Protein AF-A0A419J4J3-F1 (afdb_monomer_lite)

Secondary structure (DSSP, 8-state):
---STTTTTTTHHHHHHHHTT-SEEEEE---STTTTTS-TTPEEEEE---TTT--TT-EEEEEETTEEEEEEEEEEEEETTEEEEEEE-TT-SSPPPPEEGGGEEEEEEEEE-SS-EEETTSHHHHHHHHHHHHHHHHHHHHHHHHHHHHHHHHHTS-HHHHHHHHHSSSS--HHHHHHHHHHHTS---HHHHHHHHHHHT-HHHHHHHHTTSTTHHHHS-HHHHHHHHHHHHHHHHHHHHHHHHHHHHHHHHHHTT--EEEESHHHHIIIII--TTSS--SSEEEEE-GGGHHHHHHHHHHTTEEESS--S-HHHHHH-TT--EEEEEE-SSSPPEEEEESSS--STTS-HHHHTTS-HHHHHHTPEEEEETTEEEEE--HHHHHHHHHHHHHHTTT-STHHHHHHHHHHHHHGGG--HHHHHHHHHHTT-HHHHHHHHHHHHHHH-----HHHHHHH--S---HHHHHHHHHHHTT---TTTHHHHHHTT--SHHHHHHHHHHHHS--HHHHHHHTT-TTSPPPHHHHHHHHHHHHHHHHHHHHHHHHHHHTT-

Structure (mmCIF, N/CA/C/O backbone):
data_AF-A0A419J4J3-F1
#
_entry.id   AF-A0A419J4J3-F1
#
loop_
_atom_site.group_PDB
_atom_site.id
_atom_site.type_symbol
_atom_site.label_atom_id
_atom_site.label_alt_id
_atom_site.label_comp_id
_atom_site.label_asym_id
_atom_site.label_entity_id
_atom_site.label_seq_id
_atom_site.pdbx_PDB_ins_code
_atom_site.Cartn_x
_atom_site.Cartn_y
_atom_site.Cartn_z
_atom_site.occupancy
_atom_site.B_iso_or_equiv
_atom_site.auth_seq_id
_atom_site.auth_comp_id
_atom_site.auth_asym_id
_atom_site.auth_atom_id
_atom_site.pdbx_PDB_model_num
ATOM 1 N N . MET A 1 1 ? -30.186 -7.720 -24.706 1.00 32.09 1 MET A N 1
ATOM 2 C CA . MET A 1 1 ? -30.379 -8.980 -23.953 1.00 32.09 1 MET A CA 1
ATOM 3 C C . MET A 1 1 ? -29.507 -8.887 -22.702 1.00 32.09 1 MET A C 1
ATOM 5 O O . MET A 1 1 ? -28.378 -9.330 -22.754 1.00 32.09 1 MET A O 1
ATOM 9 N N . ASP A 1 2 ? -29.816 -8.197 -21.608 1.00 34.00 2 ASP A N 1
ATOM 10 C CA . ASP A 1 2 ? -31.051 -7.685 -20.991 1.00 34.00 2 ASP A CA 1
ATOM 11 C C . ASP A 1 2 ? -31.987 -8.719 -20.334 1.00 34.00 2 ASP A C 1
ATOM 13 O O . ASP A 1 2 ? -33.206 -8.561 -20.344 1.00 34.00 2 ASP A O 1
ATOM 17 N N . ILE A 1 3 ? -31.411 -9.792 -19.765 1.00 24.47 3 ILE A N 1
ATOM 18 C CA . ILE A 1 3 ? -32.153 -10.781 -18.952 1.00 24.47 3 ILE A CA 1
ATOM 19 C C . ILE A 1 3 ? -31.469 -11.114 -17.605 1.00 24.47 3 ILE A C 1
ATOM 21 O O . ILE A 1 3 ? -32.173 -11.441 -16.655 1.00 24.47 3 ILE A O 1
ATOM 25 N N . GLU A 1 4 ? -30.152 -10.951 -17.435 1.00 28.17 4 GLU A N 1
ATOM 26 C CA . GLU A 1 4 ? -29.492 -11.351 -16.171 1.00 28.17 4 GLU A CA 1
ATOM 27 C C . GLU A 1 4 ? -29.556 -10.293 -15.054 1.00 28.17 4 GLU A C 1
ATOM 29 O O . GLU A 1 4 ? -29.640 -10.648 -13.881 1.00 28.17 4 GLU A O 1
ATOM 34 N N . GLU A 1 5 ? -29.656 -9.003 -15.385 1.00 28.91 5 GLU A N 1
ATOM 35 C CA . GLU A 1 5 ? -29.737 -7.923 -14.382 1.00 28.91 5 GLU A CA 1
ATOM 36 C C . GLU A 1 5 ? -31.157 -7.714 -13.815 1.00 28.91 5 GLU A C 1
ATOM 38 O O . GLU A 1 5 ? -31.352 -7.024 -12.816 1.00 28.91 5 GLU A O 1
ATOM 43 N N . LYS A 1 6 ? -32.168 -8.376 -14.395 1.00 26.83 6 LYS A N 1
ATOM 44 C CA . LYS A 1 6 ? -33.544 -8.371 -13.872 1.00 26.83 6 LYS A CA 1
ATOM 45 C C . LYS A 1 6 ? -33.822 -9.496 -12.873 1.00 26.83 6 LYS A C 1
ATOM 47 O O . LYS A 1 6 ? -34.789 -9.393 -12.124 1.00 26.83 6 LYS A O 1
ATOM 52 N N . ALA A 1 7 ? -32.978 -10.525 -12.778 1.00 27.66 7 ALA A N 1
ATOM 53 C CA . ALA A 1 7 ? -33.232 -11.673 -11.901 1.00 27.66 7 ALA A CA 1
ATOM 54 C C . ALA A 1 7 ? -33.100 -11.362 -10.392 1.00 27.66 7 ALA A C 1
ATOM 56 O O . ALA A 1 7 ? -33.660 -12.090 -9.578 1.00 27.66 7 ALA A O 1
ATOM 57 N N . GLY A 1 8 ? -32.423 -10.270 -10.009 1.00 28.88 8 GLY A N 1
ATOM 58 C CA . GLY A 1 8 ? -32.312 -9.825 -8.609 1.00 28.88 8 GLY A CA 1
ATOM 59 C C . GLY A 1 8 ? -33.475 -8.956 -8.111 1.00 28.88 8 GLY A C 1
ATOM 60 O O . GLY A 1 8 ? -33.637 -8.793 -6.904 1.00 28.88 8 GLY A O 1
ATOM 61 N N . LEU A 1 9 ? -34.294 -8.419 -9.025 1.00 31.36 9 LEU A N 1
ATOM 62 C CA . LEU A 1 9 ? -35.480 -7.607 -8.712 1.00 31.36 9 LEU A CA 1
ATOM 63 C C . LEU A 1 9 ? -36.803 -8.331 -8.988 1.00 31.36 9 LEU A C 1
ATOM 65 O O . LEU A 1 9 ? -37.870 -7.801 -8.670 1.00 31.36 9 LEU A O 1
ATOM 69 N N . PHE A 1 10 ? -36.763 -9.543 -9.547 1.00 29.77 10 PHE A N 1
ATOM 70 C CA . PHE A 1 10 ? -37.957 -10.367 -9.644 1.00 29.77 10 PHE A CA 1
ATOM 71 C C . PHE A 1 10 ? -38.345 -10.873 -8.249 1.00 29.77 10 PHE A C 1
ATOM 73 O O . PHE A 1 10 ? -37.847 -11.879 -7.751 1.00 29.77 10 PHE A O 1
ATOM 80 N N . CYS A 1 11 ? -39.307 -10.137 -7.684 1.00 39.84 11 CYS A N 1
ATOM 81 C CA . CYS A 1 11 ? -40.329 -10.586 -6.748 1.00 39.84 11 CYS A CA 1
ATOM 82 C C . CYS A 1 11 ? -40.085 -10.434 -5.243 1.00 39.84 11 CYS A C 1
ATOM 84 O O . CYS A 1 11 ? -40.430 -11.333 -4.487 1.00 39.84 11 CYS A O 1
ATOM 86 N N . VAL A 1 12 ? -39.682 -9.256 -4.757 1.00 43.56 12 VAL A N 1
ATOM 87 C CA . VAL A 1 12 ? -40.052 -8.893 -3.369 1.00 43.56 12 VAL A CA 1
ATOM 88 C C . VAL A 1 12 ? -41.585 -8.819 -3.241 1.00 43.56 12 VAL A C 1
ATOM 90 O O . VAL A 1 12 ? -42.140 -9.319 -2.266 1.00 43.56 12 VAL A O 1
ATOM 93 N N . ASP A 1 13 ? -42.289 -8.328 -4.266 1.00 39.34 13 ASP A N 1
ATOM 94 C CA . ASP A 1 13 ? -43.754 -8.186 -4.233 1.00 39.34 13 ASP A CA 1
ATOM 95 C C . ASP A 1 13 ? -44.519 -9.512 -4.429 1.00 39.34 13 ASP A C 1
ATOM 97 O O . ASP A 1 13 ? -45.507 -9.758 -3.741 1.00 39.34 13 ASP A O 1
ATOM 101 N N . TYR A 1 14 ? -44.034 -10.435 -5.269 1.00 39.44 14 TYR A N 1
ATOM 102 C CA . TYR A 1 14 ? -44.668 -11.760 -5.431 1.00 39.44 14 TYR A CA 1
ATOM 103 C C . TYR A 1 14 ? -44.346 -12.703 -4.261 1.00 39.44 14 TYR A C 1
ATOM 105 O O . TYR A 1 14 ? -45.159 -13.557 -3.908 1.00 39.44 14 TYR A O 1
ATOM 113 N N . ILE A 1 15 ? -43.183 -12.525 -3.613 1.00 50.47 15 ILE A N 1
ATOM 114 C CA . ILE A 1 15 ? -42.881 -13.161 -2.325 1.00 50.47 15 ILE A CA 1
ATOM 115 C C . ILE A 1 15 ? -43.803 -12.580 -1.244 1.00 50.47 15 ILE A C 1
ATOM 117 O O . ILE A 1 15 ? -44.343 -13.356 -0.468 1.00 50.47 15 ILE A O 1
ATOM 121 N N . LYS A 1 16 ? -44.080 -11.266 -1.209 1.00 48.84 16 LYS A N 1
ATOM 122 C CA . LYS A 1 16 ? -44.993 -10.657 -0.218 1.00 48.84 16 LYS A CA 1
ATOM 123 C C . LYS A 1 16 ? -46.394 -11.284 -0.227 1.00 48.84 16 LYS A C 1
ATOM 125 O O . LYS A 1 16 ? -46.873 -11.664 0.840 1.00 48.84 16 LYS A O 1
ATOM 130 N N . GLU A 1 17 ? -47.023 -11.477 -1.388 1.00 43.47 17 GLU A N 1
ATOM 131 C CA . GLU A 1 17 ? -48.374 -12.074 -1.454 1.00 43.47 17 GLU A CA 1
ATOM 132 C C . GLU A 1 17 ? -48.411 -13.570 -1.092 1.00 43.47 17 GLU A C 1
ATOM 134 O O . GLU A 1 17 ? -49.395 -14.047 -0.522 1.00 43.47 17 GLU A O 1
ATOM 139 N N . SER A 1 18 ? -47.330 -14.312 -1.354 1.00 45.03 18 SER A N 1
ATOM 140 C CA . SER A 1 18 ? -47.249 -15.755 -1.079 1.00 45.03 18 SER A CA 1
ATOM 141 C C . SER A 1 18 ? -46.634 -16.108 0.287 1.00 45.03 18 SER A C 1
ATOM 143 O O . SER A 1 18 ? -46.925 -17.174 0.824 1.00 45.03 18 SER A O 1
ATOM 145 N N . VAL A 1 19 ? -45.853 -15.214 0.906 1.00 51.72 19 VAL A N 1
ATOM 146 C CA . VAL A 1 19 ? -45.217 -15.395 2.229 1.00 51.72 19 VAL A CA 1
ATOM 147 C C . VAL A 1 19 ? -46.099 -14.914 3.377 1.00 51.72 19 VAL A C 1
ATOM 149 O O . VAL A 1 19 ? -46.064 -15.495 4.461 1.00 51.72 19 VAL A O 1
ATOM 152 N N . LEU A 1 20 ? -46.949 -13.902 3.171 1.00 50.53 20 LEU A N 1
ATOM 153 C CA . LEU A 1 20 ? -47.761 -13.357 4.265 1.00 50.53 20 LEU A CA 1
ATOM 154 C C . LEU A 1 20 ? -48.838 -14.332 4.790 1.00 50.53 20 LEU A C 1
ATOM 156 O O . LEU A 1 20 ? -49.257 -14.171 5.941 1.00 50.53 20 LEU A O 1
ATOM 160 N N . ASN A 1 21 ? -49.205 -15.366 4.018 1.00 51.75 21 ASN A N 1
ATOM 161 C CA . ASN A 1 21 ? -50.248 -16.350 4.352 1.00 51.75 21 ASN A CA 1
ATOM 162 C C . ASN A 1 21 ? -49.740 -17.751 4.746 1.00 51.75 21 ASN A C 1
ATOM 164 O O . ASN A 1 21 ? -50.551 -18.610 5.093 1.00 51.75 21 ASN A O 1
ATOM 168 N N . VAL A 1 22 ? -48.428 -18.008 4.723 1.00 60.72 22 VAL A N 1
ATOM 169 C CA . VAL A 1 22 ? -47.867 -19.329 5.053 1.00 60.72 22 VAL A CA 1
ATOM 170 C C . VAL A 1 22 ? -47.119 -19.256 6.383 1.00 60.72 22 VAL A C 1
ATOM 172 O O . VAL A 1 22 ? -46.362 -18.326 6.644 1.00 60.72 22 VAL A O 1
ATOM 175 N N . LYS A 1 23 ? -47.348 -20.243 7.256 1.00 71.69 23 LYS A N 1
ATOM 176 C CA . LYS A 1 23 ? -46.766 -20.288 8.610 1.00 71.69 23 LYS A CA 1
ATOM 177 C C . LYS A 1 23 ? -45.234 -20.433 8.598 1.00 71.69 23 LYS A C 1
ATOM 179 O O . LYS A 1 23 ? -44.570 -19.959 9.518 1.00 71.69 23 LYS A O 1
ATOM 184 N N . GLU A 1 24 ? -44.691 -21.060 7.555 1.00 81.62 24 GLU A N 1
ATOM 185 C CA . GLU A 1 24 ? -43.260 -21.289 7.338 1.00 81.62 24 GLU A CA 1
ATOM 186 C C . GLU A 1 24 ? -42.909 -21.183 5.849 1.00 81.62 24 GLU A C 1
ATOM 188 O O . GLU A 1 24 ? -43.663 -21.644 4.993 1.00 81.62 24 GLU A O 1
ATOM 193 N N . TRP A 1 25 ? -41.739 -20.633 5.530 1.00 84.31 25 TRP A N 1
ATOM 194 C CA . TRP A 1 25 ? -41.205 -20.598 4.165 1.00 84.31 25 TRP A CA 1
ATOM 195 C C . TRP A 1 25 ? -39.696 -20.819 4.156 1.00 84.31 25 TRP A C 1
ATOM 197 O O . TRP A 1 25 ? -39.025 -20.748 5.184 1.00 84.31 25 TRP A O 1
ATOM 207 N N . SER A 1 26 ? -39.141 -21.110 2.980 1.00 83.88 26 SER A N 1
ATOM 208 C CA . SER A 1 26 ? -37.709 -21.371 2.835 1.00 83.88 26 SER A CA 1
ATOM 209 C C . SER A 1 26 ? -37.128 -20.744 1.581 1.00 83.88 26 SER A C 1
ATOM 211 O O . SER A 1 26 ? -37.783 -20.768 0.542 1.00 83.88 26 SER A O 1
ATOM 213 N N . PHE A 1 27 ? -35.886 -20.280 1.657 1.00 86.56 27 PHE A N 1
ATOM 214 C CA . PHE A 1 27 ? -35.164 -19.663 0.542 1.00 86.56 27 PHE A CA 1
ATOM 215 C C . PHE A 1 27 ? -33.657 -19.908 0.666 1.00 86.56 27 PHE A C 1
ATOM 217 O O . PHE A 1 27 ? -33.174 -20.336 1.717 1.00 86.56 27 PHE A O 1
ATOM 224 N N . HIS A 1 28 ? -32.926 -19.664 -0.421 1.00 84.12 28 HIS A N 1
ATOM 225 C CA . HIS A 1 28 ? -31.466 -19.723 -0.439 1.00 84.12 28 HIS A CA 1
ATOM 226 C C . HIS A 1 28 ? -30.867 -18.362 -0.090 1.00 84.12 28 HIS A C 1
ATOM 228 O O . HIS A 1 28 ? -31.357 -17.327 -0.541 1.00 84.12 28 HIS A O 1
ATOM 234 N N . THR A 1 29 ? -29.805 -18.360 0.708 1.00 83.81 29 THR A N 1
ATOM 235 C CA . THR A 1 29 ? -29.055 -17.146 1.046 1.00 83.81 29 THR A CA 1
ATOM 236 C C . THR A 1 29 ? -28.126 -16.723 -0.089 1.00 83.81 29 THR A C 1
ATOM 238 O O . THR A 1 29 ? -27.537 -17.563 -0.765 1.00 83.81 29 THR A O 1
ATOM 241 N N . ALA A 1 30 ? -27.967 -15.414 -0.292 1.00 71.62 30 ALA A N 1
ATOM 242 C CA . ALA A 1 30 ? -27.118 -14.866 -1.354 1.00 71.62 30 ALA A CA 1
ATOM 243 C C . ALA A 1 30 ? -25.765 -14.336 -0.843 1.00 71.62 30 ALA A C 1
ATOM 245 O O . ALA A 1 30 ? -24.770 -14.403 -1.558 1.00 71.62 30 ALA A O 1
ATOM 246 N N . THR A 1 31 ? -25.714 -13.827 0.392 1.00 69.69 31 THR A N 1
ATOM 247 C CA . THR A 1 31 ? -24.554 -13.110 0.947 1.00 69.69 31 THR A CA 1
ATOM 248 C C . THR A 1 31 ? -23.919 -13.851 2.128 1.00 69.69 31 THR A C 1
ATOM 250 O O . THR A 1 31 ? -24.519 -14.744 2.730 1.00 69.69 31 THR A O 1
ATOM 253 N N . GLY A 1 32 ? -22.673 -13.495 2.455 1.00 75.19 32 GLY A N 1
ATOM 254 C CA . GLY A 1 32 ? -21.881 -14.111 3.527 1.00 75.19 32 GLY A CA 1
ATOM 255 C C . GLY A 1 32 ? -21.983 -13.429 4.897 1.00 75.19 32 GLY A C 1
ATOM 256 O O . GLY A 1 32 ? -21.202 -13.758 5.785 1.00 75.19 32 GLY A O 1
ATOM 257 N N . SER A 1 33 ? -22.916 -12.492 5.106 1.00 76.88 33 SER A N 1
ATOM 258 C CA . SER A 1 33 ? -22.984 -11.688 6.344 1.00 76.88 33 SER A CA 1
ATOM 259 C C . SER A 1 33 ? -23.198 -12.528 7.614 1.00 76.88 33 SER A C 1
ATOM 261 O O . SER A 1 33 ? -22.781 -12.142 8.707 1.00 76.88 33 SER A O 1
ATOM 263 N N . MET A 1 34 ? -23.794 -13.711 7.460 1.00 81.94 34 MET A N 1
ATOM 264 C CA . MET A 1 34 ? -24.104 -14.653 8.539 1.00 81.94 34 MET A CA 1
ATOM 265 C C . MET A 1 34 ? -23.099 -15.802 8.689 1.00 81.94 34 MET A C 1
ATOM 267 O O . MET A 1 34 ? -23.369 -16.790 9.379 1.00 81.94 34 MET A O 1
ATOM 271 N N . GLN A 1 35 ? -21.927 -15.702 8.058 1.00 79.44 35 GLN A N 1
ATOM 272 C CA . GLN A 1 35 ? -20.851 -16.663 8.278 1.00 79.44 35 GLN A CA 1
ATOM 273 C C . GLN A 1 35 ? -20.305 -16.575 9.719 1.00 79.44 35 GLN A C 1
ATOM 275 O O . GLN A 1 35 ? -20.327 -15.509 10.332 1.00 79.44 35 GLN A O 1
ATOM 280 N N . PRO A 1 36 ? -19.816 -17.693 10.294 1.00 72.81 36 PRO A N 1
ATOM 281 C CA . PRO A 1 36 ? -19.685 -19.025 9.688 1.00 72.81 36 PRO A CA 1
ATOM 282 C C . PRO A 1 36 ? -20.972 -19.875 9.729 1.00 72.81 36 PRO A C 1
ATOM 284 O O . PRO A 1 36 ? -20.996 -20.988 9.198 1.00 72.81 36 PRO A O 1
ATOM 287 N N . ILE A 1 37 ? -22.044 -19.395 10.371 1.00 81.44 37 ILE A N 1
ATOM 288 C CA . ILE A 1 37 ? -23.234 -20.208 10.667 1.00 81.44 37 ILE A CA 1
ATOM 289 C C . ILE A 1 37 ? -24.106 -20.414 9.429 1.00 81.44 37 ILE A C 1
ATOM 291 O O . ILE A 1 37 ? -24.584 -21.529 9.216 1.00 81.44 37 ILE A O 1
ATOM 295 N N . ILE A 1 38 ? -24.248 -19.409 8.568 1.00 83.56 38 ILE A N 1
ATOM 296 C CA . ILE A 1 38 ? -24.951 -19.497 7.282 1.00 83.56 38 ILE A CA 1
ATOM 297 C C . ILE A 1 38 ? -23.996 -19.027 6.179 1.00 83.56 38 ILE A C 1
ATOM 299 O O . ILE A 1 38 ? -23.455 -17.929 6.243 1.00 83.56 38 ILE A O 1
ATOM 303 N N . ASN A 1 39 ? -23.766 -19.880 5.184 1.00 83.25 39 ASN A N 1
ATOM 304 C CA . ASN A 1 39 ? -22.966 -19.572 4.001 1.00 83.25 39 ASN A CA 1
ATOM 305 C C . ASN A 1 39 ? -23.880 -19.128 2.853 1.00 83.25 39 ASN A C 1
ATOM 307 O O . ASN A 1 39 ? -25.063 -19.480 2.869 1.00 83.25 39 ASN A O 1
ATOM 311 N N . PRO A 1 40 ? -23.356 -18.438 1.825 1.00 80.69 40 PRO A N 1
ATOM 312 C CA . PRO A 1 40 ? -24.072 -18.281 0.563 1.00 80.69 40 PRO A CA 1
ATOM 313 C C . PRO A 1 40 ? -24.538 -19.641 0.021 1.00 80.69 40 PRO A C 1
ATOM 315 O O . PRO A 1 40 ? -23.822 -20.638 0.134 1.00 80.69 40 PRO A O 1
ATOM 318 N N . MET A 1 41 ? -25.731 -19.670 -0.572 1.00 79.88 41 MET A N 1
ATOM 319 C CA . MET A 1 41 ? -26.441 -20.839 -1.106 1.00 79.88 41 MET A CA 1
ATOM 320 C C . MET A 1 41 ? -27.008 -21.833 -0.081 1.00 79.88 41 MET A C 1
ATOM 322 O O . MET A 1 41 ? -27.716 -22.763 -0.485 1.00 79.88 41 MET A O 1
ATOM 326 N N . ASP A 1 42 ? -26.788 -21.646 1.225 1.00 84.31 42 ASP A N 1
ATOM 327 C CA . ASP A 1 42 ? -27.492 -22.438 2.240 1.00 84.31 42 ASP A CA 1
ATOM 328 C C . ASP A 1 42 ? -29.005 -22.165 2.162 1.00 84.31 42 ASP A C 1
ATOM 330 O O . ASP A 1 42 ? -29.442 -21.036 1.935 1.00 84.31 42 ASP A O 1
ATOM 334 N N . ARG A 1 43 ? -29.827 -23.203 2.360 1.00 89.31 43 ARG A N 1
ATOM 335 C CA . ARG A 1 43 ? -31.290 -23.048 2.387 1.00 89.31 43 ARG A CA 1
ATOM 336 C C . ARG A 1 43 ? -31.758 -22.857 3.821 1.00 89.31 43 ARG A C 1
ATOM 338 O O . ARG A 1 43 ? -31.582 -23.746 4.651 1.00 89.31 43 ARG A O 1
ATOM 345 N N . VAL A 1 44 ? -32.390 -21.731 4.117 1.00 90.38 44 VAL A N 1
ATOM 346 C CA . VAL A 1 44 ? -32.942 -21.439 5.446 1.00 90.38 44 VAL A CA 1
ATOM 347 C C . VAL A 1 44 ? -34.450 -21.643 5.461 1.00 90.38 44 VAL A C 1
ATOM 349 O O . VAL A 1 44 ? -35.111 -21.438 4.447 1.00 90.38 44 VAL A O 1
ATOM 352 N N . VAL A 1 45 ? -34.990 -22.057 6.605 1.00 89.81 45 VAL A N 1
ATOM 353 C CA . VAL A 1 45 ? -36.430 -22.136 6.874 1.00 89.81 45 VAL A CA 1
ATOM 354 C C . VAL A 1 45 ? -36.764 -21.090 7.926 1.00 89.81 45 VAL A C 1
ATOM 356 O O . VAL A 1 45 ? -36.194 -21.112 9.020 1.00 89.81 45 VAL A O 1
ATOM 359 N N . VAL A 1 46 ? -37.670 -20.185 7.579 1.00 89.75 46 VAL A N 1
ATOM 360 C CA . VAL A 1 46 ? -38.146 -19.095 8.424 1.00 89.75 46 VAL A CA 1
ATOM 361 C C . VAL A 1 46 ? -39.583 -19.381 8.826 1.00 89.75 46 VAL A C 1
ATOM 363 O O . VAL A 1 46 ? -40.425 -19.690 7.985 1.00 89.75 46 VAL A O 1
ATOM 366 N N . GLN A 1 47 ? -39.843 -19.281 10.121 1.00 90.56 47 GLN A N 1
ATOM 367 C CA . GLN A 1 47 ? -41.176 -19.325 10.695 1.00 90.56 47 GLN A CA 1
ATOM 368 C C . GLN A 1 47 ? -41.645 -17.890 10.928 1.00 90.56 47 GLN A C 1
ATOM 370 O O . GLN A 1 47 ? -40.886 -17.076 11.462 1.00 90.56 47 GLN A O 1
ATOM 375 N N . LYS A 1 48 ? -42.892 -17.580 10.552 1.00 89.06 48 LYS A N 1
ATOM 376 C CA . LYS A 1 48 ? -43.495 -16.278 10.868 1.00 89.06 48 LYS A CA 1
ATOM 377 C C . LYS A 1 48 ? -43.491 -16.092 12.384 1.00 89.06 48 LYS A C 1
ATOM 379 O O . LYS A 1 48 ? -43.975 -16.966 13.104 1.00 89.06 48 LYS A O 1
ATOM 384 N N . SER A 1 49 ? -42.937 -14.982 12.857 1.00 87.44 49 SER A N 1
ATOM 385 C CA . SER A 1 49 ? -42.832 -14.688 14.288 1.00 87.44 49 SER A CA 1
ATOM 386 C C . SER A 1 49 ? -42.970 -13.195 14.536 1.00 87.44 49 SER A C 1
ATOM 388 O O . SER A 1 49 ? -42.469 -12.401 13.741 1.00 87.44 49 SER A O 1
ATOM 390 N N . SER A 1 50 ? -43.639 -12.821 15.624 1.00 87.94 50 SER A N 1
ATOM 391 C CA . SER A 1 50 ? -43.731 -11.423 16.065 1.00 87.94 50 SER A CA 1
ATOM 392 C C . SER A 1 50 ? -42.554 -11.037 16.963 1.00 87.94 50 SER A C 1
ATOM 394 O O . SER A 1 50 ? -41.854 -11.899 17.505 1.00 87.94 50 SER A O 1
ATOM 396 N N . ALA A 1 51 ? -42.347 -9.737 17.192 1.00 84.25 51 ALA A N 1
ATOM 397 C CA . ALA A 1 51 ? -41.288 -9.259 18.079 1.00 84.25 51 ALA A CA 1
ATOM 398 C C . ALA A 1 51 ? -41.391 -9.812 19.512 1.00 84.25 51 ALA A C 1
ATOM 400 O O . ALA A 1 51 ? -40.378 -9.887 20.207 1.00 84.25 51 ALA A O 1
ATOM 401 N N . SER A 1 52 ? -42.580 -10.218 19.979 1.00 83.62 52 SER A N 1
ATOM 402 C CA . SER A 1 52 ? -42.735 -10.855 21.292 1.00 83.62 52 SER A CA 1
ATOM 403 C C . SER A 1 52 ? -42.188 -12.283 21.338 1.00 83.62 52 SER A C 1
ATOM 405 O O . SER A 1 52 ? -41.770 -12.709 22.406 1.00 83.62 52 SER A O 1
ATOM 407 N N . GLU A 1 53 ? -42.163 -12.993 20.208 1.00 84.69 53 GLU A N 1
ATOM 408 C CA . GLU A 1 53 ? -41.798 -14.415 20.112 1.00 84.69 53 GLU A CA 1
ATOM 409 C C . GLU A 1 53 ? -40.309 -14.656 19.829 1.00 84.69 53 GLU A C 1
ATOM 411 O O . GLU A 1 53 ? -39.834 -15.780 19.977 1.00 84.69 53 GLU A O 1
ATOM 416 N N . VAL A 1 54 ? -39.583 -13.618 19.408 1.00 88.25 54 VAL A N 1
ATOM 417 C CA . VAL A 1 54 ? -38.137 -13.679 19.154 1.00 88.25 54 VAL A CA 1
ATOM 418 C C . VAL A 1 54 ? -37.351 -13.229 20.376 1.00 88.25 54 VAL A C 1
ATOM 420 O O . VAL A 1 54 ? -37.708 -12.245 21.028 1.00 88.25 54 VAL A O 1
ATOM 423 N N . GLU A 1 55 ? -36.249 -13.911 20.659 1.00 87.12 55 GLU A N 1
ATOM 424 C CA . GLU A 1 55 ? -35.373 -13.613 21.791 1.00 87.12 55 GLU A CA 1
ATOM 425 C C . GLU A 1 55 ? -33.939 -13.306 21.330 1.00 87.12 55 GLU A C 1
ATOM 427 O O . GLU A 1 55 ? -33.512 -13.761 20.262 1.00 87.12 55 GLU A O 1
ATOM 432 N N . PRO A 1 56 ? -33.162 -12.519 22.102 1.00 84.62 56 PRO A N 1
ATOM 433 C CA . PRO A 1 56 ? -31.745 -12.329 21.822 1.00 84.62 56 PRO A CA 1
ATOM 434 C C . PRO A 1 56 ? -31.020 -13.672 21.639 1.00 84.62 56 PRO A C 1
ATOM 436 O O . PRO A 1 56 ? -31.147 -14.582 22.457 1.00 84.62 56 PRO A O 1
ATOM 439 N N . GLY A 1 57 ? -30.271 -13.791 20.546 1.00 79.50 57 GLY A N 1
ATOM 440 C CA . GLY A 1 57 ? -29.628 -15.019 20.085 1.00 79.50 57 GLY A CA 1
ATOM 441 C C . GLY A 1 57 ? -30.315 -15.664 18.877 1.00 79.50 57 GLY A C 1
ATOM 442 O O . GLY A 1 57 ? -29.648 -16.405 18.150 1.00 79.50 57 GLY A O 1
ATOM 443 N N . ASP A 1 58 ? -31.588 -15.359 18.610 1.00 88.06 58 ASP A N 1
ATOM 444 C CA . ASP A 1 58 ? -32.295 -15.841 17.420 1.00 88.06 58 ASP A CA 1
ATOM 445 C C . ASP A 1 58 ? -31.760 -15.195 16.136 1.00 88.06 58 ASP A C 1
ATOM 447 O O . ASP A 1 58 ? -31.343 -14.038 16.121 1.00 88.06 58 ASP A O 1
ATOM 451 N N . ILE A 1 59 ? -31.803 -15.935 15.027 1.00 91.00 59 ILE A N 1
ATOM 452 C CA . ILE A 1 59 ? -31.557 -15.372 13.695 1.00 91.00 59 ILE A CA 1
ATOM 453 C C . ILE A 1 59 ? -32.904 -14.941 13.126 1.00 91.00 59 ILE A C 1
ATOM 455 O O . ILE A 1 59 ? -33.803 -15.768 12.969 1.00 91.00 59 ILE A O 1
ATOM 459 N N . ILE A 1 60 ? -33.041 -13.659 12.814 1.00 92.50 60 ILE A N 1
ATOM 460 C CA . ILE A 1 60 ? -34.290 -13.044 12.371 1.00 92.50 60 ILE A CA 1
ATOM 461 C C . ILE A 1 60 ? -34.201 -12.607 10.911 1.00 92.50 60 ILE A C 1
ATOM 463 O O . ILE A 1 60 ? -33.148 -12.177 10.444 1.00 92.50 60 ILE A O 1
ATOM 467 N N . LEU A 1 61 ? -35.322 -12.718 10.203 1.00 92.12 61 LEU A N 1
ATOM 468 C CA . LEU A 1 61 ? -35.530 -12.178 8.866 1.00 92.12 61 LEU A CA 1
ATOM 469 C C . LEU A 1 61 ? -36.315 -10.872 8.977 1.00 92.12 61 LEU A C 1
ATOM 471 O O . LEU A 1 61 ? -37.412 -10.867 9.538 1.00 92.12 61 LEU A O 1
ATOM 475 N N . PHE A 1 62 ? -35.792 -9.789 8.415 1.00 90.44 62 PHE A N 1
ATOM 476 C CA . PHE A 1 62 ? -36.457 -8.487 8.405 1.00 90.44 62 PHE A CA 1
ATOM 477 C C . PHE A 1 62 ? -36.262 -7.756 7.074 1.00 90.44 62 PHE A C 1
ATOM 479 O O . PHE A 1 62 ? -35.326 -8.041 6.327 1.00 90.44 62 PHE A O 1
ATOM 486 N N . GLU A 1 63 ? -37.164 -6.825 6.769 1.00 84.31 63 GLU A N 1
ATOM 487 C CA . GLU A 1 63 ? -37.103 -5.989 5.568 1.00 84.31 63 GLU A CA 1
ATOM 488 C C . GLU A 1 63 ? -36.469 -4.625 5.878 1.00 84.31 63 GLU A C 1
ATOM 490 O O . GLU A 1 63 ? -36.887 -3.895 6.788 1.00 84.31 63 GLU A O 1
ATOM 495 N N . ARG A 1 64 ? -35.464 -4.247 5.085 1.00 81.62 64 ARG A N 1
ATOM 496 C CA . ARG A 1 64 ? -34.826 -2.928 5.147 1.00 81.62 64 ARG A CA 1
ATOM 497 C C . ARG A 1 64 ? -34.467 -2.463 3.744 1.00 81.62 64 ARG A C 1
ATOM 499 O O . ARG A 1 64 ? -33.838 -3.206 3.002 1.00 81.62 64 ARG A O 1
ATOM 506 N N . ASN A 1 65 ? -34.838 -1.230 3.393 1.00 79.81 65 ASN A N 1
ATOM 507 C CA . ASN A 1 65 ? -34.557 -0.634 2.079 1.00 79.81 65 ASN A CA 1
ATOM 508 C C . ASN A 1 65 ? -34.961 -1.551 0.905 1.00 79.81 65 ASN A C 1
ATOM 510 O O . ASN A 1 65 ? -34.204 -1.713 -0.048 1.00 79.81 65 ASN A O 1
ATOM 514 N N . SER A 1 66 ? -36.133 -2.187 1.012 1.00 76.56 66 SER A N 1
ATOM 515 C CA . SER A 1 66 ? -36.661 -3.157 0.037 1.00 76.56 66 SER A CA 1
ATOM 516 C C . SER A 1 66 ? -35.822 -4.433 -0.144 1.00 76.56 66 SER A C 1
ATOM 518 O O . SER A 1 66 ? -36.034 -5.174 -1.100 1.00 76.56 66 SER A O 1
ATOM 520 N N . ALA A 1 67 ? -34.892 -4.720 0.772 1.00 78.38 67 ALA A N 1
ATOM 521 C CA . ALA A 1 67 ? -34.115 -5.954 0.817 1.00 78.38 67 ALA A CA 1
ATOM 522 C C . ALA A 1 67 ? -34.492 -6.808 2.037 1.00 78.38 67 ALA A C 1
ATOM 524 O O . ALA A 1 67 ? -34.787 -6.291 3.117 1.00 78.38 67 ALA A O 1
ATOM 525 N N . LEU A 1 68 ? -34.449 -8.130 1.861 1.00 85.06 68 LEU A N 1
ATOM 526 C CA . LEU A 1 68 ? -34.648 -9.115 2.922 1.00 85.06 68 LEU A CA 1
ATOM 527 C C . LEU A 1 68 ? -33.305 -9.465 3.566 1.00 85.06 68 LEU A C 1
ATOM 529 O O . LEU A 1 68 ? -32.397 -9.946 2.888 1.00 85.06 68 LEU A O 1
ATOM 533 N N . ILE A 1 69 ? -33.184 -9.243 4.872 1.00 87.88 69 ILE A N 1
ATOM 534 C CA . ILE A 1 69 ? -31.930 -9.382 5.614 1.00 87.88 69 ILE A CA 1
ATOM 535 C C . ILE A 1 69 ? -32.094 -10.420 6.725 1.00 87.88 69 ILE A C 1
ATOM 537 O O . ILE A 1 69 ? -33.049 -10.372 7.499 1.00 87.88 69 ILE A O 1
ATOM 541 N N . LEU A 1 70 ? -31.145 -11.356 6.805 1.00 90.06 70 LEU A N 1
ATOM 542 C CA . LEU A 1 70 ? -31.035 -12.340 7.880 1.00 90.06 70 LEU A CA 1
ATOM 543 C C . LEU A 1 70 ? -29.914 -11.933 8.819 1.00 90.06 70 LEU A C 1
ATOM 545 O O . LEU A 1 70 ? -28.772 -12.098 8.419 1.00 90.06 70 LEU A O 1
ATOM 549 N N . HIS A 1 71 ? -30.203 -11.490 10.040 1.00 91.31 71 HIS A N 1
ATOM 550 C CA . HIS A 1 71 ? -29.170 -11.198 11.043 1.00 91.31 71 HIS A CA 1
ATOM 551 C C . HIS A 1 71 ? -29.546 -11.724 12.426 1.00 91.31 71 HIS A C 1
ATOM 553 O O . HIS A 1 71 ? -30.698 -12.072 12.681 1.00 91.31 71 HIS A O 1
ATOM 559 N N . ARG A 1 72 ? -28.568 -11.816 13.331 1.00 89.62 72 ARG A N 1
ATOM 560 C CA . ARG A 1 72 ? -28.815 -12.259 14.702 1.00 89.62 72 ARG A CA 1
ATOM 561 C C . ARG A 1 72 ? -29.393 -11.121 15.527 1.00 89.62 72 ARG A C 1
ATOM 563 O O . ARG A 1 72 ? -28.856 -10.017 15.530 1.00 89.62 72 ARG A O 1
ATOM 570 N N . LEU A 1 73 ? -30.467 -11.391 16.256 1.00 88.56 73 LEU A N 1
ATOM 571 C CA . LEU A 1 73 ? -31.002 -10.470 17.245 1.00 88.56 73 LEU A CA 1
ATOM 572 C C . LEU A 1 73 ? -30.048 -10.436 18.438 1.00 88.56 73 LEU A C 1
ATOM 574 O O . LEU A 1 73 ? -29.909 -11.429 19.143 1.00 88.56 73 LEU A O 1
ATOM 578 N N . VAL A 1 74 ? -29.379 -9.312 18.675 1.00 83.81 74 VAL A N 1
ATOM 579 C CA . VAL A 1 74 ? -28.449 -9.178 19.811 1.00 83.81 74 VAL A CA 1
ATOM 580 C C . VAL A 1 74 ? -29.101 -8.521 21.015 1.00 83.81 74 VAL A C 1
ATOM 582 O O . VAL A 1 74 ? -28.738 -8.813 22.153 1.00 83.81 74 VAL A O 1
ATOM 585 N N . ARG A 1 75 ? -30.085 -7.649 20.784 1.00 84.25 75 ARG A N 1
ATOM 586 C CA . ARG A 1 75 ? -30.769 -6.929 21.855 1.00 84.25 75 ARG A CA 1
ATOM 587 C C . ARG A 1 75 ? -32.222 -6.652 21.487 1.00 84.25 75 ARG A C 1
ATOM 589 O O . ARG A 1 75 ? -32.527 -6.266 20.363 1.00 84.25 75 ARG A O 1
ATOM 596 N N . LYS A 1 76 ? -33.101 -6.816 22.470 1.00 88.25 76 LYS A N 1
ATOM 597 C CA . LYS A 1 76 ? -34.533 -6.512 22.415 1.00 88.25 76 LYS A CA 1
ATOM 598 C C . LYS A 1 76 ? -34.831 -5.558 23.565 1.00 88.25 76 LYS A C 1
ATOM 600 O O . LYS A 1 76 ? -34.556 -5.881 24.717 1.00 88.25 76 LYS A O 1
ATOM 605 N N . THR A 1 77 ? -35.321 -4.364 23.260 1.00 84.69 77 THR A N 1
ATOM 606 C CA . THR A 1 77 ? -35.641 -3.337 24.265 1.00 84.69 77 THR A CA 1
ATOM 607 C C . THR A 1 77 ? -37.049 -2.823 24.065 1.00 84.69 77 THR A C 1
ATOM 609 O O . THR A 1 77 ? -37.498 -2.702 22.932 1.00 84.69 77 THR A O 1
ATOM 612 N N . VAL A 1 78 ? -37.723 -2.466 25.153 1.00 84.19 78 VAL A N 1
ATOM 613 C CA . VAL A 1 78 ? -39.018 -1.787 25.093 1.00 84.19 78 VAL A CA 1
ATOM 614 C C . VAL A 1 78 ? -38.787 -0.303 25.344 1.00 84.19 78 VAL A C 1
ATOM 616 O O . VAL A 1 78 ? -38.269 0.068 26.395 1.00 84.19 78 VAL A O 1
ATOM 619 N N . GLN A 1 79 ? -39.147 0.547 24.386 1.00 77.31 79 GLN A N 1
ATOM 620 C CA . GLN A 1 79 ? -39.121 2.002 24.549 1.00 77.31 79 GLN A CA 1
ATOM 621 C C . GLN A 1 79 ? -40.502 2.558 24.226 1.00 77.31 79 GLN A C 1
ATOM 623 O O . GLN A 1 79 ? -41.057 2.254 23.176 1.00 77.31 79 GLN A O 1
ATOM 628 N N . HIS A 1 80 ? -41.064 3.361 25.133 1.00 77.50 80 HIS A N 1
ATOM 629 C CA . HIS A 1 80 ? -42.389 3.979 24.967 1.00 77.50 80 HIS A CA 1
ATOM 630 C C . HIS A 1 80 ? -43.514 2.981 24.609 1.00 77.50 80 HIS A C 1
ATOM 632 O O . HIS A 1 80 ? -44.439 3.317 23.881 1.00 77.50 80 HIS A O 1
ATOM 638 N N . GLY A 1 81 ? -43.435 1.745 25.118 1.00 75.25 81 GLY A N 1
ATOM 639 C CA . GLY A 1 81 ? -44.426 0.691 24.860 1.00 75.25 81 GLY A CA 1
ATOM 640 C C . GLY A 1 81 ? -44.227 -0.091 23.555 1.00 75.25 81 GLY A C 1
ATOM 641 O O . GLY A 1 81 ? -44.957 -1.050 23.324 1.00 75.25 81 GLY A O 1
ATOM 642 N N . GLU A 1 82 ? -43.229 0.248 22.735 1.00 78.69 82 GLU A N 1
ATOM 643 C CA . GLU A 1 82 ? -42.905 -0.474 21.501 1.00 78.69 82 GLU A CA 1
ATOM 644 C C . GLU A 1 82 ? -41.653 -1.347 21.661 1.00 78.69 82 GLU A C 1
ATOM 646 O O . GLU A 1 82 ? -40.670 -0.950 22.296 1.00 78.69 82 GLU A O 1
ATOM 651 N N . VAL A 1 83 ? -41.674 -2.541 21.056 1.00 84.56 83 VAL A N 1
ATOM 652 C CA . VAL A 1 83 ? -40.515 -3.441 21.011 1.00 84.56 83 VAL A CA 1
ATOM 653 C C . VAL A 1 83 ? -39.573 -3.002 19.892 1.00 84.56 83 VAL A C 1
ATOM 655 O O . VAL A 1 83 ? -39.931 -2.996 18.713 1.00 84.56 83 VAL A O 1
ATOM 658 N N . ILE A 1 84 ? -38.353 -2.653 20.282 1.00 87.06 84 ILE A N 1
ATOM 659 C CA . ILE A 1 84 ? -37.243 -2.293 19.407 1.00 87.06 84 ILE A CA 1
ATOM 660 C C . ILE A 1 84 ? -36.265 -3.466 19.360 1.00 87.06 84 ILE A C 1
ATOM 662 O O . ILE A 1 84 ? -35.789 -3.939 20.399 1.00 87.06 84 ILE A O 1
ATOM 666 N N . LEU A 1 85 ? -35.956 -3.910 18.146 1.00 87.81 85 LEU A N 1
ATOM 667 C CA . LEU A 1 85 ? -35.050 -5.013 17.858 1.00 87.81 85 LEU A CA 1
ATOM 668 C C . LEU A 1 85 ? -33.736 -4.468 17.300 1.00 87.81 85 LEU A C 1
ATOM 670 O O . LEU A 1 85 ? -33.734 -3.634 16.396 1.00 87.81 85 LEU A O 1
ATOM 674 N N . VAL A 1 86 ? -32.617 -4.948 17.836 1.00 88.31 86 VAL A N 1
ATOM 675 C CA . VAL A 1 86 ? -31.273 -4.590 17.377 1.00 88.31 86 VAL A CA 1
ATOM 676 C C . VAL A 1 86 ? -30.642 -5.821 16.730 1.00 88.31 86 VAL A C 1
ATOM 678 O O . VAL A 1 86 ? -30.254 -6.751 17.449 1.00 88.31 86 VAL A O 1
ATOM 681 N N . PRO A 1 87 ? -30.574 -5.875 15.391 1.00 88.31 87 PRO A N 1
ATOM 682 C CA . PRO A 1 87 ? -29.901 -6.951 14.689 1.00 88.31 87 PRO A CA 1
ATOM 683 C C . PRO A 1 87 ? -28.389 -6.710 14.628 1.00 88.31 87 PRO A C 1
ATOM 685 O O . PRO A 1 87 ? -27.893 -5.593 14.791 1.00 88.31 87 PRO A O 1
ATOM 688 N N . LYS A 1 88 ? -27.653 -7.782 14.362 1.00 84.00 88 LYS A N 1
ATOM 689 C CA . LYS A 1 88 ? -26.237 -7.745 14.025 1.00 84.00 88 LYS A CA 1
ATOM 690 C C . LYS A 1 88 ? -25.878 -8.954 13.167 1.00 84.00 88 LYS A C 1
ATOM 692 O O . LYS A 1 88 ? -26.173 -10.091 13.539 1.00 84.00 88 LYS A O 1
ATOM 697 N N . ALA A 1 89 ? -25.226 -8.719 12.035 1.00 82.06 89 ALA A N 1
ATOM 698 C CA . ALA A 1 89 ? -24.627 -9.786 11.242 1.00 82.06 89 ALA A CA 1
ATOM 699 C C . ALA A 1 89 ? -23.561 -10.563 12.041 1.00 82.06 89 ALA A C 1
ATOM 701 O O . ALA A 1 89 ? -22.746 -9.958 12.740 1.00 82.06 89 ALA A O 1
ATOM 702 N N . ASP A 1 90 ? -23.505 -11.891 11.899 1.00 78.62 90 ASP A N 1
ATOM 703 C CA . ASP A 1 90 ? -22.540 -12.725 12.639 1.00 78.62 90 ASP A CA 1
ATOM 704 C C . ASP A 1 90 ? -21.072 -12.368 12.308 1.00 78.62 90 ASP A C 1
ATOM 706 O O . ASP A 1 90 ? -20.186 -12.468 13.169 1.00 78.62 90 ASP A O 1
ATOM 710 N N . MET A 1 91 ? -20.822 -11.877 11.087 1.00 68.69 91 MET A N 1
ATOM 711 C CA . MET A 1 91 ? -19.517 -11.366 10.659 1.00 68.69 91 MET A CA 1
ATOM 712 C C . MET A 1 91 ? -19.191 -9.964 11.196 1.00 68.69 91 MET A C 1
ATOM 714 O O . MET A 1 91 ? -18.012 -9.660 11.400 1.00 68.69 91 MET A O 1
ATOM 718 N N . ALA A 1 92 ? -20.197 -9.127 11.468 1.00 63.28 92 ALA A N 1
ATOM 719 C CA . ALA A 1 92 ? -20.005 -7.728 11.846 1.00 63.28 92 ALA A CA 1
ATOM 720 C C . ALA A 1 92 ? -19.430 -7.563 13.266 1.00 63.28 92 ALA A C 1
ATOM 722 O O . ALA A 1 92 ? -19.630 -8.391 14.158 1.00 63.28 92 ALA A O 1
ATOM 723 N N . TYR A 1 93 ? -18.723 -6.453 13.508 1.00 57.69 93 TYR A N 1
ATOM 724 C CA . TYR A 1 93 ? -18.201 -6.096 14.839 1.00 57.69 93 TYR A CA 1
ATOM 725 C C . TYR A 1 93 ? -19.164 -5.206 15.626 1.00 57.69 93 TYR A C 1
ATOM 727 O O . TYR A 1 93 ? -19.274 -5.352 16.845 1.00 57.69 93 TYR A O 1
ATOM 735 N N . THR A 1 94 ? -19.905 -4.346 14.937 1.00 57.91 94 THR A N 1
ATOM 736 C CA . THR A 1 94 ? -20.852 -3.392 15.521 1.00 57.91 94 THR A CA 1
ATOM 737 C C . THR A 1 94 ? -22.292 -3.867 15.366 1.00 57.91 94 THR A C 1
ATOM 739 O O . THR A 1 94 ? -22.589 -4.697 14.511 1.00 57.91 94 THR A O 1
ATOM 742 N N . GLU A 1 95 ? -23.173 -3.364 16.227 1.00 75.56 95 GLU A N 1
ATOM 743 C CA . GLU A 1 95 ? -24.624 -3.529 16.093 1.00 75.56 95 GLU A CA 1
ATOM 744 C C . GLU A 1 95 ? -25.132 -2.715 14.897 1.00 75.56 95 GLU A C 1
ATOM 746 O O . GLU A 1 95 ? -24.540 -1.693 14.540 1.00 75.56 95 GLU A O 1
ATOM 751 N N . GLU A 1 96 ? -26.219 -3.158 14.276 1.00 75.94 96 GLU A N 1
ATOM 752 C CA . GLU A 1 96 ? -26.895 -2.380 13.242 1.00 75.94 96 GLU A CA 1
ATOM 753 C C . GLU A 1 96 ? -27.933 -1.438 13.852 1.00 75.94 96 GLU A C 1
ATOM 755 O O . GLU A 1 96 ? -28.365 -1.591 14.996 1.00 75.94 96 GLU A O 1
ATOM 760 N N . GLU A 1 97 ? -28.359 -0.451 13.064 1.00 81.06 97 GLU A N 1
ATOM 761 C CA . GLU A 1 97 ? -29.421 0.458 13.477 1.00 81.06 97 GLU A CA 1
ATOM 762 C C . GLU A 1 97 ? -30.706 -0.332 13.770 1.00 81.06 97 GLU A C 1
ATOM 764 O O . GLU A 1 97 ? -31.168 -1.136 12.949 1.00 81.06 97 GLU A O 1
ATOM 769 N N . ALA A 1 98 ? -31.254 -0.065 14.955 1.00 83.81 98 ALA A N 1
ATOM 770 C CA . ALA A 1 98 ? -32.405 -0.741 15.520 1.00 83.81 98 ALA A CA 1
ATOM 771 C C . ALA A 1 98 ? -33.684 -0.489 14.712 1.00 83.81 98 ALA A C 1
ATOM 773 O O . ALA A 1 98 ? -33.851 0.565 14.099 1.00 83.81 98 ALA A O 1
ATOM 774 N N . PHE A 1 99 ? -34.613 -1.440 14.743 1.00 84.25 99 PHE A N 1
ATOM 775 C CA . PHE A 1 99 ? -35.855 -1.358 13.983 1.00 84.25 99 PHE A CA 1
ATOM 776 C C . PHE A 1 99 ? -37.072 -1.823 14.793 1.00 84.25 99 PHE A C 1
ATOM 778 O O . PHE A 1 99 ? -36.945 -2.446 15.850 1.00 84.25 99 PHE A O 1
ATOM 785 N N . LYS A 1 100 ? -38.270 -1.478 14.305 1.00 83.00 100 LYS A N 1
ATOM 786 C CA . LYS A 1 100 ? -39.558 -1.785 14.955 1.00 83.00 100 LYS A CA 1
ATOM 787 C C . LYS A 1 100 ? -40.180 -3.070 14.406 1.00 83.00 100 LYS A C 1
ATOM 789 O O . LYS A 1 100 ? -39.972 -3.397 13.241 1.00 83.00 100 LYS A O 1
ATOM 794 N N . ASP A 1 101 ? -41.042 -3.712 15.195 1.00 78.38 101 ASP A N 1
ATOM 795 C CA . ASP A 1 101 ? -41.737 -4.975 14.863 1.00 78.38 101 ASP A CA 1
ATOM 796 C C . ASP A 1 101 ? -42.305 -5.048 13.432 1.00 78.38 101 ASP A C 1
ATOM 798 O O . ASP A 1 101 ? -42.156 -6.060 12.763 1.00 78.38 101 ASP A O 1
ATOM 802 N N . ARG A 1 102 ? -42.844 -3.945 12.892 1.00 79.31 102 ARG A N 1
ATOM 803 C CA . ARG A 1 102 ? -43.399 -3.883 11.523 1.00 79.31 102 ARG A CA 1
ATOM 804 C C . ARG A 1 102 ? -42.442 -4.308 10.395 1.00 79.31 102 ARG A C 1
ATOM 806 O O . ARG A 1 102 ? -42.900 -4.546 9.285 1.00 79.31 102 ARG A O 1
ATOM 813 N N . GLN A 1 103 ? -41.133 -4.320 10.646 1.00 83.75 103 GLN A N 1
ATOM 814 C CA . GLN A 1 103 ? -40.115 -4.736 9.673 1.00 83.75 103 GLN A CA 1
ATOM 815 C C . GLN A 1 103 ? -39.690 -6.198 9.855 1.00 83.75 103 GLN A C 1
ATOM 817 O O . GLN A 1 103 ? -39.018 -6.740 8.980 1.00 83.75 103 GLN A O 1
ATOM 822 N N . LEU A 1 104 ? -40.058 -6.840 10.968 1.00 88.12 104 LEU A N 1
ATOM 823 C CA . LEU A 1 104 ? -39.780 -8.246 11.231 1.00 88.12 104 LEU A CA 1
ATOM 824 C C . LEU A 1 104 ? -40.714 -9.125 10.394 1.00 88.12 104 LEU A C 1
ATOM 826 O O . LEU A 1 104 ? -41.928 -8.942 10.386 1.00 88.12 104 LEU A O 1
ATOM 830 N N . LEU A 1 105 ? -40.140 -10.114 9.716 1.00 88.00 105 LEU A N 1
ATOM 831 C CA . LEU A 1 105 ? -40.891 -11.085 8.923 1.00 88.00 105 LEU A CA 1
ATOM 832 C C . LEU A 1 105 ? -40.960 -12.448 9.618 1.00 88.00 105 LEU A C 1
ATOM 834 O O . LEU A 1 105 ? -41.972 -13.137 9.513 1.00 88.00 105 LEU A O 1
ATOM 838 N N . GLY A 1 106 ? -39.921 -12.841 10.358 1.00 90.38 106 GLY A N 1
ATOM 839 C CA . GLY A 1 106 ? -39.933 -14.077 11.140 1.00 90.38 106 GLY A CA 1
ATOM 840 C C . GLY A 1 106 ? -38.565 -14.472 11.679 1.00 90.38 106 GLY A C 1
ATOM 841 O O . GLY A 1 106 ? -37.593 -13.732 11.521 1.00 90.38 106 GLY A O 1
ATOM 842 N N . ARG A 1 107 ? -38.469 -15.655 12.294 1.00 92.31 107 ARG A N 1
ATOM 843 C CA . ARG A 1 107 ? -37.198 -16.212 12.791 1.00 92.31 107 ARG A CA 1
ATOM 844 C C . ARG A 1 107 ? -36.806 -17.486 12.056 1.00 92.31 107 ARG A C 1
ATOM 846 O O . ARG A 1 107 ? -37.653 -18.274 11.642 1.00 92.31 107 ARG A O 1
ATOM 853 N N . VAL A 1 108 ? -35.507 -17.708 11.908 1.00 90.50 108 VAL A N 1
ATOM 854 C CA . VAL A 1 108 ? -34.957 -18.919 11.298 1.00 90.50 108 VAL A CA 1
ATOM 855 C C . VAL A 1 108 ? -35.057 -20.069 12.291 1.00 90.50 108 VAL A C 1
ATOM 857 O O . VAL A 1 108 ? -34.486 -20.022 13.376 1.00 90.50 108 VAL A O 1
ATOM 860 N N . VAL A 1 109 ? -35.735 -21.138 11.888 1.00 90.19 109 VAL A N 1
ATOM 861 C CA . VAL A 1 109 ? -35.904 -22.355 12.700 1.00 90.19 109 VAL A CA 1
ATOM 862 C C . VAL A 1 109 ? -34.979 -23.483 12.250 1.00 90.19 109 VAL A C 1
ATOM 864 O O . VAL A 1 109 ? -34.589 -24.351 13.040 1.00 90.19 109 VAL A O 1
ATOM 867 N N . LYS A 1 110 ? -34.576 -23.477 10.973 1.00 89.81 110 LYS A N 1
ATOM 868 C CA . LYS A 1 110 ? -33.739 -24.529 10.392 1.00 89.81 110 LYS A CA 1
ATOM 869 C C . LYS A 1 110 ? -32.821 -24.000 9.296 1.00 89.81 110 LYS A C 1
ATOM 871 O O . LYS A 1 110 ? -33.220 -23.168 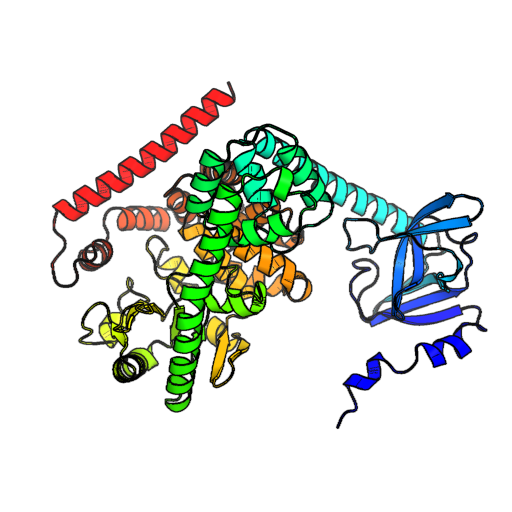8.490 1.00 89.81 110 LYS A O 1
ATOM 876 N N . ILE A 1 111 ? -31.606 -24.539 9.238 1.00 89.88 111 ILE A N 1
ATOM 877 C CA . ILE A 1 111 ? -30.614 -24.259 8.195 1.00 89.88 111 ILE A CA 1
ATOM 878 C C . ILE A 1 111 ? -30.242 -25.584 7.530 1.00 89.88 111 ILE A C 1
ATOM 880 O O . ILE A 1 111 ? -29.792 -26.516 8.193 1.00 89.88 111 ILE A O 1
ATOM 884 N N . HIS A 1 112 ? -30.420 -25.682 6.221 1.00 87.19 112 HIS A N 1
ATOM 885 C CA . HIS A 1 112 ? -29.986 -26.807 5.404 1.00 87.19 112 HIS A CA 1
ATOM 886 C C . HIS A 1 112 ? -28.641 -26.472 4.756 1.00 87.19 112 HIS A C 1
ATOM 888 O O . HIS A 1 112 ? -28.562 -25.632 3.860 1.00 87.19 112 HIS A O 1
ATOM 894 N N . LYS A 1 113 ? -27.594 -27.154 5.224 1.00 85.31 113 LYS A N 1
ATOM 895 C CA . LYS A 1 113 ? -26.247 -27.153 4.647 1.00 85.31 113 LYS A CA 1
ATOM 896 C C . LYS A 1 113 ? -26.165 -28.236 3.567 1.00 85.31 113 LYS A C 1
ATOM 898 O O . LYS A 1 113 ? -26.975 -29.161 3.536 1.00 85.31 113 LYS A O 1
ATOM 903 N N . LYS A 1 114 ? -25.114 -28.194 2.743 1.00 77.69 114 LYS A N 1
ATOM 904 C CA . LYS A 1 114 ? -24.859 -29.195 1.685 1.00 77.69 114 LYS A CA 1
ATOM 905 C C . LYS A 1 114 ? -24.857 -30.653 2.180 1.00 77.69 114 LYS A C 1
ATOM 907 O O . LYS A 1 114 ? -25.257 -31.539 1.437 1.00 77.69 114 LYS A O 1
ATOM 912 N N . LEU A 1 115 ? -24.390 -30.899 3.409 1.00 79.44 115 LEU A N 1
ATOM 913 C CA . LEU A 1 115 ? -24.192 -32.252 3.956 1.00 79.44 115 LEU A CA 1
ATOM 914 C C . LEU A 1 115 ? -25.092 -32.592 5.156 1.00 79.44 115 LEU A C 1
ATOM 916 O O . LEU A 1 115 ? -25.158 -33.751 5.549 1.00 79.44 115 LEU A O 1
ATOM 920 N N . PHE A 1 116 ? -25.754 -31.613 5.773 1.00 84.25 116 PHE A N 1
ATOM 921 C CA . PHE A 1 116 ? -26.550 -31.820 6.988 1.00 84.25 116 PHE A CA 1
ATOM 922 C C . PHE A 1 116 ? -27.555 -30.682 7.198 1.00 84.25 116 PHE A C 1
ATOM 924 O O . PHE A 1 116 ? -27.510 -29.664 6.515 1.00 84.25 116 PHE A O 1
ATOM 931 N N . SER A 1 117 ? -28.460 -30.821 8.169 1.00 84.62 117 SER A N 1
ATOM 932 C CA . SER A 1 117 ? -29.365 -29.737 8.568 1.00 84.62 117 SER A CA 1
ATOM 933 C C . SER A 1 117 ? -29.245 -29.419 10.052 1.00 84.62 117 SER A C 1
ATOM 935 O O . SER A 1 117 ? -29.214 -30.332 10.875 1.00 84.62 117 SER A O 1
ATOM 937 N N . ILE A 1 118 ? -29.244 -28.133 10.387 1.00 84.31 118 ILE A N 1
ATOM 938 C CA . ILE A 1 118 ? -29.215 -27.609 11.750 1.00 84.31 118 ILE A CA 1
ATOM 939 C C . ILE A 1 118 ? -30.633 -27.169 12.115 1.00 84.31 118 ILE A C 1
ATOM 941 O O . ILE A 1 118 ? -31.188 -26.290 11.463 1.00 84.31 118 ILE A O 1
ATOM 945 N N . CYS A 1 119 ? -31.224 -27.765 13.150 1.00 86.00 119 CYS A N 1
ATOM 946 C CA . CYS A 1 119 ? -32.481 -27.290 13.735 1.00 86.00 119 CYS A CA 1
ATOM 947 C C . CYS A 1 119 ? -32.163 -26.392 14.931 1.00 86.00 119 CYS A C 1
ATOM 949 O O . CYS A 1 119 ? -31.675 -26.895 15.946 1.00 86.00 119 CYS A O 1
ATOM 951 N N . LEU A 1 120 ? -32.452 -25.097 14.815 1.00 82.50 120 LEU A N 1
ATOM 952 C CA . LEU A 1 120 ? -32.132 -24.098 15.838 1.00 82.50 120 LEU A CA 1
ATOM 953 C C . LEU A 1 120 ? -33.039 -24.217 17.075 1.00 82.50 120 LEU A C 1
ATOM 955 O O . LEU A 1 120 ? -32.603 -23.917 18.181 1.00 82.50 120 LEU A O 1
ATOM 959 N N . ASP A 1 121 ? -34.239 -24.787 16.921 1.00 77.81 121 ASP A N 1
ATOM 960 C CA . ASP A 1 121 ? -35.175 -25.032 18.031 1.00 77.81 121 ASP A CA 1
ATOM 961 C C . ASP A 1 121 ? -34.788 -26.189 18.959 1.00 77.81 121 ASP A C 1
ATOM 963 O O . ASP A 1 121 ? -35.295 -26.297 20.077 1.00 77.81 121 ASP A O 1
ATOM 967 N N . LYS A 1 122 ? -33.899 -27.082 18.512 1.00 79.12 122 LYS A N 1
ATOM 968 C CA . LYS A 1 122 ? -33.471 -28.237 19.310 1.00 79.12 122 LYS A CA 1
ATOM 969 C C . LYS A 1 122 ? -32.327 -27.853 20.246 1.00 79.12 122 LYS A C 1
ATOM 971 O O . LYS A 1 122 ? -31.592 -26.905 19.990 1.00 79.12 122 LYS A O 1
ATOM 976 N N . TRP A 1 123 ? -32.110 -28.650 21.293 1.00 67.50 123 TRP A N 1
ATOM 977 C CA . TRP A 1 123 ? -31.067 -28.386 22.294 1.00 67.50 123 TRP A CA 1
ATOM 978 C C . TRP A 1 123 ? -29.663 -28.214 21.681 1.00 67.50 123 TRP A C 1
ATOM 980 O O . TRP A 1 123 ? -28.936 -27.313 22.080 1.00 67.50 123 TRP A O 1
ATOM 990 N N . HIS A 1 124 ? -29.311 -28.995 20.652 1.00 70.00 124 HIS A N 1
ATOM 991 C CA . HIS A 1 124 ? -28.046 -28.844 19.918 1.00 70.00 124 HIS A CA 1
ATOM 992 C C . HIS A 1 124 ? -27.961 -27.510 19.150 1.00 70.00 124 HIS A C 1
ATOM 994 O O . HIS A 1 124 ? -26.885 -26.935 19.041 1.00 70.00 124 HIS A O 1
ATOM 1000 N N . GLY A 1 125 ? -29.086 -26.997 18.641 1.00 66.44 125 GLY A N 1
ATOM 1001 C CA . GLY A 1 125 ? -29.170 -25.683 17.997 1.00 66.44 125 GLY A CA 1
ATOM 1002 C C . GLY A 1 125 ? -28.969 -24.539 18.990 1.00 66.44 125 GLY A C 1
ATOM 1003 O O . GLY A 1 125 ? -28.190 -23.626 18.737 1.00 66.44 125 GLY A O 1
ATOM 1004 N N . ARG A 1 126 ? -29.568 -24.649 20.180 1.00 69.31 126 ARG A N 1
ATOM 1005 C CA . ARG A 1 126 ? -29.313 -23.709 21.284 1.00 69.31 126 ARG A CA 1
ATOM 1006 C C . ARG A 1 126 ? -27.868 -23.784 21.791 1.00 69.31 126 ARG A C 1
ATOM 1008 O O . ARG A 1 126 ? -27.285 -22.754 22.106 1.00 69.31 126 ARG A O 1
ATOM 1015 N N . ALA A 1 127 ? -27.259 -24.971 21.806 1.00 68.56 127 ALA A N 1
ATOM 1016 C CA . ALA A 1 127 ? -25.841 -25.131 22.133 1.00 68.56 127 ALA A CA 1
ATOM 1017 C C . ALA A 1 127 ? -24.922 -24.442 21.106 1.00 68.56 127 ALA A C 1
ATOM 1019 O O . ALA A 1 127 ? -23.895 -23.891 21.493 1.00 68.56 127 ALA A O 1
ATOM 1020 N N . ILE A 1 128 ? -25.301 -24.411 19.821 1.00 69.19 128 ILE A N 1
ATOM 1021 C CA . ILE A 1 128 ? -24.590 -23.636 18.790 1.00 69.19 128 ILE A CA 1
ATOM 1022 C C . ILE A 1 128 ? -24.651 -22.136 19.097 1.00 69.19 128 ILE A C 1
ATOM 1024 O O . ILE A 1 128 ? -23.624 -21.476 18.974 1.00 69.19 128 ILE A O 1
ATOM 1028 N N . ASN A 1 129 ? -25.794 -21.608 19.551 1.00 67.44 129 ASN A N 1
ATOM 1029 C CA . ASN A 1 129 ? -25.894 -20.204 19.973 1.00 67.44 129 ASN A CA 1
ATOM 1030 C C . ASN A 1 129 ? -24.964 -19.905 21.160 1.00 67.44 129 ASN A C 1
ATOM 1032 O O . ASN A 1 129 ? -24.218 -18.937 21.112 1.00 67.44 129 ASN A O 1
ATOM 1036 N N . VAL A 1 130 ? -24.909 -20.785 22.164 1.00 65.44 130 VAL A N 1
ATOM 1037 C CA . VAL A 1 130 ? -23.992 -20.626 23.308 1.00 65.44 130 VAL A CA 1
ATOM 1038 C C . VAL A 1 130 ? -22.524 -20.681 22.867 1.00 65.44 130 VAL A C 1
ATOM 1040 O O . VAL A 1 130 ? -21.727 -19.831 23.254 1.00 65.44 130 VAL A O 1
ATOM 1043 N N . LEU A 1 131 ? -22.144 -21.651 22.028 1.00 66.69 131 LEU A N 1
ATOM 1044 C CA . LEU A 1 131 ? -20.786 -21.743 21.472 1.00 66.69 131 LEU A CA 1
ATOM 1045 C C . LEU A 1 131 ? -20.432 -20.525 20.612 1.00 66.69 131 LEU A C 1
ATOM 1047 O O . LEU A 1 131 ? -19.281 -20.088 20.606 1.00 66.69 131 LEU A O 1
ATOM 1051 N N . PHE A 1 132 ? -21.413 -19.965 19.907 1.00 66.75 132 PHE A N 1
ATOM 1052 C CA . PHE A 1 132 ? -21.252 -18.737 19.148 1.00 66.75 132 PHE A CA 1
ATOM 1053 C C . PHE A 1 132 ? -21.081 -17.518 20.055 1.00 66.75 132 PHE A C 1
ATOM 1055 O O . PHE A 1 132 ? -20.202 -16.709 19.788 1.00 66.75 132 PHE A O 1
ATOM 1062 N N . ASP A 1 133 ? -21.818 -17.412 21.159 1.00 60.00 133 ASP A N 1
ATOM 1063 C CA . ASP A 1 133 ? -21.604 -16.359 22.156 1.00 60.00 133 ASP A CA 1
ATOM 1064 C C . ASP A 1 133 ? -20.198 -16.455 22.760 1.00 60.00 133 ASP A C 1
ATOM 1066 O O . ASP A 1 133 ? -19.524 -15.439 22.923 1.00 60.00 133 ASP A O 1
ATOM 1070 N N . PHE A 1 134 ? -19.691 -17.671 23.000 1.00 61.66 134 PHE A N 1
ATOM 1071 C CA . PHE A 1 134 ? -18.289 -17.888 23.374 1.00 61.66 134 PHE A CA 1
ATOM 1072 C C . PHE A 1 134 ? -17.314 -17.472 22.267 1.00 61.66 134 PHE A C 1
ATOM 1074 O O . PHE A 1 134 ? -16.306 -16.834 22.565 1.00 61.66 134 PHE A O 1
ATOM 1081 N N . TYR A 1 135 ? -17.599 -17.787 21.001 1.00 65.12 135 TYR A N 1
ATOM 1082 C CA . TYR A 1 135 ? -16.802 -17.337 19.856 1.00 65.12 135 TYR A CA 1
ATOM 1083 C C . TYR A 1 135 ? -16.800 -15.808 19.731 1.00 65.12 135 TYR A C 1
ATOM 1085 O O . TYR A 1 135 ? -15.737 -15.219 19.561 1.00 65.12 135 TYR A O 1
ATOM 1093 N N . GLN A 1 136 ? -17.947 -15.149 19.893 1.00 58.66 136 GLN A N 1
ATOM 1094 C CA . GLN A 1 136 ? -18.074 -13.693 19.870 1.00 58.66 136 GLN A CA 1
ATOM 1095 C C . GLN A 1 136 ? -17.388 -13.054 21.074 1.00 58.66 136 GLN A C 1
ATOM 1097 O O . GLN A 1 136 ? -16.688 -12.059 20.915 1.00 58.66 136 GLN A O 1
ATOM 1102 N N . LEU A 1 137 ? -17.498 -13.639 22.268 1.00 53.09 137 LEU A N 1
ATOM 1103 C CA . LEU A 1 137 ? -16.786 -13.187 23.462 1.00 53.09 137 LEU A CA 1
ATOM 1104 C C . LEU A 1 137 ? -15.276 -13.386 23.316 1.00 53.09 137 LEU A C 1
ATOM 1106 O O . LEU A 1 137 ? -14.512 -12.543 23.780 1.00 53.09 137 LEU A O 1
ATOM 1110 N N . PHE A 1 138 ? -14.830 -14.454 22.652 1.00 56.78 138 PHE A N 1
ATOM 1111 C CA . PHE A 1 138 ? -13.424 -14.698 22.349 1.00 56.78 138 PHE A CA 1
ATOM 1112 C C . PHE A 1 138 ? -12.910 -13.722 21.286 1.00 56.78 138 PHE A C 1
ATOM 1114 O O . PHE A 1 138 ? -11.897 -13.075 21.529 1.00 56.78 138 PHE A O 1
ATOM 1121 N N . LYS A 1 139 ? -13.645 -13.514 20.185 1.00 51.72 139 LYS A N 1
ATOM 1122 C CA . LYS A 1 139 ? -13.377 -12.505 19.142 1.00 51.72 139 LYS A CA 1
ATOM 1123 C C . LYS A 1 139 ? -13.332 -11.095 19.745 1.00 51.72 139 LYS A C 1
ATOM 1125 O O . LYS A 1 139 ? -12.394 -10.346 19.497 1.00 51.72 139 LYS A O 1
ATOM 1130 N N . MET A 1 140 ? -14.262 -10.760 20.642 1.00 44.88 140 MET A N 1
ATOM 1131 C CA . MET A 1 140 ? -14.304 -9.492 21.385 1.00 44.88 140 MET A CA 1
ATOM 1132 C C . MET A 1 140 ? -13.208 -9.377 22.444 1.00 44.88 140 MET A C 1
ATOM 1134 O O . MET A 1 140 ? -12.695 -8.287 22.670 1.00 44.88 140 MET A O 1
ATOM 1138 N N . THR A 1 141 ? -12.827 -10.462 23.117 1.00 38.50 141 THR A N 1
ATOM 1139 C CA . THR A 1 141 ? -11.719 -10.476 24.083 1.00 38.50 141 THR A CA 1
ATOM 1140 C C . THR A 1 141 ? -10.374 -10.358 23.371 1.00 38.50 141 THR A C 1
ATOM 1142 O O . THR A 1 141 ? -9.533 -9.574 23.801 1.00 38.50 141 THR A O 1
ATOM 1145 N N . ALA A 1 142 ? -10.183 -11.056 22.252 1.00 45.56 142 ALA A N 1
ATOM 1146 C CA . ALA A 1 142 ? -9.026 -10.931 21.374 1.00 45.56 142 ALA A CA 1
ATOM 1147 C C . ALA A 1 142 ? -8.935 -9.512 20.797 1.00 45.56 142 ALA A C 1
ATOM 1149 O O . ALA A 1 142 ? -7.887 -8.873 20.917 1.00 45.56 142 ALA A O 1
ATOM 1150 N N . TYR A 1 143 ? -10.057 -8.965 20.314 1.00 42.41 143 TYR A N 1
ATOM 1151 C CA . TYR A 1 143 ? -10.200 -7.558 19.941 1.00 42.41 143 TYR A CA 1
ATOM 1152 C C . TYR A 1 143 ? -9.866 -6.626 21.110 1.00 42.41 143 TYR A C 1
ATOM 1154 O O . TYR A 1 143 ? -9.054 -5.730 20.956 1.00 42.41 143 TYR A O 1
ATOM 1162 N N . ARG A 1 144 ? -10.371 -6.863 22.325 1.00 36.19 144 ARG A N 1
ATOM 1163 C CA . ARG A 1 144 ? -10.072 -6.042 23.513 1.00 36.19 144 ARG A CA 1
ATOM 1164 C C . ARG A 1 144 ? -8.615 -6.138 23.962 1.00 36.19 144 ARG A C 1
ATOM 1166 O O . ARG A 1 144 ? -8.082 -5.143 24.439 1.00 36.19 144 ARG A O 1
ATOM 1173 N N . ILE A 1 145 ? -7.949 -7.285 23.830 1.00 42.94 145 ILE A N 1
ATOM 1174 C CA . ILE A 1 145 ? -6.513 -7.449 24.123 1.00 42.94 145 ILE A CA 1
ATOM 1175 C C . ILE A 1 145 ? -5.674 -6.725 23.061 1.00 42.94 145 ILE A C 1
ATOM 1177 O O . ILE A 1 145 ? -4.709 -6.028 23.400 1.00 42.94 145 ILE A O 1
ATOM 1181 N N . LYS A 1 146 ? -6.084 -6.820 21.793 1.00 42.91 146 LYS A N 1
ATOM 1182 C CA . LYS A 1 146 ? -5.532 -6.067 20.663 1.00 42.91 146 LYS A CA 1
ATOM 1183 C C . LYS A 1 146 ? -5.705 -4.555 20.887 1.00 42.91 146 LYS A C 1
ATOM 1185 O O . LYS A 1 146 ? -4.704 -3.846 20.951 1.00 42.91 146 LYS A O 1
ATOM 1190 N N . CYS A 1 147 ? -6.913 -4.086 21.205 1.00 37.84 147 CYS A N 1
ATOM 1191 C CA . CYS A 1 147 ? -7.233 -2.707 21.580 1.00 37.84 147 CYS A CA 1
ATOM 1192 C C . CYS A 1 147 ? -6.525 -2.248 22.858 1.00 37.84 147 CYS A C 1
ATOM 1194 O O . CYS A 1 147 ? -6.129 -1.096 22.930 1.00 37.84 147 CYS A O 1
ATOM 1196 N N . ARG A 1 148 ? -6.316 -3.099 23.874 1.00 36.59 148 ARG A N 1
ATOM 1197 C CA . ARG A 1 148 ? -5.555 -2.746 25.093 1.00 36.59 148 ARG A CA 1
ATOM 1198 C C . ARG A 1 148 ? -4.076 -2.525 24.794 1.00 36.59 148 ARG A C 1
ATOM 1200 O O . ARG A 1 148 ? -3.475 -1.600 25.333 1.00 36.59 148 ARG A O 1
ATOM 1207 N N . THR A 1 149 ? -3.503 -3.347 23.921 1.00 46.94 149 THR A N 1
ATOM 1208 C CA . THR A 1 149 ? -2.112 -3.200 23.479 1.00 46.94 149 THR A CA 1
ATOM 1209 C C . THR A 1 149 ? -1.962 -1.979 22.560 1.00 46.94 149 THR A C 1
ATOM 1211 O O . THR A 1 149 ? -1.011 -1.218 22.709 1.00 46.94 149 THR A O 1
ATOM 1214 N N . MET A 1 150 ? -2.939 -1.721 21.685 1.00 49.75 150 MET A N 1
ATOM 1215 C CA . MET A 1 150 ? -2.998 -0.530 20.821 1.00 49.75 150 MET A CA 1
ATOM 1216 C C . MET A 1 150 ? -3.243 0.767 21.611 1.00 49.75 150 MET A C 1
ATOM 1218 O O . MET A 1 150 ? -2.554 1.758 21.380 1.00 49.75 150 MET A O 1
ATOM 1222 N N . ASN A 1 151 ? -4.132 0.748 22.612 1.00 50.31 151 ASN A N 1
ATOM 1223 C CA . ASN A 1 151 ? -4.396 1.875 23.517 1.00 50.31 151 ASN A CA 1
ATOM 1224 C C . ASN A 1 151 ? -3.179 2.248 24.367 1.00 50.31 151 ASN A C 1
ATOM 1226 O O . ASN A 1 151 ? -3.066 3.386 24.816 1.00 50.31 151 ASN A O 1
ATOM 1230 N N . ARG A 1 152 ? -2.255 1.309 24.600 1.00 53.66 152 ARG A N 1
ATOM 1231 C CA . ARG A 1 152 ? -0.971 1.622 25.233 1.00 53.66 152 ARG A CA 1
ATOM 1232 C C . ARG A 1 152 ? -0.100 2.479 24.314 1.00 53.66 152 ARG A C 1
ATOM 1234 O O . ARG A 1 152 ? 0.435 3.481 24.767 1.00 53.66 152 ARG A O 1
ATOM 1241 N N . PHE A 1 153 ? 0.013 2.117 23.036 1.00 59.66 153 PHE A N 1
ATOM 1242 C CA . PHE A 1 153 ? 0.842 2.858 22.082 1.00 59.66 153 PHE A CA 1
ATOM 1243 C C . PHE A 1 153 ? 0.257 4.228 21.733 1.00 59.66 153 PHE A C 1
ATOM 1245 O O . PHE A 1 153 ? 1.007 5.196 21.660 1.00 59.66 153 PHE A O 1
ATOM 1252 N N . SER A 1 154 ? -1.068 4.343 21.598 1.00 57.03 154 SER A N 1
ATOM 1253 C CA . SER A 1 154 ? -1.721 5.632 21.337 1.00 57.03 154 SER A CA 1
ATOM 1254 C C . SER A 1 154 ? -1.577 6.619 22.504 1.00 57.03 154 SER A C 1
ATOM 1256 O O . SER A 1 154 ? -1.522 7.826 22.285 1.00 57.03 154 SER A O 1
ATOM 1258 N N . ARG A 1 155 ? -1.461 6.146 23.752 1.00 58.19 155 ARG A N 1
ATOM 1259 C CA . ARG A 1 155 ? -1.204 7.010 24.920 1.00 58.19 155 ARG A CA 1
ATOM 1260 C C . ARG A 1 155 ? 0.213 7.586 24.962 1.00 58.19 155 ARG A C 1
ATOM 1262 O O . ARG A 1 155 ? 0.396 8.631 25.570 1.00 58.19 155 ARG A O 1
ATOM 1269 N N . GLU A 1 156 ? 1.183 6.934 24.322 1.00 70.25 156 GLU A N 1
ATOM 1270 C CA . GLU A 1 156 ? 2.575 7.406 24.230 1.00 70.25 156 GLU A CA 1
ATOM 1271 C C . GLU A 1 156 ? 2.782 8.435 23.095 1.00 70.25 156 GLU A C 1
ATOM 1273 O O . GLU A 1 156 ? 3.844 9.050 23.018 1.00 70.25 156 GLU A O 1
ATOM 1278 N N . MET A 1 157 ? 1.791 8.626 22.214 1.00 83.81 157 MET A N 1
ATOM 1279 C CA . MET A 1 157 ? 1.851 9.553 21.076 1.00 83.81 157 MET A CA 1
ATOM 1280 C C . MET A 1 157 ? 1.330 10.947 21.430 1.00 83.81 157 MET A C 1
ATOM 1282 O O . MET A 1 157 ? 0.409 11.089 22.242 1.00 83.81 157 MET A O 1
ATOM 1286 N N . LYS A 1 158 ? 1.865 11.970 20.753 1.00 89.31 158 LYS A N 1
ATOM 1287 C CA . LYS A 1 158 ? 1.299 13.320 20.805 1.00 89.31 158 LYS A CA 1
ATOM 1288 C C . LYS A 1 158 ? -0.118 13.347 20.224 1.00 89.31 158 LYS A C 1
ATOM 1290 O O . LYS A 1 158 ? -0.497 12.485 19.424 1.00 89.31 158 LYS A O 1
ATOM 1295 N N . ALA A 1 159 ? -0.906 14.334 20.645 1.00 91.44 159 ALA A N 1
ATOM 1296 C CA . ALA A 1 159 ? -2.292 14.491 20.218 1.00 91.44 159 ALA A CA 1
ATOM 1297 C C . ALA A 1 159 ? -2.399 14.669 18.695 1.00 91.44 159 ALA A C 1
ATOM 1299 O O . ALA A 1 159 ? -3.230 14.024 18.061 1.00 91.44 159 ALA A O 1
ATOM 1300 N N . GLU A 1 160 ? -1.490 15.445 18.111 1.00 94.31 160 GLU A N 1
ATOM 1301 C CA . GLU A 1 160 ? -1.416 15.750 16.685 1.00 94.31 160 GLU A CA 1
ATOM 1302 C C . GLU A 1 160 ? -1.094 14.500 15.858 1.00 94.31 160 GLU A C 1
ATOM 1304 O O . GLU A 1 160 ? -1.770 14.223 14.874 1.00 94.31 160 GLU A O 1
ATOM 1309 N N . ASP A 1 161 ? -0.129 13.678 16.287 1.00 92.94 161 ASP A N 1
ATOM 1310 C CA . ASP A 1 161 ? 0.231 12.442 15.573 1.00 92.94 161 ASP A CA 1
ATOM 1311 C C . ASP A 1 161 ? -0.930 11.427 15.590 1.00 92.94 161 ASP A C 1
ATOM 1313 O O . ASP A 1 161 ? -1.153 10.685 14.627 1.00 92.94 161 ASP A O 1
ATOM 1317 N N . ARG A 1 162 ? -1.699 11.389 16.690 1.00 92.25 162 ARG A N 1
ATOM 1318 C CA . ARG A 1 162 ? -2.938 10.598 16.761 1.00 92.25 162 ARG A CA 1
ATOM 1319 C C . ARG A 1 162 ? -4.007 11.146 15.827 1.00 92.25 162 ARG A C 1
ATOM 1321 O O . ARG A 1 162 ? -4.644 10.356 15.132 1.00 92.25 162 ARG A O 1
ATOM 1328 N N . LEU A 1 163 ? -4.193 12.465 15.817 1.00 94.12 163 LEU A N 1
ATOM 1329 C CA . LEU A 1 163 ? -5.153 13.143 14.951 1.00 94.12 163 LEU A CA 1
ATOM 1330 C C . LEU A 1 163 ? -4.866 12.830 13.479 1.00 94.12 163 LEU A C 1
ATOM 1332 O O . LEU A 1 163 ? -5.776 12.423 12.761 1.00 94.12 163 LEU A O 1
ATOM 1336 N N . ILE A 1 164 ? -3.596 12.911 13.061 1.00 95.06 164 ILE A N 1
ATOM 1337 C CA . ILE A 1 164 ? -3.151 12.545 11.709 1.00 95.06 164 ILE A CA 1
ATOM 1338 C C . ILE A 1 164 ? -3.584 11.119 11.376 1.00 95.06 164 ILE A C 1
ATOM 1340 O O . ILE A 1 164 ? -4.239 10.904 10.361 1.00 95.06 164 ILE A O 1
ATOM 1344 N N . ARG A 1 165 ? -3.284 10.139 12.233 1.00 93.75 165 ARG A N 1
ATOM 1345 C CA . ARG A 1 165 ? -3.625 8.728 11.975 1.00 93.75 165 ARG A CA 1
ATOM 1346 C C . ARG A 1 165 ? -5.120 8.468 11.886 1.00 93.75 165 ARG A C 1
ATOM 1348 O O . ARG A 1 165 ? -5.540 7.737 10.995 1.00 93.75 165 ARG A O 1
ATOM 1355 N N . LEU A 1 166 ? -5.903 9.060 12.787 1.00 92.56 166 LEU A N 1
ATOM 1356 C CA . LEU A 1 166 ? -7.360 8.924 12.781 1.00 92.56 166 LEU A CA 1
ATOM 1357 C C . LEU A 1 166 ? -7.981 9.545 11.526 1.00 92.56 166 LEU A C 1
ATOM 1359 O O . LEU A 1 166 ? -8.948 9.001 11.001 1.00 92.56 166 LEU A O 1
ATOM 1363 N N . CYS A 1 167 ? -7.398 10.636 11.023 1.00 94.19 167 CYS A N 1
ATOM 1364 C CA . CYS A 1 167 ? -7.886 11.336 9.836 1.00 94.19 167 CYS A CA 1
ATOM 1365 C C . CYS A 1 167 ? -7.297 10.808 8.515 1.00 94.19 167 CYS A C 1
ATOM 1367 O O . CYS A 1 167 ? -7.774 11.183 7.446 1.00 94.19 167 CYS A O 1
ATOM 1369 N N . SER A 1 168 ? -6.280 9.939 8.551 1.00 94.56 168 SER A N 1
ATOM 1370 C CA . SER A 1 168 ? -5.606 9.383 7.362 1.00 94.56 168 SER A CA 1
ATOM 1371 C C . SER A 1 168 ? -6.349 8.175 6.775 1.00 94.56 168 SER A C 1
ATOM 1373 O O . SER A 1 168 ? -5.758 7.131 6.495 1.00 94.56 168 SER A O 1
ATOM 1375 N N . VAL A 1 169 ? -7.661 8.322 6.619 1.00 91.44 169 VAL A N 1
ATOM 1376 C CA . VAL A 1 169 ? -8.600 7.337 6.062 1.00 91.44 169 VAL A CA 1
ATOM 1377 C C . VAL A 1 169 ? -9.521 8.041 5.072 1.00 91.44 169 VAL A C 1
ATOM 1379 O O . VAL A 1 169 ? -9.667 9.257 5.138 1.00 91.44 169 VAL A O 1
ATOM 1382 N N . THR A 1 170 ? -10.167 7.315 4.163 1.00 88.62 170 THR A N 1
ATOM 1383 C CA . THR A 1 170 ? -11.147 7.929 3.236 1.00 88.62 170 THR A CA 1
ATOM 1384 C C . THR A 1 170 ? -12.571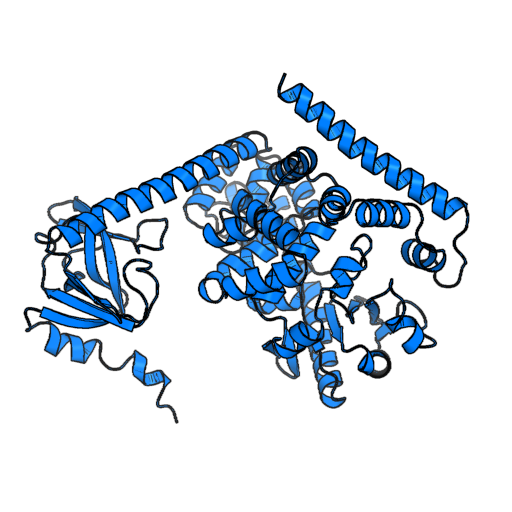 7.989 3.807 1.00 88.62 170 THR A C 1
ATOM 1386 O O . THR A 1 170 ? -13.371 8.856 3.429 1.00 88.62 170 THR A O 1
ATOM 1389 N N . VAL A 1 171 ? -12.897 7.081 4.733 1.00 86.31 171 VAL A N 1
ATOM 1390 C CA . VAL A 1 171 ? -14.197 6.980 5.407 1.00 86.31 171 VAL A CA 1
ATOM 1391 C C . VAL A 1 171 ? -13.989 7.100 6.908 1.00 86.31 171 VAL A C 1
ATOM 1393 O O . VAL A 1 171 ? -13.222 6.335 7.492 1.00 86.31 171 VAL A O 1
ATOM 1396 N N . LEU A 1 172 ? -14.690 8.059 7.508 1.00 85.06 172 LEU A N 1
ATOM 1397 C CA . LEU A 1 172 ? -14.715 8.283 8.944 1.00 85.06 172 LEU A CA 1
ATOM 1398 C C . LEU A 1 172 ? -15.941 7.561 9.510 1.00 85.06 172 LEU A C 1
ATOM 1400 O O . LEU A 1 172 ? -17.064 7.876 9.130 1.00 85.06 172 LEU A O 1
ATOM 1404 N N . ASP A 1 173 ? -15.715 6.548 10.341 1.00 84.06 173 ASP A N 1
ATOM 1405 C CA . ASP A 1 173 ? -16.782 5.909 11.112 1.00 84.06 173 ASP A CA 1
ATOM 1406 C C . ASP A 1 173 ? -17.043 6.679 12.416 1.00 84.06 173 ASP A C 1
ATOM 1408 O O . ASP A 1 173 ? -16.203 7.461 12.867 1.00 84.06 173 ASP A O 1
ATOM 1412 N N . ASN A 1 174 ? -18.194 6.422 13.040 1.00 81.00 174 ASN A N 1
ATOM 1413 C CA . ASN A 1 174 ? -18.626 7.133 14.246 1.00 81.00 174 ASN A CA 1
ATOM 1414 C C . ASN A 1 174 ? -17.633 6.996 15.418 1.00 81.00 174 ASN A C 1
ATOM 1416 O O . ASN A 1 174 ? -17.505 7.913 16.228 1.00 81.00 174 ASN A O 1
ATOM 1420 N N . GLU A 1 175 ? -16.930 5.861 15.543 1.00 82.50 175 GLU A N 1
ATOM 1421 C CA . GLU A 1 175 ? -15.955 5.651 16.622 1.00 82.50 175 GLU A CA 1
ATOM 1422 C C . GLU A 1 175 ? -14.724 6.542 16.415 1.00 82.50 175 GLU A C 1
ATOM 1424 O O . GLU A 1 175 ? -14.265 7.211 17.348 1.00 82.50 175 GLU A O 1
ATOM 1429 N N . ARG A 1 176 ? -14.207 6.590 15.183 1.00 86.50 176 ARG A N 1
ATOM 1430 C CA . ARG A 1 176 ? -13.089 7.458 14.808 1.00 86.50 176 ARG A CA 1
ATOM 1431 C C . ARG A 1 176 ? -13.466 8.926 14.881 1.00 86.50 176 ARG A C 1
ATOM 1433 O O . ARG A 1 176 ? -12.665 9.698 15.395 1.00 86.50 176 ARG A O 1
ATOM 1440 N N . GLU A 1 177 ? -14.651 9.310 14.416 1.00 88.56 177 GLU A N 1
ATOM 1441 C CA . GLU A 1 177 ? -15.135 10.690 14.502 1.00 88.56 177 GLU A CA 1
ATOM 1442 C C . GLU A 1 177 ? -15.165 11.171 15.954 1.00 88.56 177 GLU A C 1
ATOM 1444 O O . GLU A 1 177 ? -14.538 12.174 16.288 1.00 88.56 177 GLU A O 1
ATOM 1449 N N . MET A 1 178 ? -15.763 10.382 16.850 1.00 86.69 178 MET A N 1
ATOM 1450 C CA . MET A 1 178 ? -15.781 10.668 18.286 1.00 86.69 178 MET A CA 1
ATOM 1451 C C . MET A 1 178 ? -14.362 10.805 18.866 1.00 86.69 178 MET A C 1
ATOM 1453 O O . MET A 1 178 ? -14.091 11.683 19.690 1.00 86.69 178 MET A O 1
ATOM 1457 N N . ALA A 1 179 ? -13.433 9.941 18.442 1.00 88.56 179 ALA A N 1
ATOM 1458 C CA . ALA A 1 179 ? -12.039 10.002 18.872 1.00 88.56 179 ALA A CA 1
ATOM 1459 C C . ALA A 1 179 ? -11.312 11.251 18.347 1.00 88.56 179 ALA A C 1
ATOM 1461 O O . ALA A 1 179 ? -10.474 11.801 19.065 1.00 88.56 179 ALA A O 1
ATOM 1462 N N . VAL A 1 180 ? -11.633 11.702 17.131 1.00 91.25 180 VAL A N 1
ATOM 1463 C CA . VAL A 1 180 ? -11.108 12.945 16.559 1.00 91.25 180 VAL A CA 1
ATOM 1464 C C . VAL A 1 180 ? -11.651 14.151 17.319 1.00 91.25 180 VAL A C 1
ATOM 1466 O O . VAL A 1 180 ? -10.844 14.939 17.809 1.00 91.25 180 VAL A O 1
ATOM 1469 N N . CYS A 1 181 ? -12.970 14.264 17.501 1.00 90.81 181 CYS A N 1
ATOM 1470 C CA . CYS A 1 181 ? -13.588 15.377 18.230 1.00 90.81 181 CYS A CA 1
ATOM 1471 C C . CYS A 1 181 ? -13.003 15.517 19.641 1.00 90.81 181 CYS A C 1
ATOM 1473 O O . CYS A 1 181 ? -12.562 16.591 20.029 1.00 90.81 181 CYS A O 1
ATOM 1475 N N . LYS A 1 182 ? -12.818 14.399 20.353 1.00 90.88 182 LYS A N 1
ATOM 1476 C CA . LYS A 1 182 ? -12.184 14.396 21.680 1.00 90.88 182 LYS A CA 1
ATOM 1477 C C . LYS A 1 182 ? -10.753 14.954 21.702 1.00 90.88 182 LYS A C 1
ATOM 1479 O O . LYS A 1 182 ? -10.300 15.437 22.743 1.00 90.88 182 LYS A O 1
ATOM 1484 N N . ILE A 1 183 ? -9.997 14.795 20.615 1.00 91.88 183 ILE A N 1
ATOM 1485 C CA . ILE A 1 183 ? -8.653 15.378 20.484 1.00 91.88 183 ILE A CA 1
ATOM 1486 C C . ILE A 1 183 ? -8.759 16.865 20.142 1.00 91.88 183 ILE A C 1
ATOM 1488 O O . ILE A 1 183 ? -8.009 17.658 20.699 1.00 91.88 183 ILE A O 1
ATOM 1492 N N . LEU A 1 184 ? -9.689 17.228 19.260 1.00 91.94 184 LEU A N 1
ATOM 1493 C CA . LEU A 1 184 ? -9.950 18.606 18.848 1.00 91.94 184 LEU A CA 1
ATOM 1494 C C . LEU A 1 184 ? -10.477 19.489 19.995 1.00 91.94 184 LEU A C 1
ATOM 1496 O O . LEU A 1 184 ? -10.199 20.683 20.001 1.00 91.94 184 LEU A O 1
ATOM 1500 N N . ASP A 1 185 ? -11.143 18.903 20.994 1.00 89.50 185 ASP A N 1
ATOM 1501 C CA . ASP A 1 185 ? -11.557 19.580 22.236 1.00 89.50 185 ASP A CA 1
ATOM 1502 C C . ASP A 1 185 ? -10.377 19.954 23.158 1.00 89.50 185 ASP A C 1
ATOM 1504 O O . ASP A 1 185 ? -10.549 20.628 24.177 1.00 89.50 185 ASP A O 1
ATOM 1508 N N . GLN A 1 186 ? -9.168 19.476 22.854 1.00 90.12 186 GLN A N 1
ATOM 1509 C CA . GLN A 1 186 ? -7.946 19.752 23.608 1.00 90.12 186 GLN A CA 1
ATOM 1510 C C . GLN A 1 186 ? -7.062 20.745 22.845 1.00 90.12 186 GLN A C 1
ATOM 1512 O O . GLN A 1 186 ? -7.308 21.081 21.690 1.00 90.12 186 GLN A O 1
ATOM 1517 N N . TYR A 1 187 ? -5.989 21.213 23.485 1.00 90.94 187 TYR A N 1
ATOM 1518 C CA . TYR A 1 187 ? -4.980 22.004 22.786 1.00 90.94 187 TYR A CA 1
ATOM 1519 C C . TYR A 1 187 ? -4.294 21.165 21.693 1.00 90.94 187 TYR A C 1
ATOM 1521 O O . TYR A 1 187 ? -3.785 20.079 21.978 1.00 90.94 187 TYR A O 1
ATOM 1529 N N . VAL A 1 188 ? -4.260 21.703 20.471 1.00 94.25 188 VAL A N 1
ATOM 1530 C CA . VAL A 1 188 ? -3.591 21.128 19.296 1.00 94.25 188 VAL A CA 1
ATOM 1531 C C . VAL A 1 188 ? -2.539 22.121 18.802 1.00 94.25 188 VAL A C 1
ATOM 1533 O O . VAL A 1 188 ? -2.860 23.261 18.460 1.00 94.25 188 VAL A O 1
ATOM 1536 N N . ASP A 1 189 ? -1.282 21.686 18.740 1.00 95.88 189 ASP A N 1
ATOM 1537 C CA . ASP A 1 189 ? -0.197 22.429 18.099 1.00 95.88 189 ASP A CA 1
ATOM 1538 C C . ASP A 1 189 ? -0.308 22.280 16.574 1.00 95.88 189 ASP A C 1
ATOM 1540 O O . ASP A 1 189 ? 0.173 21.322 15.960 1.00 95.88 189 ASP A O 1
ATOM 1544 N N . TRP A 1 190 ? -0.994 23.236 15.953 1.00 95.25 190 TRP A N 1
ATOM 1545 C CA . TRP A 1 190 ? -1.274 23.221 14.521 1.00 95.25 190 TRP A CA 1
ATOM 1546 C C . TRP A 1 190 ? -0.027 23.355 13.635 1.00 95.25 190 TRP A C 1
ATOM 1548 O O . TRP A 1 190 ? -0.005 22.797 12.534 1.00 95.25 190 TRP A O 1
ATOM 1558 N N . ASP A 1 191 ? 1.026 24.021 14.111 1.00 94.38 191 ASP A N 1
ATOM 1559 C CA . ASP A 1 191 ? 2.286 24.153 13.372 1.00 94.38 191 ASP A CA 1
ATOM 1560 C C . ASP A 1 191 ? 3.043 22.820 13.358 1.00 94.38 191 ASP A C 1
ATOM 1562 O O . ASP A 1 191 ? 3.522 22.362 12.312 1.00 94.38 191 ASP A O 1
ATOM 1566 N N . TYR A 1 192 ? 3.102 22.142 14.510 1.00 95.06 192 TYR A N 1
ATOM 1567 C CA . TYR A 1 192 ? 3.623 20.779 14.589 1.00 95.06 192 TYR A CA 1
ATOM 1568 C C . TYR A 1 192 ? 2.798 19.822 13.720 1.00 95.06 192 TYR A C 1
ATOM 1570 O O . TYR A 1 192 ? 3.376 19.033 12.969 1.00 95.06 192 TYR A O 1
ATOM 1578 N N . PHE A 1 193 ? 1.468 19.918 13.770 1.00 95.62 193 PHE A N 1
ATOM 1579 C CA . PHE A 1 193 ? 0.556 19.104 12.967 1.00 95.62 193 PHE A CA 1
ATOM 1580 C C . PHE A 1 193 ? 0.823 19.235 11.460 1.00 95.62 193 PHE A C 1
ATOM 1582 O O . PHE A 1 193 ? 1.011 18.221 10.784 1.00 95.62 193 PHE A O 1
ATOM 1589 N N . LEU A 1 194 ? 0.920 20.462 10.930 1.00 95.06 194 LEU A N 1
ATOM 1590 C CA . LEU A 1 194 ? 1.229 20.699 9.514 1.00 95.06 194 LEU A CA 1
ATOM 1591 C C . LEU A 1 194 ? 2.597 20.126 9.118 1.00 95.06 194 LEU A C 1
ATOM 1593 O O . LEU A 1 194 ? 2.727 19.492 8.068 1.00 95.06 194 LEU A O 1
ATOM 1597 N N . LYS A 1 195 ? 3.611 20.286 9.978 1.00 93.69 195 LYS A N 1
ATOM 1598 C CA . LYS A 1 195 ? 4.952 19.739 9.738 1.00 93.69 195 LYS A CA 1
ATOM 1599 C C . LYS A 1 195 ? 4.953 18.209 9.667 1.00 93.69 195 LYS A C 1
ATOM 1601 O O . LYS A 1 195 ? 5.624 17.644 8.804 1.00 93.69 195 LYS A O 1
ATOM 1606 N N . GLN A 1 196 ? 4.225 17.536 10.559 1.00 93.81 196 GLN A N 1
ATOM 1607 C CA . GLN A 1 196 ? 4.138 16.072 10.550 1.00 93.81 196 GLN A CA 1
ATOM 1608 C C . GLN A 1 196 ? 3.361 15.553 9.340 1.00 93.81 196 GLN A C 1
ATOM 1610 O O . GLN A 1 196 ? 3.800 14.602 8.699 1.00 93.81 196 GLN A O 1
ATOM 1615 N N . LEU A 1 197 ? 2.262 16.212 8.963 1.00 92.75 197 LEU A N 1
ATOM 1616 C CA . LEU A 1 197 ? 1.482 15.837 7.782 1.00 92.75 197 LEU A CA 1
ATOM 1617 C C . LEU A 1 197 ? 2.305 15.811 6.495 1.00 92.75 197 LEU A C 1
ATOM 1619 O O . LEU A 1 197 ? 2.105 14.925 5.663 1.00 92.75 197 LEU A O 1
ATOM 1623 N N . GLN A 1 198 ? 3.224 16.766 6.338 1.00 87.75 198 GLN A N 1
ATOM 1624 C CA . GLN A 1 198 ? 4.130 16.804 5.194 1.00 87.75 198 GLN A CA 1
ATOM 1625 C C . GLN A 1 198 ? 5.135 15.643 5.217 1.00 87.75 198 GLN A C 1
ATOM 1627 O O . GLN A 1 198 ? 5.461 15.104 4.168 1.00 87.75 198 GLN A O 1
ATOM 1632 N N . GLY A 1 199 ? 5.623 15.243 6.396 1.00 88.94 199 GLY A N 1
ATOM 1633 C CA . GLY A 1 199 ? 6.514 14.086 6.531 1.00 88.94 199 GLY A CA 1
ATOM 1634 C C . GLY A 1 199 ? 5.818 12.751 6.257 1.00 88.94 199 GLY A C 1
ATOM 1635 O O . GLY A 1 199 ? 6.452 11.824 5.756 1.00 88.94 199 GLY A O 1
ATOM 1636 N N . GLU A 1 200 ? 4.520 12.677 6.557 1.00 92.62 200 GLU A N 1
ATOM 1637 C CA . GLU A 1 200 ? 3.701 11.468 6.446 1.00 92.62 200 GLU A CA 1
ATOM 1638 C C . GLU A 1 200 ? 2.929 11.348 5.119 1.00 92.62 200 GLU A C 1
ATOM 1640 O O . GLU A 1 200 ? 2.259 10.337 4.904 1.00 92.62 200 GLU A O 1
ATOM 1645 N N . ASP A 1 201 ? 3.014 12.347 4.231 1.00 92.69 201 ASP A N 1
ATOM 1646 C CA . ASP A 1 201 ? 2.324 12.418 2.929 1.00 92.69 201 ASP A CA 1
ATOM 1647 C C . ASP A 1 201 ? 0.802 12.151 3.000 1.00 92.69 201 ASP A C 1
ATOM 1649 O O . ASP A 1 201 ? 0.184 11.630 2.070 1.00 92.69 201 ASP A O 1
ATOM 1653 N N . THR A 1 202 ? 0.166 12.526 4.113 1.00 94.75 202 THR A N 1
ATOM 1654 C CA . THR A 1 202 ? -1.265 12.267 4.383 1.00 94.75 202 THR A CA 1
ATOM 1655 C C . THR A 1 202 ? -2.135 13.521 4.348 1.00 94.75 202 THR A C 1
ATOM 1657 O O . THR A 1 202 ? -3.352 13.423 4.497 1.00 94.75 202 THR A O 1
ATOM 1660 N N . ALA A 1 203 ? -1.553 14.698 4.092 1.00 94.81 203 ALA A N 1
ATOM 1661 C CA . ALA A 1 203 ? -2.264 15.980 4.111 1.00 94.81 203 ALA A CA 1
ATOM 1662 C C . ALA A 1 203 ? -3.534 15.996 3.238 1.00 94.81 203 ALA A C 1
ATOM 1664 O O . ALA A 1 203 ? -4.561 16.500 3.685 1.00 94.81 203 ALA A O 1
ATOM 1665 N N . SER A 1 204 ? -3.514 15.393 2.042 1.00 93.31 204 SER A N 1
ATOM 1666 C CA . SER A 1 204 ? -4.704 15.298 1.181 1.00 93.31 204 SER A CA 1
ATOM 1667 C C . SER A 1 204 ? -5.832 14.450 1.777 1.00 93.31 204 SER A C 1
ATOM 1669 O O . SER A 1 204 ? -7.002 14.816 1.653 1.00 93.31 204 SER A O 1
ATOM 1671 N N . LEU A 1 205 ? -5.505 13.328 2.427 1.00 93.56 205 LEU A N 1
ATOM 1672 C CA . LEU A 1 205 ? -6.498 12.476 3.092 1.00 93.56 205 LEU A CA 1
ATOM 1673 C C . LEU A 1 205 ? -7.086 13.189 4.299 1.00 93.56 205 LEU A C 1
ATOM 1675 O O . LEU A 1 205 ? -8.302 13.275 4.449 1.00 93.56 205 LEU A O 1
ATOM 1679 N N . VAL A 1 206 ? -6.209 13.781 5.104 1.00 95.12 206 VAL A N 1
ATOM 1680 C CA . VAL A 1 206 ? -6.597 14.524 6.296 1.00 95.12 206 VAL A CA 1
ATOM 1681 C C . VAL A 1 206 ? -7.446 15.740 5.935 1.00 95.12 206 VAL A C 1
ATOM 1683 O O . VAL A 1 206 ? -8.455 15.967 6.591 1.00 95.12 206 VAL A O 1
ATOM 1686 N N . TYR A 1 207 ? -7.136 16.459 4.853 1.00 94.75 207 TYR A N 1
ATOM 1687 C CA . TYR A 1 207 ? -7.995 17.522 4.321 1.00 94.75 207 TYR A CA 1
ATOM 1688 C C . TYR A 1 207 ? -9.417 17.019 4.042 1.00 94.75 207 TYR A C 1
ATOM 1690 O O . TYR A 1 207 ? -10.396 17.626 4.476 1.00 94.75 207 TYR A O 1
ATOM 1698 N N . ARG A 1 208 ? -9.544 15.898 3.323 1.00 92.25 208 ARG A N 1
ATOM 1699 C CA . ARG A 1 208 ? -10.851 15.357 2.927 1.00 92.25 208 ARG A CA 1
ATOM 1700 C C . ARG A 1 208 ? -11.640 14.814 4.110 1.00 92.25 208 ARG A C 1
ATOM 1702 O O . ARG A 1 208 ? -12.861 14.921 4.093 1.00 92.25 208 ARG A O 1
ATOM 1709 N N . THR A 1 209 ? -10.965 14.273 5.116 1.00 92.12 209 THR A N 1
ATOM 1710 C CA . THR A 1 209 ? -11.604 13.717 6.311 1.00 92.12 209 THR A CA 1
ATOM 1711 C C . THR A 1 209 ? -11.964 14.787 7.330 1.00 92.12 209 THR A C 1
ATOM 1713 O O . THR A 1 209 ? -13.092 14.788 7.807 1.00 92.12 209 THR A O 1
ATOM 1716 N N . LEU A 1 210 ? -11.080 15.751 7.605 1.00 90.44 210 LEU A N 1
ATOM 1717 C CA . LEU A 1 210 ? -11.378 16.855 8.523 1.00 90.44 210 LEU A CA 1
ATOM 1718 C C . LEU A 1 210 ? -12.543 17.717 8.031 1.00 90.44 210 LEU A C 1
ATOM 1720 O O . LEU A 1 210 ? -13.361 18.129 8.839 1.00 90.44 210 LEU A O 1
ATOM 1724 N N . ASN A 1 211 ? -12.675 17.935 6.719 1.00 90.25 211 ASN A N 1
ATOM 1725 C CA . ASN A 1 211 ? -13.814 18.679 6.166 1.00 90.25 211 ASN A CA 1
ATOM 1726 C C . ASN A 1 211 ? -15.163 17.949 6.285 1.00 90.25 211 ASN A C 1
ATOM 1728 O O . ASN A 1 211 ? -16.184 18.538 5.942 1.00 90.25 211 ASN A O 1
ATOM 1732 N N . LYS A 1 212 ? -15.185 16.676 6.701 1.00 89.00 212 LYS A N 1
ATOM 1733 C CA . LYS A 1 212 ? -16.432 15.956 7.008 1.00 89.00 212 LYS A CA 1
ATOM 1734 C C . LYS A 1 212 ? -16.885 16.164 8.453 1.00 89.00 212 LYS A C 1
ATOM 1736 O O . LYS A 1 212 ? -18.013 15.809 8.761 1.00 89.00 212 LYS A O 1
ATOM 1741 N N . ILE A 1 213 ? -16.019 16.700 9.312 1.00 89.38 213 ILE A N 1
ATOM 1742 C CA . ILE A 1 213 ? -16.311 16.922 10.727 1.00 89.38 213 ILE A CA 1
ATOM 1743 C C . ILE A 1 213 ? -17.073 18.235 10.865 1.00 89.38 213 ILE A C 1
ATOM 1745 O O . ILE A 1 213 ? -16.605 19.285 10.418 1.00 89.38 213 ILE A O 1
ATOM 1749 N N . GLU A 1 214 ? -18.240 18.174 11.494 1.00 87.00 214 GLU A N 1
ATOM 1750 C CA . GLU A 1 214 ? -19.072 19.346 11.746 1.00 87.00 214 GLU A CA 1
ATOM 1751 C C . GLU A 1 214 ? -18.370 20.329 12.703 1.00 87.00 214 GLU A C 1
ATOM 1753 O O . GLU A 1 214 ? -17.796 19.932 13.718 1.00 87.00 214 GLU A O 1
ATOM 1758 N N . GLY A 1 215 ? -18.381 21.624 12.370 1.00 86.44 215 GLY A N 1
ATOM 1759 C CA . GLY A 1 215 ? -17.783 22.677 13.197 1.00 86.44 215 GLY A CA 1
ATOM 1760 C C . GLY A 1 215 ? -16.255 22.779 13.124 1.00 86.44 215 GLY A C 1
ATOM 1761 O O . GLY A 1 215 ? -15.657 23.560 13.872 1.00 86.44 215 GLY A O 1
ATOM 1762 N N . ILE A 1 216 ? -15.593 22.046 12.220 1.00 89.88 216 ILE A N 1
ATOM 1763 C CA . ILE A 1 216 ? -14.130 22.091 12.061 1.00 89.88 216 ILE A CA 1
ATOM 1764 C C . ILE A 1 216 ? -13.608 23.504 11.756 1.00 89.88 216 ILE A C 1
ATOM 1766 O O . ILE A 1 216 ? -12.491 23.853 12.135 1.00 89.88 216 ILE A O 1
ATOM 1770 N N . GLU A 1 217 ? -14.408 24.352 11.110 1.00 89.12 217 GLU A N 1
ATOM 1771 C CA . GLU A 1 217 ? -14.096 25.751 10.818 1.00 89.12 217 GLU A CA 1
ATOM 1772 C C . GLU A 1 217 ? -13.915 26.625 12.061 1.00 89.12 217 GLU A C 1
ATOM 1774 O O . GLU A 1 217 ? -13.215 27.640 11.973 1.00 89.12 217 GLU A O 1
ATOM 1779 N N . HIS A 1 218 ? -14.510 26.226 13.188 1.00 88.56 218 HIS A N 1
ATOM 1780 C CA . HIS A 1 218 ? -14.407 26.912 14.473 1.00 88.56 218 HIS A CA 1
ATOM 1781 C C . HIS A 1 218 ? -13.207 26.438 15.298 1.00 88.56 218 HIS A C 1
ATOM 1783 O O . HIS A 1 218 ? -12.724 27.186 16.145 1.00 88.56 218 HIS A O 1
ATOM 1789 N N . VAL A 1 219 ? -12.708 25.225 15.035 1.00 91.06 219 VAL A N 1
ATOM 1790 C CA . VAL A 1 219 ? -11.595 24.623 15.783 1.00 91.06 219 VAL A CA 1
ATOM 1791 C C . VAL A 1 219 ? -10.262 24.773 15.049 1.00 91.06 219 VAL A C 1
ATOM 1793 O O . VAL A 1 219 ? -9.258 25.164 15.645 1.00 91.06 219 VAL A O 1
ATOM 1796 N N . ALA A 1 220 ? -10.231 24.484 13.746 1.00 91.31 220 ALA A N 1
ATOM 1797 C CA . ALA A 1 220 ? -9.016 24.530 12.941 1.00 91.31 220 ALA A CA 1
ATOM 1798 C C . ALA A 1 220 ? -8.774 25.944 12.369 1.00 91.31 220 ALA A C 1
ATOM 1800 O O . ALA A 1 220 ? -9.608 26.454 11.600 1.00 91.31 220 ALA A O 1
ATOM 1801 N N . PRO A 1 221 ? -7.612 26.572 12.653 1.00 94.12 221 PRO A N 1
ATOM 1802 C CA . PRO A 1 221 ? -7.282 27.900 12.150 1.00 94.12 221 PRO A CA 1
ATOM 1803 C C . PRO A 1 221 ? -7.375 28.005 10.623 1.00 94.12 221 PRO A C 1
ATOM 1805 O O . PRO A 1 221 ? -7.079 27.060 9.886 1.00 94.12 221 PRO A O 1
ATOM 1808 N N . CYS A 1 222 ? -7.732 29.192 10.126 1.00 92.62 222 CYS A N 1
ATOM 1809 C CA . CYS A 1 222 ? -7.911 29.431 8.691 1.00 92.62 222 CYS A CA 1
ATOM 1810 C C . CYS A 1 222 ? -6.653 29.115 7.864 1.00 92.62 222 CYS A C 1
ATOM 1812 O O . CYS A 1 222 ? -6.775 28.544 6.782 1.00 92.62 222 CYS A O 1
ATOM 1814 N N . HIS A 1 223 ? -5.456 29.413 8.384 1.00 93.38 223 HIS A N 1
ATOM 1815 C CA . HIS A 1 223 ? -4.192 29.130 7.701 1.00 93.38 223 HIS A CA 1
ATOM 1816 C C . HIS A 1 223 ? -3.927 27.621 7.564 1.00 93.38 223 HIS A C 1
ATOM 1818 O O . HIS A 1 223 ? -3.441 27.186 6.524 1.00 93.38 223 HIS A O 1
ATOM 1824 N N . VAL A 1 224 ? -4.315 26.807 8.556 1.00 94.38 224 VAL A N 1
ATOM 1825 C CA . VAL A 1 224 ? -4.202 25.338 8.505 1.00 94.38 224 VAL A CA 1
ATOM 1826 C C . VAL A 1 224 ? -5.119 24.785 7.426 1.00 94.38 224 VAL A C 1
ATOM 1828 O O . VAL A 1 224 ? -4.682 24.038 6.553 1.00 94.38 224 VAL A O 1
ATOM 1831 N N . ARG A 1 225 ? -6.394 25.192 7.445 1.00 94.06 225 ARG A N 1
ATOM 1832 C CA . ARG A 1 225 ? -7.380 24.758 6.445 1.00 94.06 225 ARG A CA 1
ATOM 1833 C C . ARG A 1 225 ? -6.984 25.198 5.035 1.00 94.06 225 ARG A C 1
ATOM 1835 O O . ARG A 1 225 ? -7.135 24.416 4.100 1.00 94.06 225 ARG A O 1
ATOM 1842 N N . GLY A 1 226 ? -6.443 26.411 4.894 1.00 94.31 226 GLY A N 1
ATOM 1843 C CA . GLY A 1 226 ? -5.869 26.921 3.648 1.00 94.31 226 GLY A CA 1
ATOM 1844 C C . GLY A 1 226 ? -4.719 26.048 3.149 1.00 94.31 226 GLY A C 1
ATOM 1845 O O . GLY A 1 226 ? -4.791 25.532 2.041 1.00 94.31 226 GLY A O 1
ATOM 1846 N N . HIS A 1 227 ? -3.727 25.770 3.998 1.00 94.75 227 HIS A N 1
ATOM 1847 C CA . HIS A 1 227 ? -2.578 24.938 3.634 1.00 94.75 227 HIS A CA 1
ATOM 1848 C C . HIS A 1 227 ? -2.985 23.512 3.218 1.00 94.75 227 HIS A C 1
ATOM 1850 O O . HIS A 1 227 ? -2.458 22.962 2.251 1.00 94.75 227 HIS A O 1
ATOM 1856 N N . LEU A 1 228 ? -3.932 22.893 3.929 1.00 94.69 228 LEU A N 1
ATOM 1857 C CA . LEU A 1 228 ? -4.463 21.569 3.581 1.00 94.69 228 LEU A CA 1
ATOM 1858 C C . LEU A 1 228 ? -5.184 21.574 2.227 1.00 94.69 228 LEU A C 1
ATOM 1860 O O . LEU A 1 228 ? -4.992 20.670 1.410 1.00 94.69 228 LEU A O 1
ATOM 1864 N N . LYS A 1 229 ? -5.989 22.613 1.985 1.00 95.44 229 LYS A N 1
ATOM 1865 C CA . LYS A 1 229 ? -6.694 22.824 0.722 1.00 95.44 229 LYS A CA 1
ATOM 1866 C C . LYS A 1 229 ? -5.705 22.997 -0.431 1.00 95.44 229 LYS A C 1
ATOM 1868 O O . LYS A 1 229 ? -5.826 22.305 -1.440 1.00 95.44 229 LYS A O 1
ATOM 1873 N N . ASP A 1 230 ? -4.712 23.865 -0.266 1.00 95.19 230 ASP A N 1
ATOM 1874 C CA . ASP A 1 230 ? -3.687 24.132 -1.277 1.00 95.19 230 ASP A CA 1
ATOM 1875 C C . ASP A 1 230 ? -2.881 22.872 -1.591 1.00 95.19 230 ASP A C 1
ATOM 1877 O O . ASP A 1 230 ? -2.647 22.560 -2.760 1.00 95.19 230 ASP A O 1
ATOM 1881 N N . PHE A 1 231 ? -2.535 22.081 -0.569 1.00 94.00 231 PHE A N 1
ATOM 1882 C CA . PHE A 1 231 ? -1.872 20.797 -0.766 1.00 94.00 231 PHE A CA 1
ATOM 1883 C C . PHE A 1 231 ? -2.728 19.844 -1.613 1.00 94.00 231 PHE A C 1
ATOM 1885 O O . PHE A 1 231 ? -2.243 19.331 -2.622 1.00 94.00 231 PHE A O 1
ATOM 1892 N N . TYR A 1 232 ? -4.007 19.663 -1.271 1.00 95.06 232 TYR A N 1
ATOM 1893 C CA . TYR A 1 232 ? -4.934 18.808 -2.021 1.00 95.06 232 TYR A CA 1
ATOM 1894 C C . TYR A 1 232 ? -5.073 19.230 -3.495 1.00 95.06 232 TYR A C 1
ATOM 1896 O O . TYR A 1 232 ? -5.001 18.393 -4.404 1.00 95.06 232 TYR A O 1
ATOM 1904 N N . TYR A 1 233 ? -5.223 20.531 -3.764 1.00 95.50 233 TYR A N 1
ATOM 1905 C CA . TYR A 1 233 ? -5.298 21.030 -5.140 1.00 95.50 233 TYR A CA 1
ATOM 1906 C C . TYR A 1 233 ? -3.955 20.938 -5.868 1.00 95.50 233 TYR A C 1
ATOM 1908 O O . TYR A 1 233 ? -3.942 20.656 -7.064 1.00 95.50 233 TYR A O 1
ATOM 1916 N N . SER A 1 234 ? -2.825 21.076 -5.168 1.00 93.38 234 SER A N 1
ATOM 1917 C CA . SER A 1 234 ? -1.501 20.851 -5.759 1.00 93.38 234 SER A CA 1
ATOM 1918 C C . SER A 1 234 ? -1.297 19.390 -6.178 1.00 93.38 234 SER A C 1
ATOM 1920 O O . SER A 1 234 ? -0.724 19.128 -7.235 1.00 93.38 234 SER A O 1
ATOM 1922 N N . VAL A 1 235 ? -1.807 18.435 -5.391 1.00 92.75 235 VAL A N 1
ATOM 1923 C CA . VAL A 1 235 ? -1.790 17.004 -5.721 1.00 92.75 235 VAL A CA 1
ATOM 1924 C C . VAL A 1 235 ? -2.676 16.738 -6.931 1.00 92.75 235 VAL A C 1
ATOM 1926 O O . VAL A 1 235 ? -2.226 16.118 -7.889 1.00 92.75 235 VAL A O 1
ATOM 1929 N N . SER A 1 236 ? -3.892 17.287 -6.942 1.00 92.56 236 SER A N 1
ATOM 1930 C CA . SER A 1 236 ? -4.802 17.189 -8.091 1.00 92.56 236 SER A CA 1
ATOM 1931 C C . SER A 1 236 ? -4.156 17.744 -9.368 1.00 92.56 236 SER A C 1
ATOM 1933 O O . SER A 1 236 ? -4.141 17.076 -10.400 1.00 92.56 236 SER A O 1
ATOM 1935 N N . GLY A 1 237 ? -3.543 18.929 -9.281 1.00 92.31 237 GLY A N 1
ATOM 1936 C CA . GLY A 1 237 ? -2.862 19.586 -10.397 1.00 92.31 237 GLY A CA 1
ATOM 1937 C C . GLY A 1 237 ? -1.644 18.824 -10.929 1.00 92.31 237 GLY A C 1
ATOM 1938 O O . GLY A 1 237 ? -1.326 18.959 -12.106 1.00 92.31 237 GLY A O 1
ATOM 1939 N N . LYS A 1 238 ? -0.988 17.993 -10.106 1.00 91.00 238 LYS A N 1
ATOM 1940 C CA . LYS A 1 238 ? 0.091 17.085 -10.541 1.00 91.00 238 LYS A CA 1
ATOM 1941 C C . LYS A 1 238 ? -0.444 15.782 -11.132 1.00 91.00 238 LYS A C 1
ATOM 1943 O O . LYS A 1 238 ? 0.075 15.299 -12.135 1.00 91.00 238 LYS A O 1
ATOM 1948 N N . ASN A 1 239 ? -1.489 15.226 -10.528 1.00 92.00 239 ASN A N 1
ATOM 1949 C CA . ASN A 1 239 ? -2.014 13.915 -10.891 1.00 92.00 239 ASN A CA 1
ATOM 1950 C C . ASN A 1 239 ? -2.828 13.938 -12.192 1.00 92.00 239 ASN A C 1
ATOM 1952 O O . ASN A 1 239 ? -2.821 12.950 -12.921 1.00 92.00 239 ASN A O 1
ATOM 1956 N N . ILE A 1 240 ? -3.489 15.052 -12.523 1.00 90.88 240 ILE A N 1
ATOM 1957 C CA . ILE A 1 240 ? -4.257 15.187 -13.773 1.00 90.88 240 ILE A CA 1
ATOM 1958 C C . ILE A 1 240 ? -3.349 15.076 -15.022 1.00 90.88 240 ILE A C 1
ATOM 1960 O O . ILE A 1 240 ? -3.629 14.228 -15.871 1.00 90.88 240 ILE A O 1
ATOM 1964 N N . PRO A 1 241 ? -2.231 15.826 -15.151 1.00 90.81 241 PRO A N 1
ATOM 1965 C CA . PRO A 1 241 ? -1.285 15.644 -16.259 1.00 90.81 241 PRO A CA 1
ATOM 1966 C C . PRO A 1 241 ? -0.678 14.239 -16.334 1.00 90.81 241 PRO A C 1
ATOM 1968 O O . PRO A 1 241 ? -0.429 13.727 -17.428 1.00 90.81 241 PRO A O 1
ATOM 1971 N N . MET A 1 242 ? -0.445 13.603 -15.180 1.00 91.75 242 MET A N 1
ATOM 1972 C CA . MET A 1 242 ? 0.014 12.215 -15.119 1.00 91.75 242 MET A CA 1
ATOM 1973 C C . MET A 1 242 ? -1.032 11.262 -15.707 1.00 91.75 242 MET A C 1
ATOM 1975 O O . MET A 1 242 ? -0.695 10.426 -16.541 1.00 91.75 242 MET A O 1
ATOM 1979 N N . LEU A 1 243 ? -2.302 11.414 -15.331 1.00 90.19 243 LEU A N 1
ATOM 1980 C CA . LEU A 1 243 ? -3.390 10.596 -15.859 1.00 90.19 243 LEU A CA 1
ATOM 1981 C C . LEU A 1 243 ? -3.512 10.728 -17.384 1.00 90.19 243 LEU A C 1
ATOM 1983 O O . LEU A 1 243 ? -3.508 9.721 -18.089 1.00 90.19 243 LEU A O 1
ATOM 1987 N N . HIS A 1 244 ? -3.492 11.961 -17.892 1.00 90.50 244 HIS A N 1
ATOM 1988 C CA . HIS A 1 244 ? -3.516 12.217 -19.332 1.00 90.50 244 HIS A CA 1
ATOM 1989 C C . HIS A 1 244 ? -2.306 11.600 -20.060 1.00 90.50 244 HIS A C 1
ATOM 1991 O O . HIS A 1 244 ? -2.431 11.005 -21.132 1.00 90.50 244 HIS A O 1
ATOM 1997 N N . SER A 1 245 ? -1.116 11.694 -19.458 1.00 92.25 245 SER A N 1
ATOM 1998 C CA . SER A 1 245 ? 0.092 11.072 -20.009 1.00 92.25 245 SER A CA 1
ATOM 1999 C C . SER A 1 245 ? -0.010 9.547 -20.029 1.00 92.25 245 SER A C 1
ATOM 2001 O O . SER A 1 245 ? 0.406 8.925 -21.006 1.00 92.25 245 SER A O 1
ATOM 2003 N N . LEU A 1 246 ? -0.583 8.936 -18.985 1.00 92.50 246 LEU A N 1
ATOM 2004 C CA . LEU A 1 246 ? -0.828 7.497 -18.955 1.00 92.50 246 LEU A CA 1
ATOM 2005 C C . LEU A 1 246 ? -1.784 7.083 -20.077 1.00 92.50 246 LEU A C 1
ATOM 2007 O O . LEU A 1 246 ? -1.477 6.128 -20.778 1.00 92.50 246 LEU A O 1
ATOM 2011 N N . GLU A 1 247 ? -2.899 7.789 -20.270 1.00 92.12 247 GLU A N 1
ATOM 2012 C CA . GLU A 1 247 ? -3.867 7.511 -21.343 1.00 92.12 247 GLU A CA 1
ATOM 2013 C C . GLU A 1 247 ? -3.203 7.511 -22.722 1.00 92.12 247 GLU A C 1
ATOM 2015 O O . GLU A 1 247 ? -3.334 6.553 -23.489 1.00 92.12 247 GLU A O 1
ATOM 2020 N N . MET A 1 248 ? -2.428 8.558 -23.014 1.00 93.19 248 MET A N 1
ATOM 2021 C CA . MET A 1 248 ? -1.695 8.691 -24.270 1.00 93.19 248 MET A CA 1
ATOM 2022 C C . MET A 1 248 ? -0.700 7.539 -24.476 1.00 93.19 248 MET A C 1
ATOM 2024 O O . MET A 1 248 ? -0.659 6.935 -25.553 1.00 93.19 248 MET A O 1
ATOM 2028 N N . ILE A 1 249 ? 0.106 7.226 -23.457 1.00 95.00 249 ILE A N 1
ATOM 2029 C CA . ILE A 1 249 ? 1.125 6.174 -23.541 1.00 95.00 249 ILE A CA 1
ATOM 2030 C C . ILE A 1 249 ? 0.494 4.783 -23.602 1.00 95.00 249 ILE A C 1
ATOM 2032 O O . ILE A 1 249 ? 0.946 3.954 -24.389 1.00 95.00 249 ILE A O 1
ATOM 2036 N N . ALA A 1 250 ? -0.572 4.531 -22.847 1.00 94.88 250 ALA A N 1
ATOM 2037 C CA . ALA A 1 250 ? -1.306 3.275 -22.883 1.00 94.88 250 ALA A CA 1
ATOM 2038 C C . ALA A 1 250 ? -1.902 3.024 -24.276 1.00 94.88 250 ALA A C 1
ATOM 2040 O O . ALA A 1 250 ? -1.712 1.944 -24.836 1.00 94.88 250 ALA A O 1
ATOM 2041 N N . ALA A 1 251 ? -2.519 4.037 -24.894 1.00 94.62 251 ALA A N 1
ATOM 2042 C CA . ALA A 1 251 ? -3.028 3.932 -26.261 1.00 94.62 251 ALA A CA 1
ATOM 2043 C C . ALA A 1 251 ? -1.901 3.675 -27.280 1.00 94.62 251 ALA A C 1
ATOM 2045 O O . ALA A 1 251 ? -2.048 2.859 -28.194 1.00 94.62 251 ALA A O 1
ATOM 2046 N N . ALA A 1 252 ? -0.749 4.337 -27.123 1.00 95.38 252 ALA A N 1
ATOM 2047 C CA . ALA A 1 252 ? 0.419 4.103 -27.969 1.00 95.38 252 ALA A CA 1
ATOM 2048 C C . ALA A 1 252 ? 0.972 2.678 -27.822 1.00 95.38 252 ALA A C 1
ATOM 2050 O O . ALA A 1 252 ? 1.257 2.019 -28.823 1.00 95.38 252 ALA A O 1
ATOM 2051 N N . PHE A 1 253 ? 1.075 2.181 -26.592 1.00 96.25 253 PHE A N 1
ATOM 2052 C CA . PHE A 1 253 ? 1.512 0.821 -26.301 1.00 96.25 253 PHE A CA 1
ATOM 2053 C C . PHE A 1 253 ? 0.532 -0.223 -26.833 1.00 96.25 253 PHE A C 1
ATOM 2055 O O . PHE A 1 253 ? 0.972 -1.181 -27.461 1.00 96.25 253 PHE A O 1
ATOM 2062 N N . ASN A 1 254 ? -0.781 -0.014 -26.698 1.00 94.44 254 ASN A N 1
ATOM 2063 C CA . ASN A 1 254 ? -1.786 -0.903 -27.283 1.00 94.44 254 ASN A CA 1
ATOM 2064 C C . ASN A 1 254 ? -1.658 -0.993 -28.816 1.00 94.44 254 ASN A C 1
ATOM 2066 O O . ASN A 1 254 ? -1.666 -2.101 -29.354 1.00 94.44 254 ASN A O 1
ATOM 2070 N N . ARG A 1 255 ? -1.461 0.134 -29.526 1.00 94.81 255 ARG A N 1
ATOM 2071 C CA . ARG A 1 255 ? -1.217 0.139 -30.990 1.00 94.81 255 ARG A CA 1
ATOM 2072 C C . ARG A 1 255 ? 0.032 -0.648 -31.373 1.00 94.81 255 ARG A C 1
ATOM 2074 O O . ARG A 1 255 ? 0.044 -1.369 -32.367 1.00 94.81 255 ARG A O 1
ATOM 2081 N N . GLU A 1 256 ? 1.068 -0.530 -30.556 1.00 95.81 256 GLU A N 1
ATOM 2082 C CA . GLU A 1 256 ? 2.317 -1.263 -30.709 1.00 95.81 256 GLU A CA 1
ATOM 2083 C C . GLU A 1 256 ? 2.227 -2.689 -30.138 1.00 95.81 256 GLU A C 1
ATOM 2085 O O . GLU A 1 256 ? 3.216 -3.406 -30.185 1.00 95.81 256 GLU A O 1
ATOM 2090 N N . LYS A 1 257 ? 1.077 -3.166 -29.643 1.00 95.62 257 LYS A N 1
ATOM 2091 C CA . LYS A 1 257 ? 0.924 -4.496 -29.016 1.00 95.62 257 LYS A CA 1
ATOM 2092 C C . LYS A 1 257 ? 1.909 -4.743 -27.862 1.00 95.62 257 LYS A C 1
ATOM 2094 O O . LYS A 1 257 ? 2.454 -5.835 -27.738 1.00 95.62 257 LYS A O 1
ATOM 2099 N N . ILE A 1 258 ? 2.170 -3.717 -27.058 1.00 96.19 258 ILE A N 1
ATOM 2100 C CA . ILE A 1 258 ? 2.932 -3.805 -25.810 1.00 96.19 258 ILE A CA 1
ATOM 2101 C C . ILE A 1 258 ? 1.919 -3.875 -24.670 1.00 96.19 258 ILE A C 1
ATOM 2103 O O . ILE A 1 258 ? 1.148 -2.937 -24.458 1.00 96.19 258 ILE A O 1
ATOM 2107 N N . GLU A 1 259 ? 1.913 -4.984 -23.939 1.00 94.81 259 GLU A N 1
ATOM 2108 C CA . GLU A 1 259 ? 1.109 -5.102 -22.725 1.00 94.81 259 GLU A CA 1
ATOM 2109 C C . GLU A 1 259 ? 1.790 -4.380 -21.562 1.00 94.81 259 GLU A C 1
ATOM 2111 O O . GLU A 1 259 ? 3.005 -4.485 -21.372 1.00 94.81 259 GLU A O 1
ATOM 2116 N N . ILE A 1 260 ? 0.991 -3.691 -20.746 1.00 96.12 260 ILE A N 1
ATOM 2117 C CA . ILE A 1 260 ? 1.462 -3.052 -19.518 1.00 96.12 260 ILE A CA 1
ATOM 2118 C C . ILE A 1 260 ? 0.591 -3.398 -18.326 1.00 96.12 260 ILE A C 1
ATOM 2120 O O . ILE A 1 260 ? -0.632 -3.496 -18.444 1.00 96.12 260 ILE A O 1
ATOM 2124 N N . ILE A 1 261 ? 1.236 -3.504 -17.167 1.00 96.38 261 ILE A N 1
ATOM 2125 C CA . ILE A 1 261 ? 0.569 -3.481 -15.868 1.00 96.38 261 ILE A CA 1
ATOM 2126 C C . ILE A 1 261 ? 0.854 -2.129 -15.212 1.00 96.38 261 ILE A C 1
ATOM 2128 O O . ILE A 1 261 ? 2.007 -1.781 -14.970 1.00 96.38 261 ILE A O 1
ATOM 2132 N N . VAL A 1 262 ? -0.197 -1.375 -14.907 1.00 94.88 262 VAL A N 1
ATOM 2133 C CA . VAL A 1 262 ? -0.137 -0.153 -14.100 1.00 94.88 262 VAL A CA 1
ATOM 2134 C C . VAL A 1 262 ? -0.368 -0.539 -12.644 1.00 94.88 262 VAL A C 1
ATOM 2136 O O . VAL A 1 262 ? -1.313 -1.265 -12.322 1.00 94.88 262 VAL A O 1
ATOM 2139 N N . PHE A 1 263 ? 0.493 -0.071 -11.746 1.00 92.12 263 PHE A N 1
ATOM 2140 C CA . PHE A 1 263 ? 0.423 -0.427 -10.329 1.00 92.12 263 PHE A CA 1
ATOM 2141 C C . PHE A 1 263 ? 0.777 0.758 -9.421 1.00 92.12 263 PHE A C 1
ATOM 2143 O O . PHE A 1 263 ? 1.112 1.842 -9.891 1.00 92.12 263 PHE A O 1
ATOM 2150 N N . LYS A 1 264 ? 0.633 0.574 -8.100 1.00 85.38 264 LYS A N 1
ATOM 2151 C CA . LYS A 1 264 ? 0.758 1.628 -7.078 1.00 85.38 264 LYS A CA 1
ATOM 2152 C C . LYS A 1 264 ? -0.114 2.849 -7.360 1.00 85.38 264 LYS A C 1
ATOM 2154 O O . LYS A 1 264 ? -1.329 2.772 -7.244 1.00 85.38 264 LYS A O 1
ATOM 2159 N N . GLY A 1 265 ? 0.541 3.974 -7.649 1.00 81.75 265 GLY A N 1
ATOM 2160 C CA . GLY A 1 265 ? 0.052 5.321 -7.495 1.00 81.75 265 GLY A CA 1
ATOM 2161 C C . GLY A 1 265 ? -1.308 5.473 -8.140 1.00 81.75 265 GLY A C 1
ATOM 2162 O O . GLY A 1 265 ? -2.349 5.551 -7.488 1.00 81.75 265 GLY A O 1
ATOM 2163 N N . LEU A 1 266 ? -1.253 5.488 -9.461 1.00 80.81 266 LEU A N 1
ATOM 2164 C CA . LEU A 1 266 ? -2.374 5.879 -10.285 1.00 80.81 266 LEU A CA 1
ATOM 2165 C C . LEU A 1 266 ? -3.452 4.789 -10.306 1.00 80.81 266 LEU A C 1
ATOM 2167 O O . LEU A 1 266 ? -4.636 5.101 -10.202 1.00 80.81 266 LEU A O 1
ATOM 2171 N N . ALA A 1 267 ? -3.036 3.516 -10.296 1.00 84.44 267 ALA A N 1
ATOM 2172 C CA . ALA A 1 267 ? -3.942 2.375 -10.174 1.00 84.44 267 ALA A CA 1
ATOM 2173 C C . ALA A 1 267 ? -4.793 2.464 -8.897 1.00 84.44 267 ALA A C 1
ATOM 2175 O O . ALA A 1 267 ? -6.010 2.289 -8.945 1.00 84.44 267 ALA A O 1
ATOM 2176 N N . LEU A 1 268 ? -4.185 2.801 -7.756 1.00 86.75 268 LEU A N 1
ATOM 2177 C CA . LEU A 1 268 ? -4.896 2.960 -6.488 1.00 86.75 268 LEU A CA 1
ATOM 2178 C C . LEU A 1 268 ? -5.700 4.263 -6.436 1.00 86.75 268 LEU A C 1
ATOM 2180 O O . LEU A 1 268 ? -6.815 4.254 -5.919 1.00 86.75 268 LEU A O 1
ATOM 2184 N N . ALA A 1 269 ? -5.177 5.370 -6.975 1.00 86.12 269 ALA A N 1
ATOM 2185 C CA . ALA A 1 269 ? -5.903 6.641 -7.036 1.00 86.12 269 ALA A CA 1
ATOM 2186 C C . ALA A 1 269 ? -7.264 6.478 -7.736 1.00 86.12 269 ALA A C 1
ATOM 2188 O O . ALA A 1 269 ? -8.275 6.968 -7.236 1.00 86.12 269 ALA A O 1
ATOM 2189 N N . GLN A 1 270 ? -7.299 5.731 -8.844 1.00 82.69 270 GLN A N 1
ATOM 2190 C CA . GLN A 1 270 ? -8.522 5.469 -9.602 1.00 82.69 270 GLN A CA 1
ATOM 2191 C C . GLN A 1 270 ? -9.396 4.368 -8.989 1.00 82.69 270 GLN A C 1
ATOM 2193 O O . GLN A 1 270 ? -10.593 4.574 -8.802 1.00 82.69 270 GLN A O 1
ATOM 2198 N N . SER A 1 271 ? -8.828 3.200 -8.670 1.00 83.12 271 SER A N 1
ATOM 2199 C CA . SER A 1 271 ? -9.638 2.026 -8.293 1.00 83.12 271 SER A CA 1
ATOM 2200 C C . SER A 1 271 ? -10.043 1.989 -6.815 1.00 83.12 271 SER A C 1
ATOM 2202 O O . SER A 1 271 ? -11.099 1.444 -6.488 1.00 83.12 271 SER A O 1
ATOM 2204 N N . VAL A 1 272 ? -9.233 2.578 -5.927 1.00 88.44 272 VAL A N 1
ATOM 2205 C CA . VAL A 1 272 ? -9.405 2.500 -4.466 1.00 88.44 272 VAL A CA 1
ATOM 2206 C C . VAL A 1 272 ? -9.846 3.838 -3.881 1.00 88.44 272 VAL A C 1
ATOM 2208 O O . VAL A 1 272 ? -10.885 3.900 -3.226 1.00 88.44 272 VAL A O 1
ATOM 2211 N N . TYR A 1 273 ? -9.095 4.913 -4.136 1.00 89.69 273 TYR A N 1
ATOM 2212 C CA . TYR A 1 273 ? -9.409 6.238 -3.584 1.00 89.69 273 TYR A CA 1
ATOM 2213 C C . TYR A 1 273 ? -10.567 6.921 -4.321 1.00 89.69 273 TYR A C 1
ATOM 2215 O O . TYR A 1 273 ? -11.334 7.648 -3.694 1.00 89.69 273 TYR A O 1
ATOM 2223 N N . LYS A 1 274 ? -10.712 6.672 -5.633 1.00 86.69 274 LYS A N 1
ATOM 2224 C CA . LYS A 1 274 ? -11.729 7.276 -6.518 1.00 86.69 274 LYS A CA 1
ATOM 2225 C C . LYS A 1 274 ? -11.700 8.813 -6.533 1.00 86.69 274 LYS A C 1
ATOM 2227 O O . LYS A 1 274 ? -12.687 9.460 -6.868 1.00 86.69 274 LYS A O 1
ATOM 2232 N N . ASP A 1 275 ? -10.561 9.390 -6.164 1.00 89.25 275 ASP A N 1
ATOM 2233 C CA . ASP A 1 275 ? -10.325 10.826 -6.073 1.00 89.25 275 ASP A CA 1
ATOM 2234 C C . ASP A 1 275 ? -8.830 11.083 -6.306 1.00 89.25 275 ASP A C 1
ATOM 2236 O O . ASP A 1 275 ? -7.975 10.710 -5.496 1.00 89.25 275 ASP A O 1
ATOM 2240 N N . VAL A 1 276 ? -8.506 11.716 -7.435 1.00 88.56 276 VAL A N 1
ATOM 2241 C CA . VAL A 1 276 ? -7.116 11.982 -7.828 1.00 88.56 276 VAL A CA 1
ATOM 2242 C C . VAL A 1 276 ? -6.420 12.969 -6.891 1.00 88.56 276 VAL A C 1
ATOM 2244 O O . VAL A 1 276 ? -5.197 12.961 -6.835 1.00 88.56 276 VAL A O 1
ATOM 2247 N N . GLY A 1 277 ? -7.145 13.789 -6.127 1.00 91.25 277 GLY A N 1
ATOM 2248 C CA . GLY A 1 277 ? -6.550 14.735 -5.180 1.00 91.25 277 GLY A CA 1
ATOM 2249 C C . GLY A 1 277 ? -6.119 14.099 -3.858 1.00 91.25 277 GLY A C 1
ATOM 2250 O O . GLY A 1 277 ? -5.296 14.667 -3.137 1.00 91.25 277 GLY A O 1
ATOM 2251 N N . MET A 1 278 ? -6.641 12.909 -3.538 1.00 90.69 278 MET A N 1
ATOM 2252 C CA . MET A 1 278 ? -6.405 12.235 -2.256 1.00 90.69 278 MET A CA 1
ATOM 2253 C C . MET A 1 278 ? -5.041 11.556 -2.142 1.00 90.69 278 MET A C 1
ATOM 2255 O O . MET A 1 278 ? -4.570 11.340 -1.028 1.00 90.69 278 MET A O 1
ATOM 2259 N N . ARG A 1 279 ? -4.408 11.210 -3.267 1.00 90.44 279 ARG A N 1
ATOM 2260 C CA . ARG A 1 279 ? -3.215 10.363 -3.278 1.00 90.44 279 ARG A CA 1
ATOM 2261 C C . ARG A 1 279 ? -2.022 11.078 -3.921 1.00 90.44 279 ARG A C 1
ATOM 2263 O O . ARG A 1 279 ? -1.936 11.112 -5.148 1.00 90.44 279 ARG A O 1
ATOM 2270 N N . PRO A 1 280 ? -1.080 11.621 -3.133 1.00 89.00 280 PRO A N 1
ATOM 2271 C CA . PRO A 1 280 ? 0.154 12.193 -3.664 1.00 89.00 280 PRO A CA 1
ATOM 2272 C C . PRO A 1 280 ? 0.963 11.162 -4.463 1.00 89.00 280 PRO A C 1
ATOM 2274 O O . PRO A 1 280 ? 1.144 10.026 -4.021 1.00 89.00 280 PRO A O 1
ATOM 2277 N N . MET A 1 281 ? 1.451 11.555 -5.641 1.00 88.50 281 MET A N 1
ATOM 2278 C CA . MET A 1 281 ? 2.271 10.714 -6.519 1.00 88.50 281 MET A CA 1
ATOM 2279 C C . MET A 1 281 ? 3.416 11.525 -7.126 1.00 88.50 281 MET A C 1
ATOM 2281 O O . MET A 1 281 ? 3.272 12.717 -7.397 1.00 88.50 281 MET A O 1
ATOM 2285 N N . GLY A 1 282 ? 4.565 10.873 -7.311 1.00 85.94 282 GLY A N 1
ATOM 2286 C CA . GLY A 1 282 ? 5.739 11.468 -7.959 1.00 85.94 282 GLY A CA 1
ATOM 2287 C C . GLY A 1 282 ? 5.941 11.003 -9.402 1.00 85.94 282 GLY A C 1
ATOM 2288 O O . GLY A 1 282 ? 6.499 11.740 -10.212 1.00 85.94 282 GLY A O 1
ATOM 2289 N N . ASP A 1 283 ? 5.483 9.797 -9.721 1.00 91.69 283 ASP A N 1
ATOM 2290 C CA . ASP A 1 283 ? 5.676 9.125 -10.998 1.00 91.69 283 ASP A CA 1
ATOM 2291 C C . ASP A 1 283 ? 4.514 8.167 -11.314 1.00 91.69 283 ASP A C 1
ATOM 2293 O O . ASP A 1 283 ? 3.627 7.911 -10.494 1.00 91.69 283 ASP A O 1
ATOM 2297 N N . ILE A 1 284 ? 4.515 7.663 -12.548 1.00 94.19 284 ILE A N 1
ATOM 2298 C CA . ILE A 1 284 ? 3.611 6.614 -13.020 1.00 94.19 284 ILE A CA 1
ATOM 2299 C C . ILE A 1 284 ? 4.405 5.312 -13.104 1.00 94.19 284 ILE A C 1
ATOM 2301 O O . ILE A 1 284 ? 5.305 5.184 -13.933 1.00 94.19 284 ILE A O 1
ATOM 2305 N N . ASP A 1 285 ? 4.059 4.341 -12.264 1.00 94.50 285 ASP A N 1
ATOM 2306 C CA . ASP A 1 285 ? 4.680 3.018 -12.259 1.00 94.50 285 ASP A CA 1
ATOM 2307 C C . ASP A 1 285 ? 4.053 2.098 -13.316 1.00 94.50 285 ASP A C 1
ATOM 2309 O O . ASP A 1 285 ? 2.875 1.736 -13.236 1.00 94.50 285 ASP A O 1
ATOM 2313 N N . LEU A 1 286 ? 4.871 1.678 -14.280 1.00 96.12 286 LEU A N 1
ATOM 2314 C CA . LEU A 1 286 ? 4.497 0.767 -15.359 1.00 96.12 286 LEU A CA 1
ATOM 2315 C C . LEU A 1 286 ? 5.355 -0.487 -15.297 1.00 96.12 286 LEU A C 1
ATOM 2317 O O . LEU A 1 286 ? 6.569 -0.390 -15.181 1.00 96.12 286 LEU A O 1
ATOM 2321 N N . LEU A 1 287 ? 4.760 -1.665 -15.417 1.00 96.44 287 LEU A N 1
ATOM 2322 C CA . LEU A 1 287 ? 5.484 -2.915 -15.616 1.00 96.44 287 LEU A CA 1
ATOM 2323 C C . LEU A 1 287 ? 5.347 -3.323 -17.085 1.00 96.44 287 LEU A C 1
ATOM 2325 O O . LEU A 1 287 ? 4.237 -3.363 -17.613 1.00 96.44 287 LEU A O 1
ATOM 2329 N N . VAL A 1 288 ? 6.476 -3.627 -17.721 1.00 95.88 288 VAL A N 1
ATOM 2330 C CA . VAL A 1 288 ? 6.593 -4.073 -19.116 1.00 95.88 288 VAL A CA 1
ATOM 2331 C C . VAL A 1 288 ? 7.343 -5.406 -19.140 1.00 95.88 288 VAL A C 1
ATOM 2333 O O 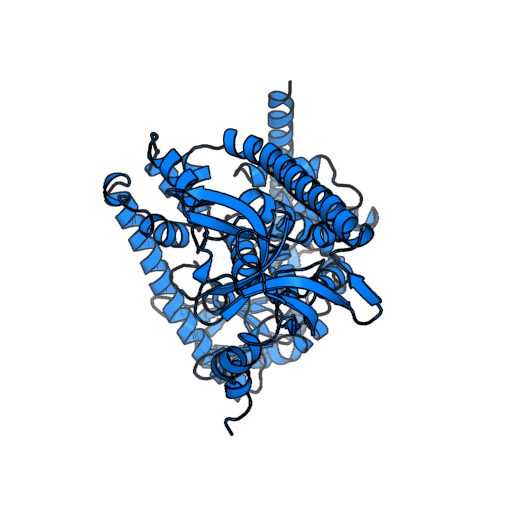. VAL A 1 288 ? 8.205 -5.661 -18.293 1.00 95.88 288 VAL A O 1
ATOM 2336 N N . ARG A 1 289 ? 7.021 -6.286 -20.093 1.00 93.38 289 ARG A N 1
ATOM 2337 C CA . ARG A 1 289 ? 7.773 -7.534 -20.285 1.00 93.38 289 ARG A CA 1
ATOM 2338 C C . ARG A 1 289 ? 9.210 -7.219 -20.704 1.00 93.38 289 ARG A C 1
ATOM 2340 O O . ARG A 1 289 ? 9.456 -6.283 -21.461 1.00 93.38 289 ARG A O 1
ATOM 2347 N N . LYS A 1 290 ? 10.173 -8.017 -20.230 1.00 90.00 290 LYS A N 1
ATOM 2348 C CA . LYS A 1 290 ? 11.601 -7.816 -20.544 1.00 90.00 290 LYS A CA 1
ATOM 2349 C C . LYS A 1 290 ? 11.866 -7.765 -22.050 1.00 90.00 290 LYS A C 1
ATOM 2351 O O . LYS A 1 290 ? 12.620 -6.908 -22.503 1.00 90.00 290 LYS A O 1
ATOM 2356 N N . ASP A 1 291 ? 11.203 -8.634 -22.803 1.00 91.00 291 ASP A N 1
ATOM 2357 C CA . ASP A 1 291 ? 11.385 -8.759 -24.252 1.00 91.00 291 ASP A CA 1
ATOM 2358 C C . ASP A 1 291 ? 10.845 -7.542 -25.024 1.00 91.00 291 ASP A C 1
ATOM 2360 O O . ASP A 1 291 ? 11.317 -7.233 -26.118 1.00 91.00 291 ASP A O 1
ATOM 2364 N N . ASP A 1 292 ? 9.926 -6.782 -24.420 1.00 94.06 292 ASP A N 1
ATOM 2365 C CA . ASP A 1 292 ? 9.327 -5.588 -25.017 1.00 94.06 292 ASP A CA 1
ATOM 2366 C C . ASP A 1 292 ? 10.070 -4.289 -24.671 1.00 94.06 292 ASP A C 1
ATOM 2368 O O . ASP A 1 292 ? 9.740 -3.236 -25.216 1.00 94.06 292 ASP A O 1
ATOM 2372 N N . LEU A 1 293 ? 11.101 -4.316 -23.815 1.00 92.62 293 LEU A N 1
ATOM 2373 C CA . LEU A 1 293 ? 11.760 -3.098 -23.313 1.00 92.62 293 LEU A CA 1
ATOM 2374 C C . LEU A 1 293 ? 12.305 -2.192 -24.423 1.00 92.62 293 LEU A C 1
ATOM 2376 O O . LEU A 1 293 ? 12.082 -0.983 -24.397 1.00 92.62 293 LEU A O 1
ATOM 2380 N N . ALA A 1 294 ? 12.966 -2.768 -25.430 1.00 92.69 294 ALA A N 1
ATOM 2381 C CA . ALA A 1 294 ? 13.496 -1.995 -26.554 1.00 92.69 294 ALA A CA 1
ATOM 2382 C C . ALA A 1 294 ? 12.376 -1.352 -27.391 1.00 92.69 294 ALA A C 1
ATOM 2384 O O . ALA A 1 294 ? 12.555 -0.287 -27.984 1.00 92.69 294 ALA A O 1
ATOM 2385 N N . LYS A 1 295 ? 11.213 -2.004 -27.467 1.00 95.12 295 LYS A N 1
ATOM 2386 C CA . LYS A 1 295 ? 10.040 -1.495 -28.179 1.00 95.12 295 LYS A CA 1
ATOM 2387 C C . LYS A 1 295 ? 9.329 -0.411 -27.368 1.00 95.12 295 LYS A C 1
ATOM 2389 O O . LYS A 1 295 ? 8.927 0.604 -27.940 1.00 95.12 295 LYS A O 1
ATOM 2394 N N . ALA A 1 296 ? 9.243 -0.592 -26.052 1.00 96.12 296 ALA A N 1
ATOM 2395 C CA . ALA A 1 296 ? 8.711 0.389 -25.118 1.00 96.12 296 ALA A CA 1
ATOM 2396 C C . ALA A 1 296 ? 9.545 1.677 -25.131 1.00 96.12 296 ALA A C 1
ATOM 2398 O O . ALA A 1 296 ? 8.974 2.742 -25.333 1.00 96.12 296 ALA A O 1
ATOM 2399 N N . ASP A 1 297 ? 10.878 1.593 -25.042 1.00 95.19 297 ASP A N 1
ATOM 2400 C CA . ASP A 1 297 ? 11.774 2.761 -25.123 1.00 95.19 297 ASP A CA 1
ATOM 2401 C C . ASP A 1 297 ? 11.567 3.567 -26.410 1.00 95.19 297 ASP A C 1
ATOM 2403 O O . ASP A 1 297 ? 11.304 4.769 -26.351 1.00 95.19 297 ASP A O 1
ATOM 2407 N N . ARG A 1 298 ? 11.588 2.908 -27.579 1.00 95.44 298 ARG A N 1
ATOM 2408 C CA . ARG A 1 298 ? 11.332 3.588 -28.861 1.00 95.44 298 ARG A CA 1
ATOM 2409 C C . ARG A 1 298 ? 9.976 4.284 -28.874 1.00 95.44 298 ARG A C 1
ATOM 2411 O O . ARG A 1 298 ? 9.859 5.391 -29.397 1.00 95.44 298 ARG A O 1
ATOM 2418 N N . THR A 1 299 ? 8.955 3.640 -28.317 1.00 96.81 299 THR A N 1
ATOM 2419 C CA . THR A 1 299 ? 7.598 4.192 -28.279 1.00 96.81 299 THR A CA 1
ATOM 2420 C C . THR A 1 299 ? 7.518 5.398 -27.347 1.00 96.81 299 THR A C 1
ATOM 2422 O O . THR A 1 299 ? 6.969 6.423 -27.743 1.00 96.81 299 THR A O 1
ATOM 2425 N N . LEU A 1 300 ? 8.127 5.328 -26.163 1.00 96.62 300 LEU A N 1
ATOM 2426 C CA . LEU A 1 300 ? 8.207 6.437 -25.210 1.00 96.62 300 LEU A CA 1
ATOM 2427 C C . LEU A 1 300 ? 8.954 7.641 -25.798 1.00 96.62 300 LEU A C 1
ATOM 2429 O O . LEU A 1 300 ? 8.436 8.757 -25.766 1.00 96.62 300 LEU A O 1
ATOM 2433 N N . ARG A 1 301 ? 10.112 7.414 -26.432 1.00 95.62 301 ARG A N 1
ATOM 2434 C CA . ARG A 1 301 ? 10.906 8.475 -27.078 1.00 95.62 301 ARG A CA 1
ATOM 2435 C C . ARG A 1 301 ? 10.134 9.204 -28.176 1.00 95.62 301 ARG A C 1
ATOM 2437 O O . ARG A 1 301 ? 10.198 10.428 -28.246 1.00 95.62 301 ARG A O 1
ATOM 2444 N N . ARG A 1 302 ? 9.354 8.484 -28.994 1.00 95.56 302 ARG A N 1
ATOM 2445 C CA . ARG A 1 302 ? 8.470 9.093 -30.012 1.00 95.56 302 ARG A CA 1
ATOM 2446 C C . ARG A 1 302 ? 7.395 10.002 -29.408 1.00 95.56 302 ARG A C 1
ATOM 2448 O O . ARG A 1 302 ? 6.954 10.921 -30.084 1.00 95.56 302 ARG A O 1
ATOM 2455 N N . HIS A 1 303 ? 6.999 9.760 -28.160 1.00 94.31 303 HIS A N 1
ATOM 2456 C CA . HIS A 1 303 ? 6.019 10.568 -27.427 1.00 94.31 303 HIS A CA 1
ATOM 2457 C C . HIS A 1 303 ? 6.688 11.577 -26.476 1.00 94.31 303 HIS A C 1
ATOM 2459 O O . HIS A 1 303 ? 6.062 12.048 -25.532 1.00 94.31 303 HIS A O 1
ATOM 2465 N N . GLY A 1 304 ? 7.964 11.912 -26.709 1.00 94.31 304 GLY A N 1
ATOM 2466 C CA . GLY A 1 304 ? 8.667 12.971 -25.979 1.00 94.31 304 GLY A CA 1
ATOM 2467 C C . GLY A 1 304 ? 9.198 12.571 -24.602 1.00 94.31 304 GLY A C 1
ATOM 2468 O O . GLY A 1 304 ? 9.671 13.435 -23.867 1.00 94.31 304 GLY A O 1
ATOM 2469 N N . PHE A 1 305 ? 9.160 11.284 -24.249 1.00 95.62 305 PHE A N 1
ATOM 2470 C CA . PHE A 1 305 ? 9.727 10.781 -23.000 1.00 95.62 305 PHE A CA 1
ATOM 2471 C C . PHE A 1 305 ? 11.171 10.329 -23.202 1.00 95.62 305 PHE A C 1
ATOM 2473 O O . PHE A 1 305 ? 11.453 9.426 -23.990 1.00 95.62 305 PHE A O 1
ATOM 2480 N N . LYS A 1 306 ? 12.098 10.932 -22.459 1.00 93.88 306 LYS A N 1
ATOM 2481 C CA . LYS A 1 306 ? 13.528 10.605 -22.509 1.00 93.88 306 LYS A CA 1
ATOM 2482 C C . LYS A 1 306 ? 13.936 9.849 -21.247 1.00 93.88 306 LYS A C 1
ATOM 2484 O O . LYS A 1 306 ? 13.528 10.261 -20.158 1.00 93.88 306 LYS A O 1
ATOM 2489 N N . PRO A 1 307 ? 14.719 8.765 -21.351 1.00 91.12 307 PRO A N 1
ATOM 2490 C CA . PRO A 1 307 ? 15.257 8.112 -20.166 1.00 91.12 307 PRO A CA 1
ATOM 2491 C C . PRO A 1 307 ? 16.236 9.046 -19.444 1.00 91.12 307 PRO A C 1
ATOM 2493 O O . PRO A 1 307 ? 16.879 9.888 -20.070 1.00 91.12 307 PRO A O 1
ATOM 2496 N N . GLU A 1 308 ? 16.380 8.885 -18.128 1.00 82.44 308 GLU A N 1
ATOM 2497 C CA . GLU A 1 308 ? 17.342 9.669 -17.329 1.00 82.44 308 GLU A CA 1
ATOM 2498 C C . GLU A 1 308 ? 18.813 9.477 -17.766 1.00 82.44 308 GLU A C 1
ATOM 2500 O O . GLU A 1 308 ? 19.679 10.263 -17.386 1.00 82.44 308 GLU A O 1
ATOM 2505 N N . PHE A 1 309 ? 19.104 8.442 -18.555 1.00 76.44 309 PHE A N 1
ATOM 2506 C CA . PHE A 1 309 ? 20.427 8.073 -19.057 1.00 76.44 309 PHE A CA 1
ATOM 2507 C C . PHE A 1 309 ? 20.281 7.341 -20.394 1.00 76.44 309 PHE A C 1
ATOM 2509 O O . PHE A 1 309 ? 19.262 6.705 -20.669 1.00 76.44 309 PHE A O 1
ATOM 2516 N N . GLU A 1 310 ? 21.318 7.401 -21.229 1.00 78.75 310 GLU A N 1
ATOM 2517 C CA . GLU A 1 310 ? 21.301 6.724 -22.524 1.00 78.75 310 GLU A CA 1
ATOM 2518 C C . GLU A 1 310 ? 21.476 5.209 -22.393 1.00 78.75 310 GLU A C 1
ATOM 2520 O O . GLU A 1 310 ? 22.385 4.713 -21.722 1.00 78.75 310 GLU A O 1
ATOM 2525 N N . ILE A 1 311 ? 20.617 4.465 -23.090 1.00 74.56 311 ILE A N 1
ATOM 2526 C CA . ILE A 1 311 ? 20.590 3.003 -23.065 1.00 74.56 311 ILE A CA 1
ATOM 2527 C C . ILE A 1 311 ? 21.132 2.496 -24.393 1.00 74.56 311 ILE A C 1
ATOM 2529 O O . ILE A 1 311 ? 20.471 2.586 -25.424 1.00 74.56 311 ILE A O 1
ATOM 2533 N N . ARG A 1 312 ? 22.356 1.964 -24.369 1.00 70.12 312 ARG A N 1
ATOM 2534 C CA . ARG A 1 312 ? 23.010 1.429 -25.575 1.00 70.12 312 ARG A CA 1
ATOM 2535 C C . ARG A 1 312 ? 22.516 0.034 -25.945 1.00 70.12 312 ARG A C 1
ATOM 2537 O O . ARG A 1 312 ? 22.479 -0.300 -27.122 1.00 70.12 312 ARG A O 1
ATOM 2544 N N . ASP A 1 313 ? 22.162 -0.771 -24.946 1.00 74.38 313 ASP A N 1
ATOM 2545 C CA . ASP A 1 313 ? 21.748 -2.156 -25.135 1.00 74.38 313 ASP A CA 1
ATOM 2546 C C . ASP A 1 313 ? 20.792 -2.607 -24.019 1.00 74.38 313 ASP A C 1
ATOM 2548 O O . ASP A 1 313 ? 21.131 -2.619 -22.836 1.00 74.38 313 ASP A O 1
ATOM 2552 N N . PHE A 1 314 ? 19.576 -2.991 -24.406 1.00 77.19 314 PHE A N 1
ATOM 2553 C CA . PHE A 1 314 ? 18.551 -3.468 -23.478 1.00 77.19 314 PHE A CA 1
ATOM 2554 C C . PHE A 1 314 ? 18.809 -4.893 -22.983 1.00 77.19 314 PHE A C 1
ATOM 2556 O O . PHE A 1 314 ? 18.347 -5.241 -21.896 1.00 77.19 314 PHE A O 1
ATOM 2563 N N . SER A 1 315 ? 19.568 -5.706 -23.724 1.00 67.56 315 SER A N 1
ATOM 2564 C CA . SER A 1 315 ? 19.861 -7.085 -23.326 1.00 67.56 315 SER A CA 1
ATOM 2565 C C . SER A 1 315 ? 20.768 -7.128 -22.092 1.00 67.56 315 SER A C 1
ATOM 2567 O O . SER A 1 315 ? 20.500 -7.877 -21.153 1.00 67.56 315 SER A O 1
ATOM 2569 N N . THR A 1 316 ? 21.766 -6.247 -22.007 1.00 62.50 316 THR A N 1
ATOM 2570 C CA . THR A 1 316 ? 22.623 -6.088 -20.818 1.00 62.50 316 THR A CA 1
ATOM 2571 C C . THR A 1 316 ? 21.920 -5.397 -19.647 1.00 62.50 316 THR A C 1
ATOM 2573 O O . THR A 1 316 ? 22.150 -5.756 -18.490 1.00 62.50 316 THR A O 1
ATOM 2576 N N . VAL A 1 317 ? 21.011 -4.452 -19.910 1.00 63.91 317 VAL A N 1
ATOM 2577 C CA . VAL A 1 317 ? 20.232 -3.778 -18.854 1.00 63.91 317 VAL A CA 1
ATOM 2578 C C . VAL A 1 317 ? 19.213 -4.722 -18.204 1.00 63.91 317 VAL A C 1
ATOM 2580 O O . VAL A 1 317 ? 19.100 -4.739 -16.980 1.00 63.91 317 VAL A O 1
ATOM 2583 N N . ALA A 1 318 ? 18.517 -5.548 -18.990 1.00 56.88 318 ALA A N 1
ATOM 2584 C CA . ALA A 1 318 ? 17.496 -6.478 -18.496 1.00 56.88 318 ALA A CA 1
ATOM 2585 C C . ALA A 1 318 ? 18.068 -7.745 -17.824 1.00 56.88 318 ALA A C 1
ATOM 2587 O O . ALA A 1 318 ? 17.368 -8.422 -17.054 1.00 56.88 318 ALA A O 1
ATOM 2588 N N . THR A 1 319 ? 19.329 -8.079 -18.124 1.00 53.81 319 THR A N 1
ATOM 2589 C CA . THR A 1 319 ? 20.079 -9.195 -17.517 1.00 53.81 319 THR A CA 1
ATOM 2590 C C . THR A 1 319 ? 20.884 -8.775 -16.288 1.00 53.81 319 THR A C 1
ATOM 2592 O O . THR A 1 319 ? 21.253 -9.626 -15.475 1.00 53.81 319 THR A O 1
ATOM 2595 N N . GLY A 1 320 ? 21.119 -7.473 -16.101 1.00 57.00 320 GLY A N 1
ATOM 2596 C CA . GLY A 1 320 ? 21.722 -6.941 -14.888 1.00 57.00 320 GLY A CA 1
ATOM 2597 C C . GLY A 1 320 ? 20.885 -7.297 -13.658 1.00 57.00 320 GLY A C 1
ATOM 2598 O O . GLY A 1 320 ? 19.727 -6.915 -13.551 1.00 57.00 320 GLY A O 1
ATOM 2599 N N . GLN A 1 321 ? 21.481 -7.980 -12.677 1.00 55.88 321 GLN A N 1
ATOM 2600 C CA . GLN A 1 321 ? 20.793 -8.420 -11.447 1.00 55.88 321 GLN A CA 1
ATOM 2601 C C . GLN A 1 321 ? 20.320 -7.265 -10.534 1.00 55.88 321 GLN A C 1
ATOM 2603 O O . GLN A 1 321 ? 19.790 -7.511 -9.453 1.00 55.88 321 GLN A O 1
ATOM 2608 N N . TYR A 1 322 ? 20.554 -6.011 -10.929 1.00 57.34 322 TYR A N 1
ATOM 2609 C CA . TYR A 1 322 ? 20.598 -4.853 -10.029 1.00 57.34 322 TYR A CA 1
ATOM 2610 C C . TYR A 1 322 ? 19.777 -3.662 -10.488 1.00 57.34 322 TYR A C 1
ATOM 2612 O O . TYR A 1 322 ? 19.570 -2.727 -9.717 1.00 57.34 322 TYR A O 1
ATOM 2620 N N . ARG A 1 323 ? 19.313 -3.694 -11.733 1.00 71.88 323 ARG A N 1
ATOM 2621 C CA . ARG A 1 323 ? 18.429 -2.687 -12.284 1.00 71.88 323 ARG A CA 1
ATOM 2622 C C . ARG A 1 323 ? 17.212 -3.427 -12.784 1.00 71.88 323 ARG A C 1
ATOM 2624 O O . ARG A 1 323 ? 17.348 -4.316 -13.611 1.00 71.88 323 ARG A O 1
ATOM 2631 N N . ASN A 1 324 ? 16.048 -3.081 -12.250 1.00 84.69 324 ASN A N 1
ATOM 2632 C CA . ASN A 1 324 ? 14.783 -3.637 -12.717 1.00 84.69 324 ASN A CA 1
ATOM 2633 C C . ASN A 1 324 ? 13.827 -2.571 -13.232 1.00 84.69 324 ASN A C 1
ATOM 2635 O O . ASN A 1 324 ? 12.634 -2.831 -13.382 1.00 84.69 324 ASN A O 1
ATOM 2639 N N . SER A 1 325 ? 14.359 -1.371 -13.473 1.00 88.75 325 SER A N 1
ATOM 2640 C CA . SER A 1 325 ? 13.593 -0.243 -13.961 1.00 88.75 325 SER A CA 1
ATOM 2641 C C . SER A 1 325 ? 14.442 0.856 -14.605 1.00 88.75 325 SER A C 1
ATOM 2643 O O . SER A 1 325 ? 15.655 0.964 -14.381 1.00 88.75 325 SER A O 1
ATOM 2645 N N . ILE A 1 326 ? 13.765 1.707 -15.370 1.00 89.06 326 ILE A N 1
ATOM 2646 C CA . ILE A 1 326 ? 14.258 2.945 -15.970 1.00 89.06 326 ILE A CA 1
ATOM 2647 C C . ILE A 1 326 ? 13.207 4.031 -15.717 1.00 89.06 326 ILE A C 1
ATOM 2649 O O . ILE A 1 326 ? 12.013 3.790 -15.891 1.00 89.06 326 ILE A O 1
ATOM 2653 N N . VAL A 1 327 ? 13.644 5.227 -15.325 1.00 91.31 327 VAL A N 1
ATOM 2654 C CA . VAL A 1 327 ? 12.773 6.406 -15.258 1.00 91.31 327 VAL A CA 1
ATOM 2655 C C . VAL A 1 327 ? 12.883 7.170 -16.573 1.00 91.31 327 VAL A C 1
ATOM 2657 O O . VAL A 1 327 ? 13.989 7.448 -17.040 1.00 91.31 327 VAL A O 1
ATOM 2660 N N . TYR A 1 328 ? 11.737 7.513 -17.149 1.00 94.56 328 TYR A N 1
ATOM 2661 C CA . TYR A 1 328 ? 11.608 8.391 -18.303 1.00 94.56 328 TYR A CA 1
ATOM 2662 C C . TYR A 1 328 ? 10.921 9.684 -17.886 1.00 94.56 328 TYR A C 1
ATOM 2664 O O . TYR A 1 328 ? 10.005 9.662 -17.067 1.00 94.56 328 TYR A O 1
ATOM 2672 N N . ARG A 1 329 ? 11.330 10.811 -18.464 1.00 94.81 329 ARG A N 1
ATOM 2673 C CA . ARG A 1 329 ? 10.729 12.120 -18.204 1.00 94.81 329 ARG A CA 1
ATOM 2674 C C . ARG A 1 329 ? 10.281 12.779 -19.491 1.00 94.81 329 ARG A C 1
ATOM 2676 O O . ARG A 1 329 ? 10.994 12.707 -20.491 1.00 94.81 329 ARG A O 1
ATOM 2683 N N . SER A 1 330 ? 9.115 13.411 -19.453 1.00 93.56 330 SER A N 1
ATOM 2684 C CA . SER A 1 330 ? 8.699 14.325 -20.512 1.00 93.56 330 SER A CA 1
ATOM 2685 C C . SER A 1 330 ? 9.442 15.657 -20.393 1.00 93.56 330 SER A C 1
ATOM 2687 O O . SER A 1 330 ? 9.879 16.048 -19.307 1.00 93.56 330 SER A O 1
ATOM 2689 N N . ASP A 1 331 ? 9.534 16.383 -21.502 1.00 86.44 331 ASP A N 1
ATOM 2690 C CA . ASP A 1 331 ? 9.907 17.798 -21.486 1.00 86.44 331 ASP A CA 1
ATOM 2691 C C . ASP A 1 331 ? 8.702 18.664 -21.026 1.00 86.44 331 ASP A C 1
ATOM 2693 O O . ASP A 1 331 ? 7.556 18.204 -21.033 1.00 86.44 331 ASP A O 1
ATOM 2697 N N . GLY A 1 332 ? 8.939 19.921 -20.626 1.00 79.12 332 GLY A N 1
ATOM 2698 C CA . GLY A 1 332 ? 7.885 20.905 -20.321 1.00 79.12 332 GLY A CA 1
ATOM 2699 C C . GLY A 1 332 ? 7.975 21.559 -18.936 1.00 79.12 332 GLY A C 1
ATOM 2700 O O . GLY A 1 332 ? 8.858 21.255 -18.138 1.00 79.12 332 GLY A O 1
ATOM 2701 N N . VAL A 1 333 ? 7.043 22.482 -18.657 1.00 73.88 333 VAL A N 1
ATOM 2702 C CA . VAL A 1 333 ? 6.994 23.273 -17.404 1.00 73.88 333 VAL A CA 1
ATOM 2703 C C . VAL A 1 333 ? 6.646 22.406 -16.185 1.00 73.88 333 VAL A C 1
ATOM 2705 O O . VAL A 1 333 ? 7.114 22.674 -15.081 1.00 73.88 333 VAL A O 1
ATOM 2708 N N . SER A 1 334 ? 5.861 21.344 -16.382 1.00 79.75 334 SER A N 1
ATOM 2709 C CA . SER A 1 334 ? 5.560 20.336 -15.362 1.00 79.75 334 SER A CA 1
ATOM 2710 C C . SER A 1 334 ? 5.866 18.945 -15.932 1.00 79.75 334 SER A C 1
ATOM 2712 O O . SER A 1 334 ? 4.997 18.339 -16.559 1.00 79.75 334 SER A O 1
ATOM 2714 N N . PRO A 1 335 ? 7.121 18.471 -15.822 1.00 87.56 335 PRO A N 1
ATOM 2715 C CA . PRO A 1 335 ? 7.535 17.221 -16.445 1.00 87.56 335 PRO A CA 1
ATOM 2716 C C . PRO A 1 335 ? 6.906 16.019 -15.737 1.00 87.56 335 PRO A C 1
ATOM 2718 O O . PRO A 1 335 ? 6.989 15.879 -14.514 1.00 87.56 335 PRO A O 1
ATOM 2721 N N . VAL A 1 336 ? 6.319 15.115 -16.519 1.00 93.06 336 VAL A N 1
ATOM 2722 C CA . VAL A 1 336 ? 5.771 13.849 -16.030 1.00 93.06 336 VAL A CA 1
ATOM 2723 C C . VAL A 1 336 ? 6.876 12.800 -16.016 1.00 93.06 336 VAL A C 1
ATOM 2725 O O . VAL A 1 336 ? 7.625 12.658 -16.983 1.00 93.06 336 VAL A O 1
ATOM 2728 N N . SER A 1 337 ? 6.971 12.054 -14.914 1.00 94.38 337 SER A N 1
ATOM 2729 C CA . SER A 1 337 ? 7.910 10.939 -14.771 1.00 94.38 337 SER A CA 1
ATOM 2730 C C . SER A 1 337 ? 7.186 9.600 -14.929 1.00 94.38 337 SER A C 1
ATOM 2732 O O . SER A 1 337 ? 6.204 9.337 -14.238 1.00 94.38 337 SER A O 1
ATOM 2734 N N . LEU A 1 338 ? 7.685 8.744 -15.818 1.00 95.31 338 LEU A N 1
ATOM 2735 C CA . LEU A 1 338 ? 7.260 7.355 -15.985 1.00 95.31 338 LEU A CA 1
ATOM 2736 C C . LEU A 1 338 ? 8.341 6.444 -15.420 1.00 95.31 338 LEU A C 1
ATOM 2738 O O . LEU A 1 338 ? 9.470 6.439 -15.913 1.00 95.31 338 LEU A O 1
ATOM 2742 N N . HIS A 1 339 ? 8.008 5.647 -14.414 1.00 93.88 339 HIS A N 1
ATOM 2743 C CA . HIS A 1 339 ? 8.902 4.627 -13.891 1.00 93.88 339 HIS A CA 1
ATOM 2744 C C . HIS A 1 339 ? 8.564 3.288 -14.543 1.00 93.88 339 HIS A C 1
ATOM 2746 O O . HIS A 1 339 ? 7.586 2.637 -14.189 1.00 93.88 339 HIS A O 1
ATOM 2752 N N . VAL A 1 340 ? 9.359 2.887 -15.533 1.00 94.44 340 VAL A N 1
ATOM 2753 C CA . VAL A 1 340 ? 9.160 1.643 -16.283 1.00 94.44 340 VAL A CA 1
ATOM 2754 C C . VAL A 1 340 ? 9.968 0.535 -15.634 1.00 94.44 340 VAL A C 1
ATOM 2756 O O . VAL A 1 340 ? 11.195 0.584 -15.619 1.00 94.44 340 VAL A O 1
ATOM 2759 N N . HIS A 1 341 ? 9.284 -0.479 -15.128 1.00 93.56 341 HIS A N 1
ATOM 2760 C CA . HIS A 1 341 ? 9.828 -1.654 -14.464 1.00 93.56 341 HIS A CA 1
ATOM 2761 C C . HIS A 1 341 ? 9.694 -2.885 -15.360 1.00 93.56 341 HIS A C 1
ATOM 2763 O O . HIS A 1 341 ? 8.783 -2.986 -16.176 1.00 93.56 341 HIS A O 1
ATOM 2769 N N . TRP A 1 342 ? 10.557 -3.872 -15.149 1.00 91.81 342 TRP A N 1
ATOM 2770 C CA . TRP A 1 342 ? 10.403 -5.229 -15.700 1.00 91.81 342 TRP A CA 1
ATOM 2771 C C . TRP A 1 342 ? 10.454 -6.320 -14.628 1.00 91.81 342 TRP A C 1
ATOM 2773 O O . TRP A 1 342 ? 10.388 -7.512 -14.924 1.00 91.81 342 TRP A O 1
ATOM 2783 N N . HIS A 1 343 ? 10.578 -5.915 -13.366 1.00 90.88 343 HIS A N 1
ATOM 2784 C CA . HIS A 1 343 ? 10.400 -6.766 -12.200 1.00 90.88 343 HIS A CA 1
ATOM 2785 C C . HIS A 1 343 ? 9.854 -5.920 -11.053 1.00 90.88 343 HIS A C 1
ATOM 2787 O O . HIS A 1 343 ? 10.274 -4.782 -10.863 1.00 90.88 343 HIS A O 1
ATOM 2793 N N . ILE A 1 344 ? 8.994 -6.496 -10.214 1.00 88.38 344 ILE A N 1
ATOM 2794 C CA . ILE A 1 344 ? 8.410 -5.787 -9.062 1.00 88.38 344 ILE A CA 1
ATOM 2795 C C . ILE A 1 344 ? 9.409 -5.476 -7.931 1.00 88.38 344 ILE A C 1
ATOM 2797 O O . ILE A 1 344 ? 9.101 -4.741 -6.996 1.00 88.38 344 ILE A O 1
ATOM 2801 N N . VAL A 1 345 ? 10.624 -6.022 -8.011 1.00 84.69 345 VAL A N 1
ATOM 2802 C CA . VAL A 1 345 ? 11.685 -5.822 -7.020 1.00 84.69 345 VAL A CA 1
ATOM 2803 C C . VAL A 1 345 ? 12.690 -4.892 -7.656 1.00 84.69 345 VAL A C 1
ATOM 2805 O O . VAL A 1 345 ? 13.390 -5.281 -8.582 1.00 84.69 345 VAL A O 1
ATOM 2808 N N . ASN A 1 346 ? 12.761 -3.663 -7.165 1.00 73.88 346 ASN A N 1
ATOM 2809 C CA . ASN A 1 346 ? 13.540 -2.603 -7.796 1.00 73.88 346 ASN A CA 1
ATOM 2810 C C . ASN A 1 346 ? 14.546 -1.948 -6.830 1.00 73.88 346 ASN A C 1
ATOM 2812 O O . ASN A 1 346 ? 14.937 -0.799 -7.012 1.00 73.88 346 ASN A O 1
ATOM 2816 N N . PHE A 1 347 ? 14.941 -2.649 -5.758 1.00 62.78 347 PHE A N 1
ATOM 2817 C CA . PHE A 1 347 ? 15.833 -2.081 -4.747 1.00 62.78 347 PHE A CA 1
ATOM 2818 C C . PHE A 1 347 ? 16.640 -3.123 -3.958 1.00 62.78 347 PHE A C 1
ATOM 2820 O O . PHE A 1 347 ? 16.142 -4.189 -3.594 1.00 62.78 347 PHE A O 1
ATOM 2827 N N . SER A 1 348 ? 17.878 -2.749 -3.619 1.00 54.81 348 SER A N 1
ATOM 2828 C CA . SER A 1 348 ? 18.720 -3.418 -2.623 1.00 54.81 348 SER A CA 1
ATOM 2829 C C . SER A 1 348 ? 18.293 -2.958 -1.223 1.00 54.81 348 SER A C 1
ATOM 2831 O O . SER A 1 348 ? 18.551 -1.810 -0.880 1.00 54.81 348 SER A O 1
ATOM 2833 N N . PRO A 1 349 ? 17.776 -3.852 -0.370 1.00 52.38 349 PRO A N 1
ATOM 2834 C CA . PRO A 1 349 ? 18.564 -5.041 -0.069 1.00 52.38 349 PRO A CA 1
ATOM 2835 C C . PRO A 1 349 ? 17.842 -6.364 -0.340 1.00 52.38 349 PRO A C 1
ATOM 2837 O O . PRO A 1 349 ? 18.287 -7.393 0.162 1.00 52.38 349 PRO A O 1
ATOM 2840 N N . PHE A 1 350 ? 16.740 -6.383 -1.097 1.00 55.72 350 PHE A N 1
ATOM 2841 C CA . PHE A 1 350 ? 16.071 -7.654 -1.379 1.00 55.72 350 PHE A CA 1
ATOM 2842 C C . PHE A 1 350 ? 17.031 -8.590 -2.105 1.00 55.72 350 PHE A C 1
ATOM 2844 O O . PHE A 1 350 ? 17.549 -8.288 -3.177 1.00 55.72 350 PHE A O 1
ATOM 2851 N N . HIS A 1 351 ? 17.324 -9.705 -1.434 1.00 58.78 351 HIS A N 1
ATOM 2852 C CA . HIS A 1 351 ? 18.253 -10.716 -1.903 1.00 58.78 351 HIS A CA 1
ATOM 2853 C C . HIS A 1 351 ? 17.747 -11.300 -3.224 1.00 58.78 351 HIS A C 1
ATOM 2855 O O . HIS A 1 351 ? 16.536 -11.407 -3.441 1.00 58.78 351 HIS A O 1
ATOM 2861 N N . LEU A 1 352 ? 18.670 -11.829 -4.031 1.00 61.78 352 LEU A N 1
ATOM 2862 C CA . LEU A 1 352 ? 18.363 -12.718 -5.159 1.00 61.78 352 LEU A CA 1
ATOM 2863 C C . LEU A 1 352 ? 17.349 -13.816 -4.791 1.00 61.78 352 LEU A C 1
ATOM 2865 O O . LEU A 1 352 ? 16.631 -14.279 -5.660 1.00 61.78 352 LEU A O 1
ATOM 2869 N N . ASN A 1 353 ? 17.237 -14.182 -3.509 1.00 64.31 353 ASN A N 1
ATOM 2870 C CA . ASN A 1 353 ? 16.336 -15.230 -3.023 1.00 64.31 353 ASN A CA 1
ATOM 2871 C C . ASN A 1 353 ? 14.864 -14.819 -3.106 1.00 64.31 353 ASN A C 1
ATOM 2873 O O . ASN A 1 353 ? 14.020 -15.680 -3.310 1.00 64.31 353 ASN A O 1
ATOM 2877 N N . VAL A 1 354 ? 14.542 -13.532 -2.934 1.00 72.81 354 VAL A N 1
ATOM 2878 C CA . VAL A 1 354 ? 13.167 -13.045 -3.123 1.00 72.81 354 VAL A CA 1
ATOM 2879 C C . VAL A 1 354 ? 12.901 -12.863 -4.612 1.00 72.81 354 VAL A C 1
ATOM 2881 O O . VAL A 1 354 ? 11.904 -13.361 -5.114 1.00 72.81 354 VAL A O 1
ATOM 2884 N N . MET A 1 355 ? 13.834 -12.245 -5.344 1.00 79.25 355 MET A N 1
ATOM 2885 C CA . MET A 1 355 ? 13.693 -12.062 -6.793 1.00 79.25 355 MET A CA 1
ATOM 2886 C C . MET A 1 355 ? 13.512 -13.383 -7.552 1.00 79.25 355 MET A C 1
ATOM 2888 O O . MET A 1 355 ? 12.619 -13.483 -8.375 1.00 79.25 355 MET A O 1
ATOM 2892 N N . GLN A 1 356 ? 14.314 -14.409 -7.254 1.00 80.19 356 GLN A N 1
ATOM 2893 C CA . GLN A 1 356 ? 14.229 -15.721 -7.913 1.00 80.19 356 GLN A CA 1
ATOM 2894 C C . GLN A 1 356 ? 12.952 -16.494 -7.574 1.00 80.19 356 GLN A C 1
ATOM 2896 O O . GLN A 1 356 ? 12.582 -17.400 -8.312 1.00 80.19 356 GLN A O 1
ATOM 2901 N N . ARG A 1 357 ? 12.306 -16.180 -6.445 1.00 86.56 357 ARG A N 1
ATOM 2902 C CA . ARG A 1 357 ? 11.065 -16.838 -6.018 1.00 86.56 357 ARG A CA 1
ATOM 2903 C C . ARG A 1 357 ? 9.816 -16.145 -6.537 1.00 86.56 357 ARG A C 1
ATOM 2905 O O . ARG A 1 357 ? 8.760 -16.766 -6.546 1.00 86.56 357 ARG A O 1
ATOM 2912 N N . ILE A 1 358 ? 9.918 -14.878 -6.928 1.00 90.00 358 ILE A N 1
ATOM 2913 C CA . ILE A 1 358 ? 8.800 -14.151 -7.518 1.00 90.00 358 ILE A CA 1
ATOM 2914 C C . ILE A 1 358 ? 8.603 -14.651 -8.944 1.00 90.00 358 ILE A C 1
ATOM 2916 O O . ILE A 1 358 ? 9.436 -14.439 -9.824 1.00 90.00 358 ILE A O 1
ATOM 2920 N N . ASP A 1 359 ? 7.464 -15.293 -9.162 1.00 92.69 359 ASP A N 1
ATOM 2921 C CA . ASP A 1 359 ? 7.046 -15.727 -10.484 1.00 92.69 359 ASP A CA 1
ATOM 2922 C C . ASP A 1 359 ? 6.411 -14.549 -11.233 1.00 92.69 359 ASP A C 1
ATOM 2924 O O . ASP A 1 359 ? 5.235 -14.223 -11.061 1.00 92.69 359 ASP A O 1
ATOM 2928 N N . MET A 1 360 ? 7.220 -13.882 -12.057 1.00 93.06 360 MET A N 1
ATOM 2929 C CA . MET A 1 360 ? 6.750 -12.766 -12.874 1.00 93.06 360 MET A CA 1
ATOM 2930 C C . MET A 1 360 ? 5.705 -13.204 -13.906 1.00 93.06 360 MET A C 1
ATOM 2932 O O . MET A 1 360 ? 4.802 -12.421 -14.181 1.00 93.06 360 MET A O 1
ATOM 2936 N N . ASN A 1 361 ? 5.790 -14.420 -14.459 1.00 94.62 361 ASN A N 1
ATOM 2937 C CA . ASN A 1 361 ? 4.808 -14.899 -15.437 1.00 94.62 361 ASN A CA 1
ATOM 2938 C C . ASN A 1 361 ? 3.447 -15.044 -14.775 1.00 94.62 361 ASN A C 1
ATOM 2940 O O . ASN A 1 361 ? 2.466 -14.521 -15.284 1.00 94.62 361 ASN A O 1
ATOM 2944 N N . ARG A 1 362 ? 3.417 -15.614 -13.571 1.00 94.94 362 ARG A N 1
ATOM 2945 C CA . ARG A 1 362 ? 2.190 -15.711 -12.786 1.00 94.94 362 ARG A CA 1
ATOM 2946 C C . ARG A 1 362 ? 1.573 -14.349 -12.458 1.00 94.94 362 ARG A C 1
ATOM 2948 O O . ARG A 1 362 ? 0.357 -14.203 -12.535 1.00 94.94 362 ARG A O 1
ATOM 2955 N N . LEU A 1 363 ? 2.391 -13.337 -12.140 1.00 95.81 363 LEU A N 1
ATOM 2956 C CA . LEU A 1 363 ? 1.907 -11.959 -11.959 1.00 95.81 363 LEU A CA 1
ATOM 2957 C C . LEU A 1 363 ? 1.266 -11.398 -13.237 1.00 95.81 363 LEU A C 1
ATOM 2959 O O . LEU A 1 363 ? 0.273 -10.679 -13.149 1.00 95.81 363 LEU A O 1
ATOM 2963 N N . TRP A 1 364 ? 1.832 -11.705 -14.407 1.00 96.44 364 TRP A N 1
ATOM 2964 C CA . TRP A 1 364 ? 1.279 -11.303 -15.699 1.00 96.44 364 TRP A CA 1
ATOM 2965 C C . TRP A 1 364 ? -0.004 -12.063 -16.040 1.00 96.44 364 TRP A C 1
ATOM 2967 O O . TRP A 1 364 ? -0.993 -11.431 -16.403 1.00 96.44 364 TRP A O 1
ATOM 2977 N N . ASP A 1 365 ? -0.015 -13.381 -15.881 1.00 96.31 365 ASP A N 1
ATOM 2978 C CA . ASP A 1 365 ? -1.135 -14.246 -16.256 1.00 96.31 365 ASP A CA 1
ATOM 2979 C C . ASP A 1 365 ? -2.374 -13.970 -15.396 1.00 96.31 365 ASP A C 1
ATOM 2981 O O . ASP A 1 365 ? -3.484 -13.874 -15.916 1.00 96.31 365 ASP A O 1
ATOM 2985 N N . GLU A 1 366 ? -2.183 -13.766 -14.089 1.00 96.31 366 GLU A N 1
ATOM 2986 C CA . GLU A 1 366 ? -3.269 -13.471 -13.147 1.00 96.31 366 GLU A CA 1
ATOM 2987 C C . GLU A 1 366 ? -3.624 -11.975 -13.072 1.00 96.31 366 GLU A C 1
ATOM 2989 O O . GLU A 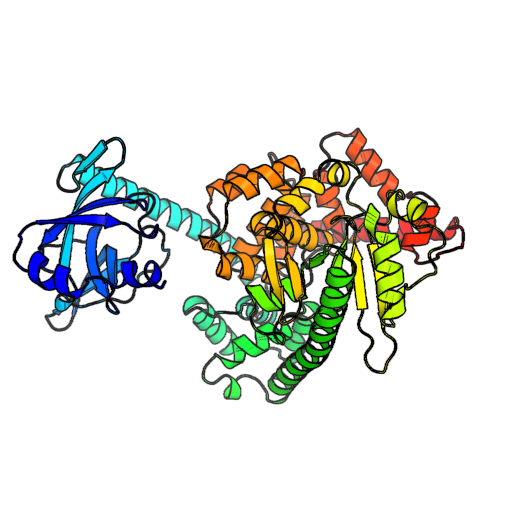1 366 ? -4.555 -11.599 -12.362 1.00 96.31 366 GLU A O 1
ATOM 2994 N N . SER A 1 367 ? -2.898 -11.090 -13.765 1.00 96.25 367 SER A N 1
ATOM 2995 C CA . SER A 1 367 ? -3.238 -9.661 -13.775 1.00 96.25 367 SER A CA 1
ATOM 2996 C C . SER A 1 367 ? -4.621 -9.423 -14.386 1.00 96.25 367 SER A C 1
ATOM 2998 O O . SER A 1 367 ? -5.033 -10.112 -15.319 1.00 96.25 367 SER A O 1
ATOM 3000 N N . ILE A 1 368 ? -5.336 -8.423 -13.883 1.00 93.50 368 ILE A N 1
ATOM 3001 C CA . ILE A 1 368 ? -6.713 -8.127 -14.283 1.00 93.50 368 ILE A CA 1
ATOM 3002 C C . ILE A 1 368 ? -6.756 -6.933 -15.230 1.00 93.50 368 ILE A C 1
ATOM 3004 O O . ILE A 1 368 ? -5.912 -6.039 -15.164 1.00 93.50 368 ILE A O 1
ATOM 3008 N N . SER A 1 369 ? -7.749 -6.914 -16.115 1.00 91.31 369 SER A N 1
ATOM 3009 C CA . SER A 1 369 ? -7.966 -5.776 -17.010 1.00 91.31 369 SER A CA 1
ATOM 3010 C C . SER A 1 369 ? -8.542 -4.594 -16.237 1.00 91.31 369 SER A C 1
ATOM 3012 O O . SER A 1 369 ? -9.394 -4.761 -15.365 1.00 91.31 369 SER A O 1
ATOM 3014 N N . MET A 1 370 ? -8.091 -3.396 -16.584 1.00 87.19 370 MET A N 1
ATOM 3015 C CA . MET A 1 370 ? -8.611 -2.137 -16.078 1.00 87.19 370 MET A CA 1
ATOM 3016 C C . MET A 1 370 ? -8.842 -1.217 -17.276 1.00 87.19 370 MET A C 1
ATOM 3018 O O . MET A 1 370 ? -7.964 -1.044 -18.121 1.00 87.19 370 MET A O 1
ATOM 3022 N N . ASN A 1 371 ? -10.045 -0.657 -17.367 1.00 79.88 371 ASN A N 1
ATOM 3023 C CA . ASN A 1 371 ? -10.368 0.285 -18.428 1.00 79.88 371 ASN A CA 1
ATOM 3024 C C . ASN A 1 371 ? -9.871 1.671 -18.032 1.00 79.88 371 ASN A C 1
ATOM 3026 O O . ASN A 1 371 ? -10.165 2.161 -16.942 1.00 79.88 371 ASN A O 1
ATOM 3030 N N . LEU A 1 372 ? -9.125 2.277 -18.941 1.00 80.56 372 LEU A N 1
ATOM 3031 C CA . LEU A 1 372 ? -8.753 3.678 -18.925 1.00 80.56 372 LEU A CA 1
ATOM 3032 C C . LEU A 1 372 ? -9.372 4.273 -20.192 1.00 80.56 372 LEU A C 1
ATOM 3034 O O . LEU A 1 372 ? -9.260 3.626 -21.224 1.00 80.56 372 LEU A O 1
ATOM 3038 N N . ASP A 1 373 ? -10.049 5.422 -20.132 1.00 75.25 373 ASP A N 1
ATOM 3039 C CA . ASP A 1 373 ? -10.993 5.925 -21.156 1.00 75.25 373 ASP A CA 1
ATOM 3040 C C . ASP A 1 373 ? -10.749 5.456 -22.607 1.00 75.25 373 ASP A C 1
ATOM 3042 O O . ASP A 1 373 ? -11.646 4.899 -23.236 1.00 75.25 373 ASP A O 1
ATOM 3046 N N . ASN A 1 374 ? -9.524 5.623 -23.122 1.00 73.75 374 ASN A N 1
ATOM 3047 C CA . ASN A 1 374 ? -9.151 5.300 -24.505 1.00 73.75 374 ASN A CA 1
ATOM 3048 C C . ASN A 1 374 ? -8.129 4.151 -24.662 1.00 73.75 374 ASN A C 1
ATOM 3050 O O . ASN A 1 374 ? -7.523 4.012 -25.728 1.00 73.75 374 ASN A O 1
ATOM 3054 N N . ALA A 1 375 ? -7.875 3.358 -23.621 1.00 81.44 375 ALA A N 1
ATOM 3055 C CA . ALA A 1 375 ? -6.867 2.302 -23.634 1.00 81.44 375 ALA A CA 1
ATOM 3056 C C . ALA A 1 375 ? -7.207 1.119 -22.714 1.00 81.44 375 ALA A C 1
ATOM 3058 O O . ALA A 1 375 ? -7.743 1.262 -21.615 1.00 81.44 375 ALA A O 1
ATOM 3059 N N . HIS A 1 376 ? -6.797 -0.073 -23.139 1.00 85.19 376 HIS A N 1
ATOM 3060 C CA . HIS A 1 376 ? -6.829 -1.260 -22.298 1.00 85.19 376 HIS A CA 1
ATOM 3061 C C . HIS A 1 376 ? -5.499 -1.390 -21.564 1.00 85.19 376 HIS A C 1
ATOM 3063 O O . HIS A 1 376 ? -4.444 -1.605 -22.170 1.00 85.19 376 HIS A O 1
ATOM 3069 N N . ILE A 1 377 ? -5.557 -1.273 -20.241 1.00 91.56 377 ILE A N 1
ATOM 3070 C CA . ILE A 1 377 ? -4.418 -1.513 -19.360 1.00 91.56 377 ILE A CA 1
ATOM 3071 C C . ILE A 1 377 ? -4.704 -2.712 -18.463 1.00 91.56 377 ILE A C 1
ATOM 3073 O O . ILE A 1 377 ? -5.841 -3.169 -18.325 1.00 91.56 377 ILE A O 1
ATOM 3077 N N . ARG A 1 378 ? -3.654 -3.237 -17.839 1.00 94.69 378 ARG A N 1
ATOM 3078 C CA . ARG A 1 378 ? -3.774 -4.264 -16.807 1.00 94.69 378 ARG A CA 1
ATOM 3079 C C . ARG A 1 378 ? -3.361 -3.679 -15.464 1.00 94.69 378 ARG A C 1
ATOM 3081 O O . ARG A 1 378 ? -2.605 -2.712 -15.403 1.00 94.69 378 ARG A O 1
ATOM 3088 N N . THR A 1 379 ? -3.827 -4.274 -14.380 1.00 95.19 379 THR A N 1
ATOM 3089 C CA . THR A 1 379 ? -3.311 -4.042 -13.030 1.00 95.19 379 THR A CA 1
ATOM 3090 C C . THR A 1 379 ? -3.130 -5.382 -12.321 1.00 95.19 379 THR A C 1
ATOM 3092 O O . THR A 1 379 ? -3.598 -6.413 -12.807 1.00 95.19 379 THR A O 1
ATOM 3095 N N . PHE A 1 380 ? -2.408 -5.418 -11.203 1.00 95.69 380 PHE A N 1
ATOM 3096 C CA . PHE A 1 380 ? -2.260 -6.668 -10.457 1.00 95.69 380 PHE A CA 1
ATOM 3097 C C . PHE A 1 380 ? -3.624 -7.186 -9.990 1.00 95.69 380 PHE A C 1
ATOM 3099 O O . PHE A 1 380 ? -4.500 -6.400 -9.627 1.00 95.69 380 PHE A O 1
ATOM 3106 N N . SER A 1 381 ? -3.781 -8.512 -9.936 1.00 95.31 381 SER A N 1
ATOM 3107 C CA . SER A 1 381 ? -4.865 -9.108 -9.154 1.00 95.31 381 SER A CA 1
ATOM 3108 C C . SER A 1 381 ? -4.820 -8.591 -7.716 1.00 95.31 381 SER A C 1
ATOM 3110 O O . SER A 1 381 ? -3.771 -8.180 -7.209 1.00 95.31 381 SER A O 1
ATOM 3112 N N . LEU A 1 382 ? -5.962 -8.623 -7.036 1.00 94.50 382 LEU A N 1
ATOM 3113 C CA . LEU A 1 382 ? -6.096 -8.015 -5.717 1.00 94.50 382 LEU A CA 1
ATOM 3114 C C . LEU A 1 382 ? -5.099 -8.587 -4.692 1.00 94.50 382 LEU A C 1
ATOM 3116 O O . LEU A 1 382 ? -4.434 -7.820 -3.994 1.00 94.50 382 LEU A O 1
ATOM 3120 N N . HIS A 1 383 ? -4.916 -9.912 -4.646 1.00 95.44 383 HIS A N 1
ATOM 3121 C CA . HIS A 1 383 ? -3.952 -10.555 -3.744 1.00 95.44 383 HIS A CA 1
ATOM 3122 C C . HIS A 1 383 ? -2.504 -10.179 -4.072 1.00 95.44 383 HIS A C 1
ATOM 3124 O O . HIS A 1 383 ? -1.737 -9.852 -3.164 1.00 95.44 383 HIS A O 1
ATOM 3130 N N . HIS A 1 384 ? -2.129 -10.150 -5.355 1.00 96.56 384 HIS A N 1
ATOM 3131 C CA . HIS A 1 384 ? -0.793 -9.732 -5.777 1.00 96.56 384 HIS A CA 1
ATOM 3132 C C . HIS A 1 384 ? -0.536 -8.249 -5.502 1.00 96.56 384 HIS A C 1
ATOM 3134 O O . HIS A 1 384 ? 0.563 -7.898 -5.072 1.00 96.56 384 HIS A O 1
ATOM 3140 N N . ASN A 1 385 ? -1.542 -7.386 -5.670 1.00 96.12 385 ASN A N 1
ATOM 3141 C CA . ASN A 1 385 ? -1.447 -5.973 -5.317 1.00 96.12 385 ASN A CA 1
ATOM 3142 C C . ASN A 1 385 ? -1.192 -5.798 -3.812 1.00 96.12 385 ASN A C 1
ATOM 3144 O O . ASN A 1 385 ? -0.289 -5.062 -3.423 1.00 96.12 385 ASN A O 1
ATOM 3148 N N . ILE A 1 386 ? -1.912 -6.527 -2.950 1.00 97.06 386 ILE A N 1
ATOM 3149 C CA . ILE A 1 386 ? -1.694 -6.472 -1.494 1.00 97.06 386 ILE A CA 1
ATOM 3150 C C . ILE A 1 386 ? -0.283 -6.951 -1.132 1.00 97.06 386 ILE A C 1
ATOM 3152 O O . ILE A 1 386 ? 0.417 -6.270 -0.378 1.00 97.06 386 ILE A O 1
ATOM 3156 N N . ILE A 1 387 ? 0.166 -8.082 -1.691 1.00 96.50 387 ILE A N 1
ATOM 3157 C CA . ILE A 1 387 ? 1.526 -8.606 -1.480 1.00 96.50 387 ILE A CA 1
ATOM 3158 C C . ILE A 1 387 ? 2.569 -7.568 -1.908 1.00 96.50 387 ILE A C 1
ATOM 3160 O O . ILE A 1 387 ? 3.512 -7.284 -1.163 1.00 96.50 387 ILE A O 1
ATOM 3164 N N . TYR A 1 388 ? 2.375 -6.968 -3.083 1.00 95.00 388 TYR A N 1
ATOM 3165 C CA . TYR A 1 388 ? 3.245 -5.932 -3.615 1.00 95.00 388 TYR A CA 1
ATOM 3166 C C . TYR A 1 388 ? 3.315 -4.713 -2.688 1.00 95.00 388 TYR A C 1
ATOM 3168 O O . TYR A 1 388 ? 4.410 -4.258 -2.355 1.00 95.00 388 TYR A O 1
ATOM 3176 N N . LEU A 1 389 ? 2.170 -4.195 -2.237 1.00 95.69 389 LEU A N 1
ATOM 3177 C CA . LEU A 1 389 ? 2.111 -3.026 -1.358 1.00 95.69 389 LEU A CA 1
ATOM 3178 C C . LEU A 1 389 ? 2.743 -3.306 0.007 1.00 95.69 389 LEU A C 1
ATOM 3180 O O . LEU A 1 389 ? 3.454 -2.452 0.531 1.00 95.69 389 LEU A O 1
ATOM 3184 N N . CYS A 1 390 ? 2.564 -4.511 0.550 1.00 95.31 390 CYS A N 1
ATOM 3185 C CA . CYS A 1 390 ? 3.220 -4.948 1.783 1.00 95.31 390 CYS A CA 1
ATOM 3186 C C . CYS A 1 390 ? 4.746 -4.973 1.648 1.00 95.31 390 CYS A C 1
ATOM 3188 O O . CYS A 1 390 ? 5.465 -4.465 2.515 1.00 95.31 390 CYS A O 1
ATOM 3190 N N . MET A 1 391 ? 5.246 -5.515 0.535 1.00 91.56 391 MET A N 1
ATOM 3191 C CA . MET A 1 391 ? 6.668 -5.468 0.212 1.00 91.56 391 MET A CA 1
ATOM 3192 C C . MET A 1 391 ? 7.128 -4.013 0.083 1.00 91.56 391 MET A C 1
ATOM 3194 O O . MET A 1 391 ? 8.042 -3.598 0.783 1.00 91.56 391 MET A O 1
ATOM 3198 N N . HIS A 1 392 ? 6.459 -3.203 -0.737 1.00 91.00 392 HIS A N 1
ATOM 3199 C CA . HIS A 1 392 ? 6.829 -1.806 -0.957 1.00 91.00 392 HIS A CA 1
ATOM 3200 C C . HIS A 1 392 ? 6.849 -0.982 0.341 1.00 91.00 392 HIS A C 1
ATOM 3202 O O . HIS A 1 392 ? 7.794 -0.230 0.575 1.00 91.00 392 HIS A O 1
ATOM 3208 N N . ALA A 1 393 ? 5.853 -1.145 1.213 1.00 92.75 393 ALA A N 1
ATOM 3209 C CA . ALA A 1 393 ? 5.796 -0.449 2.491 1.00 92.75 393 ALA A CA 1
ATOM 3210 C C . ALA A 1 393 ? 6.970 -0.847 3.398 1.00 92.75 393 ALA A C 1
ATOM 3212 O O . ALA A 1 393 ? 7.639 0.031 3.948 1.00 92.75 393 ALA A O 1
ATOM 3213 N N . LEU A 1 394 ? 7.288 -2.144 3.487 1.00 90.50 394 LEU A N 1
ATOM 3214 C CA . LEU A 1 394 ? 8.453 -2.624 4.228 1.00 90.50 394 LEU A CA 1
ATOM 3215 C C . LEU A 1 394 ? 9.760 -2.035 3.676 1.00 90.50 394 LEU A C 1
ATOM 3217 O O . LEU A 1 394 ? 10.600 -1.609 4.462 1.00 90.50 394 LEU A O 1
ATOM 3221 N N . ASN A 1 395 ? 9.916 -1.943 2.352 1.00 86.00 395 ASN A N 1
ATOM 3222 C CA . ASN A 1 395 ? 11.126 -1.408 1.703 1.00 86.00 395 ASN A CA 1
ATOM 3223 C C . ASN A 1 395 ? 11.436 0.038 2.100 1.00 86.00 395 ASN A C 1
ATOM 3225 O O . ASN A 1 395 ? 12.573 0.482 1.969 1.00 86.00 395 ASN A O 1
ATOM 3229 N N . HIS A 1 396 ? 10.428 0.762 2.579 1.00 86.25 396 HIS A N 1
ATOM 3230 C CA . HIS A 1 396 ? 10.539 2.138 3.041 1.00 86.25 396 HIS A CA 1
ATOM 3231 C C . HIS A 1 396 ? 10.327 2.264 4.553 1.00 86.25 396 HIS A C 1
ATOM 3233 O O . HIS A 1 396 ? 9.910 3.314 5.032 1.00 86.25 396 HIS A O 1
ATOM 3239 N N . SER A 1 397 ? 10.593 1.205 5.327 1.00 88.88 397 SER A N 1
ATOM 3240 C CA . SER A 1 397 ? 10.415 1.209 6.786 1.00 88.88 397 SER A CA 1
ATOM 3241 C C . SER A 1 397 ? 9.003 1.624 7.238 1.00 88.88 397 SER A C 1
ATOM 3243 O O . SER A 1 397 ? 8.829 2.168 8.327 1.00 88.88 397 SER A O 1
ATOM 3245 N N . PHE A 1 398 ? 7.989 1.373 6.404 1.00 92.44 398 PHE A N 1
ATOM 3246 C CA . PHE A 1 398 ? 6.600 1.786 6.618 1.00 92.44 398 PHE A CA 1
ATOM 3247 C C . PHE A 1 398 ? 6.384 3.311 6.728 1.00 92.44 398 PHE A C 1
ATOM 3249 O O . PHE A 1 398 ? 5.372 3.734 7.277 1.00 92.44 398 PHE A O 1
ATOM 3256 N N . HIS A 1 399 ? 7.308 4.130 6.205 1.00 90.75 399 HIS A N 1
ATOM 3257 C CA . HIS A 1 399 ? 7.264 5.596 6.287 1.00 90.75 399 HIS A CA 1
ATOM 3258 C C . HIS A 1 399 ? 7.531 6.275 4.937 1.00 90.75 399 HIS A C 1
ATOM 3260 O O . HIS A 1 399 ? 8.542 5.951 4.300 1.00 90.75 399 HIS A O 1
ATOM 3266 N N . PRO A 1 400 ? 6.747 7.284 4.500 1.00 93.12 400 PRO A N 1
ATOM 3267 C CA . PRO A 1 400 ? 5.542 7.854 5.124 1.00 93.12 400 PRO A CA 1
ATOM 3268 C C . PRO A 1 400 ? 4.363 6.899 5.358 1.00 93.12 400 PRO A C 1
ATOM 3270 O O . PRO A 1 400 ? 4.224 5.882 4.666 1.00 93.12 400 PRO A O 1
ATOM 3273 N N . LEU A 1 401 ? 3.496 7.291 6.300 1.00 94.50 401 LEU A N 1
ATOM 3274 C CA . LEU A 1 401 ? 2.251 6.637 6.716 1.00 94.50 401 LEU A CA 1
ATOM 3275 C C . LEU A 1 401 ? 1.295 6.389 5.553 1.00 94.50 401 LEU A C 1
ATOM 3277 O O . LEU A 1 401 ? 0.608 5.369 5.575 1.00 94.50 401 LEU A O 1
ATOM 3281 N N . VAL A 1 402 ? 1.291 7.245 4.521 1.00 94.19 402 VAL A N 1
ATOM 3282 C CA . VAL A 1 402 ? 0.461 7.055 3.318 1.00 94.19 402 VAL A CA 1
ATOM 3283 C C . VAL A 1 402 ? 0.618 5.654 2.716 1.00 94.19 402 VAL A C 1
ATOM 3285 O O . VAL A 1 402 ? -0.348 5.076 2.226 1.00 94.19 402 VAL A O 1
ATOM 3288 N N . ARG A 1 403 ? 1.801 5.032 2.843 1.00 94.12 403 ARG A N 1
ATOM 3289 C CA . ARG A 1 403 ? 1.996 3.650 2.385 1.00 94.12 403 ARG A CA 1
ATOM 3290 C C . ARG A 1 403 ? 1.144 2.659 3.158 1.00 94.12 403 ARG A C 1
ATOM 3292 O O . ARG A 1 403 ? 0.651 1.726 2.554 1.00 94.12 403 ARG A O 1
ATOM 3299 N N . LEU A 1 404 ? 0.961 2.829 4.465 1.00 96.12 404 LEU A N 1
ATOM 3300 C CA . LEU A 1 404 ? 0.048 1.985 5.239 1.00 96.12 404 LEU A CA 1
ATOM 3301 C C . LEU A 1 404 ? -1.420 2.353 4.984 1.00 96.12 404 LEU A C 1
ATOM 3303 O O . LEU A 1 404 ? -2.260 1.453 4.996 1.00 96.12 404 LEU A O 1
ATOM 3307 N N . CYS A 1 405 ? -1.719 3.630 4.709 1.00 95.69 405 CYS A N 1
ATOM 3308 C CA . CYS A 1 405 ? -3.047 4.059 4.260 1.00 95.69 405 CYS A CA 1
ATOM 3309 C C . CYS A 1 405 ? -3.451 3.332 2.976 1.00 95.69 405 CYS A C 1
ATOM 3311 O O . CYS A 1 405 ? -4.562 2.831 2.898 1.00 95.69 405 CYS A O 1
ATOM 3313 N N . ASP A 1 406 ? -2.537 3.169 2.019 1.00 95.44 406 ASP A N 1
ATOM 3314 C CA . ASP A 1 406 ? -2.811 2.447 0.774 1.00 95.44 406 ASP A CA 1
ATOM 3315 C C . ASP A 1 406 ? -3.296 1.019 1.003 1.00 95.44 406 ASP A C 1
ATOM 3317 O O . ASP A 1 406 ? -4.308 0.613 0.436 1.00 95.44 406 ASP A O 1
ATOM 3321 N N . ILE A 1 407 ? -2.597 0.262 1.857 1.00 96.56 407 ILE A N 1
ATOM 3322 C CA . ILE A 1 407 ? -3.030 -1.092 2.210 1.00 96.56 407 ILE A CA 1
ATOM 3323 C C . ILE A 1 407 ? -4.371 -1.023 2.942 1.00 96.56 407 ILE A C 1
ATOM 3325 O O . ILE A 1 407 ? -5.271 -1.787 2.608 1.00 96.56 407 ILE A O 1
ATOM 3329 N N . ASN A 1 408 ? -4.528 -0.119 3.914 1.00 95.88 408 ASN A N 1
ATOM 3330 C CA . ASN A 1 408 ? -5.782 0.026 4.653 1.00 95.88 408 ASN A CA 1
ATOM 3331 C C . ASN A 1 408 ? -6.974 0.290 3.722 1.00 95.88 408 ASN A C 1
ATOM 3333 O O . ASN A 1 408 ? -8.016 -0.343 3.861 1.00 95.88 408 ASN A O 1
ATOM 3337 N N . GLU A 1 409 ? -6.817 1.188 2.754 1.00 94.69 409 GLU A N 1
ATOM 3338 C CA . GLU A 1 409 ? -7.878 1.542 1.820 1.00 94.69 409 GLU A CA 1
ATOM 3339 C C . GLU A 1 409 ? -8.180 0.414 0.834 1.00 94.69 409 GLU A C 1
ATOM 3341 O O . GLU A 1 409 ? -9.351 0.187 0.531 1.00 94.69 409 GLU A O 1
ATOM 3346 N N . VAL A 1 410 ? -7.180 -0.360 0.396 1.00 95.19 410 VAL A N 1
ATOM 3347 C CA . VAL A 1 410 ? -7.419 -1.596 -0.372 1.00 95.19 410 VAL A CA 1
ATOM 3348 C C . VAL A 1 410 ? -8.231 -2.589 0.461 1.00 95.19 410 VAL A C 1
ATOM 3350 O O . VAL A 1 410 ? -9.277 -3.045 0.010 1.00 95.19 410 VAL A O 1
ATOM 3353 N N . LEU A 1 411 ? -7.799 -2.884 1.692 1.00 94.00 411 LEU A N 1
ATOM 3354 C CA . LEU A 1 411 ? -8.488 -3.830 2.577 1.00 94.00 411 LEU A CA 1
ATOM 3355 C C . LEU A 1 411 ? -9.927 -3.397 2.873 1.00 94.00 411 LEU A C 1
ATOM 3357 O O . LEU A 1 411 ? -10.830 -4.224 2.891 1.00 94.00 411 LEU A O 1
ATOM 3361 N N . ARG A 1 412 ? -10.150 -2.099 3.078 1.00 90.81 412 ARG A N 1
ATOM 3362 C CA . ARG A 1 412 ? -11.472 -1.547 3.379 1.00 90.81 412 ARG A CA 1
ATOM 3363 C C . ARG A 1 412 ? -12.388 -1.529 2.156 1.00 90.81 412 ARG A C 1
ATOM 3365 O O . ARG A 1 412 ? -13.553 -1.883 2.268 1.00 90.81 412 ARG A O 1
ATOM 3372 N N . SER A 1 413 ? -11.891 -1.072 1.007 1.00 90.38 413 SER A N 1
ATOM 3373 C CA . SER A 1 413 ? -12.712 -0.899 -0.202 1.00 90.38 413 SER A CA 1
ATOM 3374 C C . SER A 1 413 ? -12.975 -2.202 -0.951 1.00 90.38 413 SER A C 1
ATOM 3376 O O . SER A 1 413 ? -13.975 -2.292 -1.657 1.00 90.38 413 SER A O 1
ATOM 3378 N N . LYS A 1 414 ? -12.082 -3.188 -0.809 1.00 88.94 414 LYS A N 1
ATOM 3379 C CA . LYS A 1 414 ? -12.095 -4.445 -1.561 1.00 88.94 414 LYS A CA 1
ATOM 3380 C C . LYS A 1 414 ? -12.115 -5.693 -0.682 1.00 88.94 414 LYS A C 1
ATOM 3382 O O . LYS A 1 414 ? -11.962 -6.784 -1.209 1.00 88.94 414 LYS A O 1
ATOM 3387 N N . GLY A 1 415 ? -12.314 -5.552 0.631 1.00 87.25 415 GLY A N 1
ATOM 3388 C CA . GLY A 1 415 ? -12.168 -6.629 1.619 1.00 87.25 415 GLY A CA 1
ATOM 3389 C C . GLY A 1 415 ? -12.928 -7.918 1.305 1.00 87.25 415 GLY A C 1
ATOM 3390 O O . GLY A 1 415 ? -12.371 -9.003 1.455 1.00 87.25 415 GLY A O 1
ATOM 3391 N N . GLU A 1 416 ? -14.164 -7.795 0.820 1.00 86.88 416 GLU A N 1
ATOM 3392 C CA . GLU A 1 416 ? -15.021 -8.934 0.455 1.00 86.88 416 GLU A CA 1
ATOM 3393 C C . GLU A 1 416 ? -14.557 -9.654 -0.823 1.00 86.88 416 GLU A C 1
ATOM 3395 O O . GLU A 1 416 ? -14.821 -10.841 -0.992 1.00 86.88 416 GLU A O 1
ATOM 3400 N N . GLU A 1 417 ? -13.835 -8.956 -1.704 1.00 91.00 417 GLU A N 1
ATOM 3401 C CA . GLU A 1 417 ? -13.296 -9.489 -2.962 1.00 91.00 417 GLU A CA 1
ATOM 3402 C C . GLU A 1 417 ? -11.929 -10.181 -2.759 1.00 91.00 417 GLU A C 1
ATOM 3404 O O . GLU A 1 417 ? -11.397 -10.788 -3.690 1.00 91.00 417 GLU A O 1
ATOM 3409 N N . ILE A 1 418 ? -11.318 -10.077 -1.568 1.00 91.06 418 ILE A N 1
ATOM 3410 C CA . ILE A 1 418 ? -9.978 -10.623 -1.310 1.00 91.06 418 ILE A CA 1
ATOM 3411 C C . ILE A 1 418 ? -10.038 -12.145 -1.187 1.00 91.06 418 ILE A C 1
ATOM 3413 O O . ILE A 1 418 ? -10.540 -12.691 -0.203 1.00 91.06 418 ILE A O 1
ATOM 3417 N N . ASP A 1 419 ? -9.382 -12.833 -2.122 1.00 93.69 419 ASP A N 1
ATOM 3418 C CA . ASP A 1 419 ? -9.018 -14.235 -1.941 1.00 93.69 419 ASP A CA 1
ATOM 3419 C C . ASP A 1 419 ? -7.828 -14.351 -0.972 1.00 93.69 419 ASP A C 1
ATOM 3421 O O . ASP A 1 419 ? -6.644 -14.268 -1.327 1.00 93.69 419 ASP A O 1
ATOM 3425 N N . TRP A 1 420 ? -8.167 -14.523 0.302 1.00 92.88 420 TRP A N 1
ATOM 3426 C CA . TRP A 1 420 ? -7.203 -14.687 1.381 1.00 92.88 420 TRP A CA 1
ATOM 3427 C C . TRP A 1 420 ? -6.376 -15.975 1.268 1.00 92.88 420 TRP A C 1
ATOM 3429 O O . TRP A 1 420 ? -5.234 -16.003 1.733 1.00 92.88 420 TRP A O 1
ATOM 3439 N N . GLU A 1 421 ? -6.908 -17.028 0.642 1.00 95.12 421 GLU A N 1
ATOM 3440 C CA . GLU A 1 421 ? -6.183 -18.284 0.439 1.00 95.12 421 GLU A CA 1
ATOM 3441 C C . GLU A 1 421 ? -5.077 -18.115 -0.601 1.00 95.12 421 GLU A C 1
ATOM 3443 O O . GLU A 1 421 ? -3.928 -18.497 -0.348 1.00 95.12 421 GLU A O 1
ATOM 3448 N N . MET A 1 422 ? -5.392 -17.479 -1.733 1.00 95.50 422 MET A N 1
ATOM 3449 C CA . MET A 1 422 ? -4.406 -17.126 -2.755 1.00 95.50 422 MET A CA 1
ATOM 3450 C C . MET A 1 422 ? -3.347 -16.177 -2.202 1.00 95.50 422 MET A C 1
ATOM 3452 O O . MET A 1 422 ? -2.155 -16.411 -2.401 1.00 95.50 422 MET A O 1
ATOM 3456 N N . LEU A 1 423 ? -3.752 -15.165 -1.427 1.00 97.12 423 LEU A N 1
ATOM 3457 C CA . LEU A 1 423 ? -2.817 -14.248 -0.779 1.00 97.12 423 LEU A CA 1
ATOM 3458 C C . LEU A 1 423 ? -1.814 -14.993 0.109 1.00 97.12 423 LEU A C 1
ATOM 3460 O O . LEU A 1 423 ? -0.611 -14.748 0.011 1.00 97.12 423 LEU A O 1
ATOM 3464 N N . VAL A 1 424 ? -2.273 -15.922 0.956 1.00 96.75 424 VAL A N 1
ATOM 3465 C CA . VAL A 1 424 ? -1.376 -16.704 1.823 1.00 96.75 424 VAL A CA 1
ATOM 3466 C C . VAL A 1 424 ? -0.471 -17.626 1.008 1.00 96.75 424 VAL A C 1
ATOM 3468 O O . VAL A 1 424 ? 0.731 -17.709 1.283 1.00 96.75 424 VAL A O 1
ATOM 3471 N N . LYS A 1 425 ? -1.030 -18.308 0.004 1.00 96.00 425 LYS A N 1
ATOM 3472 C CA . LYS A 1 425 ? -0.291 -19.217 -0.878 1.00 96.00 425 LYS A CA 1
ATOM 3473 C C . LYS A 1 425 ? 0.840 -18.487 -1.602 1.00 96.00 425 LYS A C 1
ATOM 3475 O O . LYS A 1 425 ? 1.985 -18.938 -1.548 1.00 96.00 425 LYS A O 1
ATOM 3480 N N . ASP A 1 426 ? 0.543 -17.347 -2.215 1.00 95.62 426 ASP A N 1
ATOM 3481 C CA . ASP A 1 426 ? 1.491 -16.627 -3.068 1.00 95.62 426 ASP A CA 1
ATOM 3482 C C . ASP A 1 426 ? 2.500 -15.835 -2.245 1.00 95.62 426 ASP A C 1
ATOM 3484 O O . ASP A 1 426 ? 3.692 -15.847 -2.556 1.00 95.62 426 ASP A O 1
ATOM 3488 N N . ALA A 1 427 ? 2.081 -15.269 -1.108 1.00 94.94 427 ALA A N 1
ATOM 3489 C CA . ALA A 1 427 ? 3.014 -14.699 -0.144 1.00 94.94 427 ALA A CA 1
ATOM 3490 C C . ALA A 1 427 ? 4.033 -15.746 0.337 1.00 94.94 427 ALA A C 1
ATOM 3492 O O . ALA A 1 427 ? 5.218 -15.434 0.473 1.00 94.94 427 ALA A O 1
ATOM 3493 N N . SER A 1 428 ? 3.603 -16.993 0.556 1.00 92.25 428 SER A N 1
ATOM 3494 C CA . SER A 1 428 ? 4.507 -18.081 0.933 1.00 92.25 428 SER A CA 1
ATOM 3495 C C . SER A 1 428 ? 5.414 -18.507 -0.217 1.00 92.25 428 SER A C 1
ATOM 3497 O O . SER A 1 428 ? 6.617 -18.665 -0.007 1.00 92.25 428 SER A O 1
ATOM 3499 N N . ALA A 1 429 ? 4.871 -18.671 -1.425 1.00 92.19 429 ALA A N 1
ATOM 3500 C CA . ALA A 1 429 ? 5.642 -19.062 -2.604 1.00 92.19 429 ALA A CA 1
ATOM 3501 C C . ALA A 1 429 ? 6.748 -18.041 -2.923 1.00 92.19 429 ALA A C 1
ATOM 3503 O O . ALA A 1 429 ? 7.903 -18.418 -3.128 1.00 92.19 429 ALA A O 1
ATOM 3504 N N . PHE A 1 430 ? 6.424 -16.747 -2.849 1.00 90.88 430 PHE A N 1
ATOM 3505 C CA . PHE A 1 430 ? 7.354 -15.647 -3.117 1.00 90.88 430 PHE A CA 1
ATOM 3506 C C . PHE A 1 430 ? 8.316 -15.350 -1.953 1.00 90.88 430 PHE A C 1
ATOM 3508 O O . PHE A 1 430 ? 9.154 -14.455 -2.060 1.00 90.88 430 PHE A O 1
ATOM 3515 N N . ASN A 1 431 ? 8.228 -16.087 -0.836 1.00 88.12 431 ASN A N 1
ATOM 3516 C CA . ASN A 1 431 ? 8.968 -15.822 0.405 1.00 88.12 431 ASN A CA 1
ATOM 3517 C C . ASN A 1 431 ? 8.737 -14.398 0.960 1.00 88.12 431 ASN A C 1
ATOM 3519 O O . ASN A 1 431 ? 9.638 -13.740 1.486 1.00 88.12 431 ASN A O 1
ATOM 3523 N N . LEU A 1 432 ? 7.499 -13.916 0.842 1.00 91.06 432 LEU A N 1
ATOM 3524 C CA . LEU A 1 432 ? 7.036 -12.612 1.314 1.00 91.06 432 LEU A CA 1
ATOM 3525 C C . LEU A 1 432 ? 6.088 -12.707 2.519 1.00 91.06 432 LEU A C 1
ATOM 3527 O O . LEU A 1 432 ? 5.695 -11.666 3.044 1.00 91.06 432 LEU A O 1
ATOM 3531 N N . SER A 1 433 ? 5.783 -13.903 3.043 1.00 92.12 433 SER A N 1
ATOM 3532 C CA . SER A 1 433 ? 4.869 -14.082 4.189 1.00 92.12 433 SER A CA 1
ATOM 3533 C C . SER A 1 433 ? 5.187 -13.181 5.380 1.00 92.12 433 SER A C 1
ATOM 3535 O O . SER A 1 433 ? 4.281 -12.604 5.972 1.00 92.12 433 SER A O 1
ATOM 3537 N N . LYS A 1 434 ? 6.474 -12.998 5.710 1.00 89.81 434 LYS A N 1
ATOM 3538 C CA . LYS A 1 434 ? 6.899 -12.115 6.809 1.00 89.81 434 LYS A CA 1
ATOM 3539 C C . LYS A 1 434 ? 6.583 -10.641 6.522 1.00 89.81 434 LYS A C 1
ATOM 3541 O O . LYS A 1 434 ? 6.112 -9.941 7.415 1.00 89.81 434 LYS A O 1
ATOM 3546 N N . SER A 1 435 ? 6.816 -10.185 5.291 1.00 91.44 435 SER A N 1
ATOM 3547 C CA . SER A 1 435 ? 6.500 -8.818 4.860 1.00 91.44 435 SER A CA 1
ATOM 3548 C C . SER A 1 435 ? 4.993 -8.561 4.910 1.00 91.44 435 SER A C 1
ATOM 3550 O O . SER A 1 435 ? 4.561 -7.559 5.486 1.00 91.44 435 SER A O 1
ATOM 3552 N N . VAL A 1 436 ? 4.195 -9.504 4.404 1.00 95.75 436 VAL A N 1
ATOM 3553 C CA . VAL A 1 436 ? 2.731 -9.421 4.440 1.00 95.75 436 VAL A CA 1
ATOM 3554 C C . VAL A 1 436 ? 2.226 -9.446 5.883 1.00 95.75 436 VAL A C 1
ATOM 3556 O O . VAL A 1 436 ? 1.517 -8.532 6.290 1.00 95.75 436 VAL A O 1
ATOM 3559 N N . TYR A 1 437 ? 2.665 -10.404 6.705 1.00 95.25 437 TYR A N 1
ATOM 3560 C CA . TYR A 1 437 ? 2.271 -10.491 8.114 1.00 95.25 437 TYR A CA 1
ATOM 3561 C C . TYR A 1 437 ? 2.557 -9.198 8.888 1.00 95.25 437 TYR A C 1
ATOM 3563 O O . TYR A 1 437 ? 1.677 -8.696 9.583 1.00 95.25 437 TYR A O 1
ATOM 3571 N N . TYR A 1 438 ? 3.770 -8.646 8.779 1.00 93.69 438 TYR A N 1
ATOM 3572 C CA . TYR A 1 438 ? 4.132 -7.418 9.491 1.00 93.69 438 TYR A CA 1
ATOM 3573 C C . TYR A 1 438 ? 3.297 -6.225 9.047 1.00 93.69 438 TYR A C 1
ATOM 3575 O O . TYR A 1 438 ? 2.831 -5.472 9.898 1.00 93.69 438 TYR A O 1
ATOM 3583 N N . THR A 1 439 ? 3.058 -6.081 7.746 1.00 96.31 439 THR A N 1
ATOM 3584 C CA . THR A 1 439 ? 2.231 -4.989 7.227 1.00 96.31 439 THR A CA 1
ATOM 3585 C C . THR A 1 439 ? 0.790 -5.119 7.707 1.00 96.31 439 THR A C 1
ATOM 3587 O O . THR A 1 439 ? 0.255 -4.172 8.274 1.00 96.31 439 THR A O 1
ATOM 3590 N N . LEU A 1 440 ? 0.181 -6.300 7.561 1.00 95.44 440 LEU A N 1
ATOM 3591 C CA . LEU A 1 440 ? -1.190 -6.557 8.006 1.00 95.44 440 LEU A CA 1
ATOM 3592 C C . LEU A 1 440 ? -1.335 -6.364 9.523 1.00 95.44 440 LEU A C 1
ATOM 3594 O O . LEU A 1 440 ? -2.294 -5.746 9.976 1.00 95.44 440 LEU A O 1
ATOM 3598 N N . TYR A 1 441 ? -0.350 -6.799 10.315 1.00 93.25 441 TYR A N 1
ATOM 3599 C CA . TYR A 1 441 ? -0.305 -6.541 11.755 1.00 93.25 441 TYR A CA 1
ATOM 3600 C C . TYR A 1 441 ? -0.274 -5.038 12.080 1.00 93.25 441 TYR A C 1
ATOM 3602 O O . TYR A 1 441 ? -1.005 -4.586 12.960 1.00 93.25 441 TYR A O 1
ATOM 3610 N N . LEU A 1 442 ? 0.544 -4.254 11.370 1.00 93.88 442 LEU A N 1
ATOM 3611 C CA . LEU A 1 442 ? 0.649 -2.805 11.567 1.00 93.88 442 LEU A CA 1
ATOM 3612 C C . LEU A 1 442 ? -0.622 -2.069 11.141 1.00 93.88 442 LEU A C 1
ATOM 3614 O O . LEU A 1 442 ? -1.119 -1.242 11.897 1.00 93.88 442 LEU A O 1
ATOM 3618 N N . VAL A 1 443 ? -1.173 -2.392 9.971 1.00 94.75 443 VAL A N 1
ATOM 3619 C CA . VAL A 1 443 ? -2.410 -1.788 9.455 1.00 94.75 443 VAL A CA 1
ATOM 3620 C C . VAL A 1 443 ? -3.581 -2.100 10.382 1.00 94.75 443 VAL A C 1
ATOM 3622 O O . VAL A 1 443 ? -4.327 -1.203 10.767 1.00 94.75 443 VAL A O 1
ATOM 3625 N N . SER A 1 444 ? -3.684 -3.344 10.849 1.00 89.88 444 SER A N 1
ATOM 3626 C CA . SER A 1 444 ? -4.684 -3.726 11.843 1.00 89.88 444 SER A CA 1
ATOM 3627 C C . SER A 1 444 ? -4.458 -3.046 13.202 1.00 89.88 444 SER A C 1
ATOM 3629 O O . SER A 1 444 ? -5.416 -2.761 13.911 1.00 89.88 444 SER A O 1
ATOM 3631 N N . GLY A 1 445 ? -3.205 -2.746 13.562 1.00 86.62 445 GLY A N 1
ATOM 3632 C CA . GLY A 1 445 ? -2.836 -2.040 14.792 1.00 86.62 445 GLY A CA 1
ATOM 3633 C C . GLY A 1 445 ? -2.995 -0.513 14.751 1.00 86.62 445 GLY A C 1
ATOM 3634 O O . GLY A 1 445 ? -3.158 0.102 15.801 1.00 86.62 445 GLY A O 1
ATOM 3635 N N . ILE A 1 446 ? -2.943 0.106 13.571 1.00 90.00 446 ILE A N 1
ATOM 3636 C CA . ILE A 1 446 ? -3.041 1.567 13.396 1.00 90.00 446 ILE A CA 1
ATOM 3637 C C . ILE A 1 446 ? -4.459 1.968 13.004 1.00 90.00 446 ILE A C 1
ATOM 3639 O O . ILE A 1 446 ? -5.008 2.909 13.568 1.00 90.00 446 ILE A O 1
ATOM 3643 N N . PHE A 1 447 ? -5.053 1.236 12.064 1.00 89.12 447 PHE A N 1
ATOM 3644 C CA . PHE A 1 447 ? -6.344 1.566 11.474 1.00 89.12 447 PHE A CA 1
ATOM 3645 C C . PHE A 1 447 ? -7.456 0.616 11.904 1.00 89.12 447 PHE A C 1
ATOM 3647 O O . PHE A 1 447 ? -8.576 0.792 11.458 1.00 89.12 447 PHE A O 1
ATOM 3654 N N . ASN A 1 448 ? -7.202 -0.386 12.748 1.00 86.56 448 ASN A N 1
ATOM 3655 C CA . ASN A 1 448 ? -8.220 -1.378 13.106 1.00 86.56 448 ASN A CA 1
ATOM 3656 C C . ASN A 1 448 ? -8.813 -2.119 11.889 1.00 86.56 448 ASN A C 1
ATOM 3658 O O . ASN A 1 448 ? -9.986 -2.474 11.879 1.00 86.56 448 ASN A O 1
ATOM 3662 N N . ALA A 1 449 ? -8.002 -2.333 10.847 1.00 87.31 449 ALA A N 1
ATOM 3663 C CA . ALA A 1 449 ? -8.441 -3.050 9.656 1.00 87.31 449 ALA A CA 1
ATOM 3664 C C . ALA A 1 449 ? -8.915 -4.469 9.997 1.00 87.31 449 ALA A C 1
ATOM 3666 O O . ALA A 1 449 ? -8.255 -5.182 10.774 1.00 87.31 449 ALA A O 1
ATOM 3667 N N . ASP A 1 450 ? -10.029 -4.859 9.378 1.00 84.31 450 ASP A N 1
ATOM 3668 C CA . ASP A 1 450 ? -10.613 -6.187 9.501 1.00 84.31 450 ASP A CA 1
ATOM 3669 C C . ASP A 1 450 ? -9.820 -7.182 8.653 1.00 84.31 450 ASP A C 1
ATOM 3671 O O . ASP A 1 450 ? -9.777 -7.105 7.426 1.00 84.31 450 ASP A O 1
ATOM 3675 N N . ILE A 1 451 ? -9.109 -8.074 9.332 1.00 86.62 451 ILE A N 1
ATOM 3676 C CA . ILE A 1 451 ? -8.241 -9.072 8.714 1.00 86.62 451 ILE A CA 1
ATOM 3677 C C . ILE A 1 451 ? -8.553 -10.396 9.401 1.00 86.62 451 ILE A C 1
ATOM 3679 O O . ILE A 1 451 ? -8.438 -10.457 10.632 1.00 86.62 451 ILE A O 1
ATOM 3683 N N . PRO A 1 452 ? -8.891 -11.462 8.653 1.00 86.69 452 PRO A N 1
ATOM 3684 C CA . PRO A 1 452 ? -9.179 -12.753 9.257 1.00 86.69 452 PRO A CA 1
ATOM 3685 C C . PRO A 1 452 ? -8.009 -13.236 10.124 1.00 86.69 452 PRO A C 1
ATOM 3687 O O . PRO A 1 452 ? -6.862 -13.305 9.674 1.00 86.69 452 PRO A O 1
ATOM 3690 N N . GLU A 1 453 ? -8.289 -13.603 11.377 1.00 79.62 453 GLU A N 1
ATOM 3691 C CA . GLU A 1 453 ? -7.250 -14.038 12.325 1.00 79.62 453 GLU A CA 1
ATOM 3692 C C . GLU A 1 453 ? -6.457 -15.241 11.801 1.00 79.62 453 GLU A C 1
ATOM 3694 O O . GLU A 1 453 ? -5.246 -15.344 12.011 1.00 79.62 453 GLU A O 1
ATOM 3699 N N . GLU A 1 454 ? -7.129 -16.123 11.061 1.00 81.75 454 GLU A N 1
ATOM 3700 C CA . GLU A 1 454 ? -6.528 -17.296 10.438 1.00 81.75 454 GLU A CA 1
ATOM 3701 C C . GLU A 1 454 ? -5.441 -16.929 9.416 1.00 81.75 454 GLU A C 1
ATOM 3703 O O . GLU A 1 454 ? -4.385 -17.564 9.372 1.00 81.75 454 GLU A O 1
ATOM 3708 N N . VAL A 1 455 ? -5.642 -15.852 8.651 1.00 87.19 455 VAL A N 1
ATOM 3709 C CA . VAL A 1 455 ? -4.654 -15.339 7.690 1.00 87.19 455 VAL A CA 1
ATOM 3710 C C . VAL A 1 455 ? -3.413 -14.853 8.424 1.00 87.19 455 VAL A C 1
ATOM 3712 O O . VAL A 1 455 ? -2.293 -15.259 8.102 1.00 87.19 455 VAL A O 1
ATOM 3715 N N . LEU A 1 456 ? -3.599 -14.032 9.464 1.00 87.62 456 LEU A N 1
ATOM 3716 C CA . LEU A 1 456 ? -2.489 -13.563 10.294 1.00 87.62 456 LEU A CA 1
ATOM 3717 C C . LEU A 1 456 ? -1.746 -14.739 10.933 1.00 87.62 456 LEU A C 1
ATOM 3719 O O . LEU A 1 456 ? -0.517 -14.746 10.945 1.00 87.62 456 LEU A O 1
ATOM 3723 N N . ARG A 1 457 ? -2.464 -15.754 11.424 1.00 84.81 457 ARG A N 1
ATOM 3724 C CA . ARG A 1 457 ? -1.876 -16.953 12.033 1.00 84.81 457 ARG A CA 1
ATOM 3725 C C . ARG A 1 457 ? -1.016 -17.739 11.044 1.00 84.81 457 ARG A C 1
ATOM 3727 O O . ARG A 1 457 ? 0.084 -18.146 11.415 1.00 84.81 457 ARG A O 1
ATOM 3734 N N . ARG A 1 458 ? -1.483 -17.933 9.808 1.00 87.75 458 ARG A N 1
ATOM 3735 C CA . ARG A 1 458 ? -0.765 -18.683 8.761 1.00 87.75 458 ARG A CA 1
ATOM 3736 C C . ARG A 1 458 ? 0.450 -17.945 8.213 1.00 87.75 458 ARG A C 1
ATOM 3738 O O . ARG A 1 458 ? 1.460 -18.578 7.923 1.00 87.75 458 ARG A O 1
ATOM 3745 N N . LEU A 1 459 ? 0.379 -16.620 8.105 1.00 90.19 459 LEU A N 1
ATOM 3746 C CA . LEU A 1 459 ? 1.507 -15.794 7.659 1.00 90.19 459 LEU A CA 1
ATOM 3747 C C . LEU A 1 459 ? 2.538 -15.538 8.768 1.00 90.19 459 LEU A C 1
ATOM 3749 O O . LEU A 1 459 ? 3.669 -15.132 8.484 1.00 90.19 459 LEU A O 1
ATOM 3753 N N . ARG A 1 460 ? 2.159 -15.751 10.035 1.00 88.19 460 ARG A N 1
ATOM 3754 C CA . ARG A 1 460 ? 2.992 -15.437 11.196 1.00 88.19 460 ARG A CA 1
ATOM 3755 C C . ARG A 1 460 ? 4.334 -16.175 11.132 1.00 88.19 460 ARG A C 1
ATOM 3757 O O . ARG A 1 460 ? 4.364 -17.406 11.072 1.00 88.19 460 ARG A O 1
ATOM 3764 N N . PRO A 1 461 ? 5.470 -15.464 11.244 1.00 84.69 461 PRO A N 1
ATOM 3765 C CA . PRO A 1 461 ? 6.770 -16.117 11.282 1.00 84.69 461 PRO A CA 1
ATOM 3766 C C . PRO A 1 461 ? 6.924 -16.943 12.567 1.00 84.69 461 PRO A C 1
ATOM 3768 O O . PRO A 1 461 ? 6.492 -16.529 13.646 1.00 84.69 461 PRO A O 1
ATOM 3771 N N . ARG A 1 462 ? 7.620 -18.086 12.469 1.00 79.00 462 ARG A N 1
ATOM 3772 C CA . ARG A 1 462 ? 7.856 -19.018 13.595 1.00 79.00 462 ARG A CA 1
ATOM 3773 C C . ARG A 1 462 ? 8.432 -18.337 14.839 1.00 79.00 462 ARG A C 1
ATOM 3775 O O . ARG A 1 462 ? 8.112 -18.717 15.961 1.00 79.00 462 ARG A O 1
ATOM 3782 N N . ARG A 1 463 ? 9.311 -17.350 14.649 1.00 78.81 463 ARG A N 1
ATOM 3783 C CA . ARG A 1 463 ? 9.883 -16.526 15.719 1.00 78.81 463 ARG A CA 1
ATOM 3784 C C . ARG A 1 463 ? 9.920 -15.072 15.262 1.00 78.81 463 ARG A C 1
ATOM 3786 O O . ARG A 1 463 ? 10.415 -14.792 14.175 1.00 78.81 463 ARG A O 1
ATOM 3793 N N . ILE A 1 464 ? 9.422 -14.178 16.116 1.00 82.62 464 ILE A N 1
ATOM 3794 C CA . ILE A 1 464 ? 9.588 -12.724 15.984 1.00 82.62 464 ILE A CA 1
ATOM 3795 C C . ILE A 1 464 ? 10.621 -12.310 17.027 1.00 82.62 464 ILE A C 1
ATOM 3797 O O . ILE A 1 464 ? 10.334 -12.369 18.233 1.00 82.62 464 ILE A O 1
ATOM 3801 N N . GLY A 1 465 ? 11.817 -11.949 16.565 1.00 78.69 465 GLY A N 1
ATOM 3802 C CA . GLY A 1 465 ? 12.937 -11.562 17.421 1.00 78.69 465 GLY A CA 1
ATOM 3803 C C . GLY A 1 465 ? 12.687 -10.241 18.148 1.00 78.69 465 GLY A C 1
ATOM 3804 O O . GLY A 1 465 ? 11.818 -9.461 17.760 1.00 78.69 465 GLY A O 1
ATOM 3805 N N . LEU A 1 466 ? 13.470 -9.959 19.195 1.00 77.56 466 LEU A N 1
ATOM 3806 C CA . LEU A 1 466 ? 13.378 -8.690 19.931 1.00 77.56 466 LEU A CA 1
ATOM 3807 C C . LEU A 1 466 ? 13.529 -7.489 18.990 1.00 77.56 466 LEU A C 1
ATOM 3809 O O . LEU A 1 466 ? 12.786 -6.519 19.111 1.00 77.56 466 LEU A O 1
ATOM 3813 N N . ILE A 1 467 ? 14.436 -7.603 18.014 1.00 79.81 467 ILE A N 1
ATOM 3814 C CA . ILE A 1 467 ? 14.717 -6.516 17.085 1.00 79.81 467 ILE A CA 1
ATOM 3815 C C . ILE A 1 467 ? 13.498 -6.160 16.232 1.00 79.81 467 ILE A C 1
ATOM 3817 O O . ILE A 1 467 ? 13.102 -4.999 16.147 1.00 79.81 467 ILE A O 1
ATOM 3821 N N . GLU A 1 468 ? 12.865 -7.180 15.657 1.00 83.75 468 GLU A N 1
ATOM 3822 C CA . GLU A 1 468 ? 11.660 -7.033 14.843 1.00 83.75 468 GLU A CA 1
ATOM 3823 C C . GLU A 1 468 ? 10.501 -6.484 15.682 1.00 83.75 468 GLU A C 1
ATOM 3825 O O . GLU A 1 468 ? 9.805 -5.575 15.244 1.00 83.75 468 GLU A O 1
ATOM 3830 N N . ARG A 1 469 ? 10.326 -6.960 16.924 1.00 84.12 469 ARG A N 1
ATOM 3831 C CA . ARG A 1 469 ? 9.295 -6.431 17.835 1.00 84.12 469 ARG A CA 1
ATOM 3832 C C . ARG A 1 469 ? 9.498 -4.951 18.129 1.00 84.12 469 ARG A C 1
ATOM 3834 O O . ARG A 1 469 ? 8.525 -4.201 18.124 1.00 84.12 469 ARG A O 1
ATOM 3841 N N . THR A 1 470 ? 10.731 -4.536 18.398 1.00 82.50 470 THR A N 1
ATOM 3842 C CA . THR A 1 470 ? 11.064 -3.134 18.671 1.00 82.50 470 THR A CA 1
ATOM 3843 C C . THR A 1 470 ? 10.830 -2.260 17.449 1.00 82.50 470 THR A C 1
ATOM 3845 O O . THR A 1 470 ? 10.242 -1.192 17.603 1.00 82.50 470 THR A O 1
ATOM 3848 N N . PHE A 1 471 ? 11.207 -2.727 16.258 1.00 85.81 471 PHE A N 1
ATOM 3849 C CA . PHE A 1 471 ? 10.926 -2.031 15.007 1.00 85.81 471 PHE A CA 1
ATOM 3850 C C . PHE A 1 471 ? 9.414 -1.876 14.768 1.00 85.81 471 PHE A C 1
ATOM 3852 O O . PHE A 1 471 ? 8.931 -0.760 14.609 1.00 85.81 471 PHE A O 1
ATOM 3859 N N . LEU A 1 472 ? 8.632 -2.959 14.859 1.00 87.88 472 LEU A N 1
ATOM 3860 C CA . LEU A 1 472 ? 7.170 -2.887 14.711 1.00 87.88 472 LEU A CA 1
ATOM 3861 C C . LEU A 1 472 ? 6.534 -1.967 15.762 1.00 87.88 472 LEU A C 1
ATOM 3863 O O . LEU A 1 472 ? 5.649 -1.177 15.449 1.00 87.88 472 LEU A O 1
ATOM 3867 N N . SER A 1 473 ? 7.014 -2.021 17.007 1.00 86.75 473 SER A N 1
ATOM 3868 C CA . SER A 1 473 ? 6.531 -1.148 18.087 1.00 86.75 473 SER A CA 1
ATOM 3869 C C . SER A 1 473 ? 6.895 0.323 17.868 1.00 86.75 473 SER A C 1
ATOM 3871 O O . SER A 1 473 ? 6.217 1.202 18.393 1.00 86.75 473 SER A O 1
ATOM 3873 N N . SER A 1 474 ? 7.978 0.622 17.148 1.00 87.31 474 SER A N 1
ATOM 3874 C CA . SER A 1 474 ? 8.349 2.001 16.819 1.00 87.31 474 SER A CA 1
ATOM 3875 C C . SER A 1 474 ? 7.421 2.563 15.737 1.00 87.31 474 SER A C 1
ATOM 3877 O O . SER A 1 474 ? 6.910 3.671 15.889 1.00 87.31 474 SER A O 1
ATOM 3879 N N . VAL A 1 475 ? 7.086 1.757 14.721 1.00 89.94 475 VAL A N 1
ATOM 3880 C CA . VAL A 1 475 ? 6.088 2.110 13.698 1.00 89.94 475 VAL A CA 1
ATOM 3881 C C . VAL A 1 475 ? 4.713 2.316 14.336 1.00 89.94 475 VAL A C 1
ATOM 3883 O O . VAL A 1 475 ? 4.080 3.342 14.105 1.00 89.94 475 VAL A O 1
ATOM 3886 N N . LEU A 1 476 ? 4.270 1.418 15.226 1.00 89.12 476 LEU A N 1
ATOM 3887 C CA . LEU A 1 476 ? 3.003 1.579 15.958 1.00 89.12 476 LEU A CA 1
ATOM 3888 C C . LEU A 1 476 ? 2.947 2.855 16.811 1.00 89.12 476 LEU A C 1
ATOM 3890 O O . LEU A 1 476 ? 1.854 3.348 17.060 1.00 89.12 476 LEU A O 1
ATOM 3894 N N . ARG A 1 477 ? 4.087 3.430 17.205 1.00 85.88 477 ARG A N 1
ATOM 3895 C CA . ARG A 1 477 ? 4.169 4.681 17.982 1.00 85.88 477 ARG A CA 1
ATOM 3896 C C . ARG A 1 477 ? 4.417 5.940 17.156 1.00 85.88 477 ARG A C 1
ATOM 3898 O O . ARG A 1 477 ? 4.637 6.994 17.734 1.00 85.88 477 ARG A O 1
ATOM 3905 N N . GLY A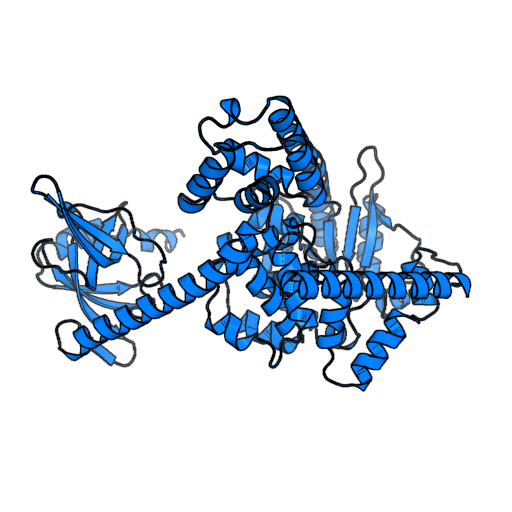 1 478 ? 4.448 5.841 15.829 1.00 84.62 478 GLY A N 1
ATOM 3906 C CA . GLY A 1 478 ? 4.719 6.998 14.963 1.00 84.62 478 GLY A CA 1
ATOM 3907 C C . GLY A 1 478 ? 6.182 7.429 14.960 1.00 84.62 478 GLY A C 1
ATOM 3908 O O . GLY A 1 478 ? 6.498 8.544 14.582 1.00 84.62 478 GLY A O 1
ATOM 3909 N N . THR A 1 479 ? 7.096 6.549 15.378 1.00 85.31 479 THR A N 1
ATOM 3910 C CA . THR A 1 479 ? 8.544 6.801 15.343 1.00 85.31 479 THR A CA 1
ATOM 3911 C C . THR A 1 479 ? 9.261 5.669 14.598 1.00 85.31 479 THR A C 1
ATOM 3913 O O . THR A 1 479 ? 10.050 4.922 15.189 1.00 85.31 479 THR A O 1
ATOM 3916 N N . PRO A 1 480 ? 8.959 5.462 13.301 1.00 83.38 480 PRO A N 1
ATOM 3917 C CA . PRO A 1 480 ? 9.590 4.410 12.511 1.00 83.38 480 PRO A CA 1
ATOM 3918 C C . PRO A 1 480 ? 11.115 4.587 12.513 1.00 83.38 480 PRO A C 1
ATOM 3920 O O . PRO A 1 480 ? 11.641 5.681 12.303 1.00 83.38 480 PRO A O 1
ATOM 3923 N N . ILE A 1 481 ? 11.847 3.502 12.779 1.00 80.75 481 ILE A N 1
ATOM 3924 C CA . ILE A 1 481 ? 13.310 3.524 12.706 1.00 80.75 481 ILE A CA 1
ATOM 3925 C C . ILE A 1 481 ? 13.678 3.495 11.225 1.00 80.75 481 ILE A C 1
ATOM 3927 O O . ILE A 1 481 ? 13.657 2.432 10.609 1.00 80.75 481 ILE A O 1
ATOM 3931 N N . LEU A 1 482 ? 14.017 4.652 10.653 1.00 76.19 482 LEU A N 1
ATOM 3932 C CA . LEU A 1 482 ? 14.498 4.731 9.272 1.00 76.19 482 LEU A CA 1
ATOM 3933 C C . LEU A 1 482 ? 15.662 3.759 9.066 1.00 76.19 482 LEU A C 1
ATOM 3935 O O . LEU A 1 482 ? 16.518 3.634 9.948 1.00 76.19 482 LEU A O 1
ATOM 3939 N N . THR A 1 483 ? 15.711 3.096 7.907 1.00 75.25 483 THR A N 1
ATOM 3940 C CA . THR A 1 483 ? 16.680 2.032 7.561 1.00 75.25 483 THR A CA 1
ATOM 3941 C C . THR A 1 483 ? 16.569 0.755 8.414 1.00 75.25 483 THR A C 1
ATOM 3943 O O . THR A 1 483 ? 17.409 -0.142 8.324 1.00 75.25 483 THR A O 1
ATOM 3946 N N . GLY A 1 484 ? 15.526 0.636 9.244 1.00 71.31 484 GLY A N 1
ATOM 3947 C CA . GLY A 1 484 ? 15.253 -0.555 10.049 1.00 71.31 484 GLY A CA 1
ATOM 3948 C C . GLY A 1 484 ? 14.760 -1.748 9.225 1.00 71.31 484 GLY A C 1
ATOM 3949 O O . GLY A 1 484 ? 14.855 -2.888 9.687 1.00 71.31 484 GLY A O 1
ATOM 3950 N N . GLU A 1 485 ? 14.318 -1.525 7.983 1.00 79.38 485 GLU A N 1
ATOM 3951 C CA . GLU A 1 485 ? 13.857 -2.586 7.088 1.00 79.38 485 GLU A CA 1
ATOM 3952 C C . GLU A 1 485 ? 14.939 -3.636 6.807 1.00 79.38 485 GLU A C 1
ATOM 3954 O O . GLU A 1 485 ? 14.627 -4.815 6.648 1.00 79.38 485 GLU A O 1
ATOM 3959 N N . TRP A 1 486 ? 16.223 -3.258 6.856 1.00 78.81 486 TRP A N 1
ATOM 3960 C CA . TRP A 1 486 ? 17.343 -4.188 6.666 1.00 78.81 486 TRP A CA 1
ATOM 3961 C C . TRP A 1 486 ? 17.373 -5.292 7.719 1.00 78.81 486 TRP A C 1
ATOM 3963 O O . TRP A 1 486 ? 17.777 -6.412 7.420 1.00 78.81 486 TRP A O 1
ATOM 3973 N N . LEU A 1 487 ? 16.922 -5.001 8.941 1.00 74.19 487 LEU A N 1
ATOM 3974 C CA . LEU A 1 487 ? 16.879 -5.970 10.036 1.00 74.19 487 LEU A CA 1
ATOM 3975 C C . LEU A 1 487 ? 15.788 -7.013 9.798 1.00 74.19 487 LEU A C 1
ATOM 3977 O O . LEU A 1 487 ? 15.986 -8.197 10.072 1.00 74.19 487 LEU A O 1
ATOM 3981 N N . ILE A 1 488 ? 14.657 -6.579 9.239 1.00 78.31 488 ILE A N 1
ATOM 3982 C CA . ILE A 1 488 ? 13.589 -7.485 8.822 1.00 78.31 488 ILE A CA 1
ATOM 3983 C C . ILE A 1 488 ? 14.059 -8.324 7.636 1.00 78.31 488 ILE A C 1
ATOM 3985 O O . ILE A 1 488 ? 13.954 -9.549 7.694 1.00 78.31 488 ILE A O 1
ATOM 3989 N N . CYS A 1 489 ? 14.631 -7.696 6.604 1.00 78.44 489 CYS A N 1
ATOM 3990 C CA . CYS A 1 489 ? 15.133 -8.396 5.423 1.00 78.44 489 CYS A CA 1
ATOM 3991 C C . CYS A 1 489 ? 16.237 -9.401 5.780 1.00 78.44 489 CYS A C 1
ATOM 3993 O O . CYS A 1 489 ? 16.239 -10.518 5.267 1.00 78.44 489 CYS A O 1
ATOM 3995 N N . LEU A 1 490 ? 17.123 -9.079 6.729 1.00 78.38 490 LEU A N 1
ATOM 3996 C CA . LEU A 1 490 ? 18.095 -10.029 7.274 1.00 78.38 490 LEU A CA 1
ATOM 3997 C C . LEU A 1 490 ? 17.391 -11.264 7.857 1.00 78.38 490 LEU A C 1
ATOM 3999 O O . LEU A 1 490 ? 17.774 -12.395 7.564 1.00 78.38 490 LEU A O 1
ATOM 4003 N N . GLY A 1 491 ? 16.321 -11.055 8.627 1.00 76.12 491 GLY A N 1
ATOM 4004 C CA . GLY A 1 491 ? 15.491 -12.114 9.200 1.00 76.12 491 GLY A CA 1
ATOM 4005 C C . GLY A 1 491 ? 14.592 -12.865 8.207 1.00 76.12 491 GLY A C 1
ATOM 4006 O O . GLY A 1 491 ? 13.936 -13.821 8.628 1.00 76.12 491 GLY A O 1
ATOM 4007 N N . MET A 1 492 ? 14.522 -12.453 6.936 1.00 77.44 492 MET A N 1
ATOM 4008 C CA . MET A 1 492 ? 13.836 -13.180 5.850 1.00 77.44 492 MET A CA 1
ATOM 4009 C C . MET A 1 492 ? 14.739 -14.220 5.172 1.00 77.44 492 MET A C 1
ATOM 4011 O O . MET A 1 492 ? 14.262 -15.041 4.393 1.00 77.44 492 MET A O 1
ATOM 4015 N N . ASN A 1 493 ? 16.039 -14.204 5.473 1.00 75.88 493 ASN A N 1
ATOM 4016 C CA . ASN A 1 493 ? 16.993 -15.182 4.967 1.00 75.88 493 ASN A CA 1
ATOM 4017 C C . ASN A 1 493 ? 17.038 -16.408 5.896 1.00 75.88 493 ASN A C 1
ATOM 4019 O O . ASN A 1 493 ? 17.346 -16.298 7.093 1.00 75.88 493 ASN A O 1
ATOM 4023 N N . GLU A 1 494 ? 16.714 -17.578 5.340 1.00 71.00 494 GLU A N 1
ATOM 4024 C CA . GLU A 1 494 ? 16.563 -18.830 6.091 1.00 71.00 494 GLU A CA 1
ATOM 4025 C C . GLU A 1 494 ? 17.908 -19.363 6.597 1.00 71.00 494 GLU A C 1
ATOM 4027 O O . GLU A 1 494 ? 18.022 -19.721 7.773 1.00 71.00 494 GLU A O 1
ATOM 4032 N N . SER A 1 495 ? 18.944 -19.354 5.750 1.00 80.00 495 SER A N 1
ATOM 4033 C CA . SER A 1 495 ? 20.263 -19.891 6.091 1.00 80.00 495 SER A CA 1
ATOM 4034 C C . SER A 1 495 ? 21.226 -18.829 6.637 1.00 80.00 495 SER A C 1
ATOM 4036 O O . SER A 1 495 ? 21.148 -17.641 6.318 1.00 80.00 495 SER A O 1
ATOM 4038 N N . ILE A 1 496 ? 22.193 -19.263 7.454 1.00 83.44 496 ILE A N 1
ATOM 4039 C CA . ILE A 1 496 ? 23.286 -18.401 7.944 1.00 83.44 496 ILE A CA 1
ATOM 4040 C C . ILE A 1 496 ? 24.113 -17.863 6.767 1.00 83.44 496 ILE A C 1
ATOM 4042 O O . ILE A 1 496 ? 24.514 -16.700 6.775 1.00 83.44 496 ILE A O 1
ATOM 4046 N N . LYS A 1 497 ? 24.308 -18.687 5.730 1.00 83.81 497 LYS A N 1
ATOM 4047 C CA . LYS A 1 497 ? 24.998 -18.305 4.496 1.00 83.81 497 LYS A CA 1
ATOM 4048 C C . LYS A 1 497 ? 24.284 -17.153 3.788 1.00 83.81 497 LYS A C 1
ATOM 4050 O O . LYS A 1 497 ? 24.937 -16.179 3.431 1.00 83.81 497 LYS A O 1
ATOM 4055 N N . ASP A 1 498 ? 22.963 -17.228 3.639 1.00 78.50 498 ASP A N 1
ATOM 4056 C CA . ASP A 1 498 ? 22.167 -16.172 2.998 1.00 78.50 498 ASP A CA 1
ATOM 4057 C C . ASP A 1 498 ? 22.182 -14.875 3.812 1.00 78.50 498 ASP A C 1
ATOM 4059 O O . ASP A 1 498 ? 22.270 -13.788 3.251 1.00 78.50 498 ASP A O 1
ATOM 4063 N N . ARG A 1 499 ? 22.165 -14.971 5.148 1.00 82.25 499 ARG A N 1
ATOM 4064 C CA . ARG A 1 499 ? 22.309 -13.799 6.030 1.00 82.25 499 ARG A CA 1
ATOM 4065 C C . ARG A 1 499 ? 23.669 -13.132 5.876 1.00 82.25 499 ARG A C 1
ATOM 4067 O O . ARG A 1 499 ? 23.742 -11.909 5.789 1.00 82.25 499 ARG A O 1
ATOM 4074 N N . PHE A 1 500 ? 24.739 -13.924 5.828 1.00 83.31 500 PHE A N 1
ATOM 4075 C CA . PHE A 1 500 ? 26.080 -13.408 5.582 1.00 83.31 500 PHE A CA 1
ATOM 4076 C C . PHE A 1 500 ? 26.178 -12.769 4.194 1.00 83.31 500 PHE A C 1
ATOM 4078 O O . PHE A 1 500 ? 26.658 -11.647 4.078 1.00 83.31 500 PHE A O 1
ATOM 4085 N N . LEU A 1 501 ? 25.665 -13.433 3.156 1.00 79.50 501 LEU A N 1
ATOM 4086 C CA . LEU A 1 501 ? 25.676 -12.919 1.787 1.00 79.50 501 LEU A CA 1
ATOM 4087 C C . LEU A 1 501 ? 24.864 -11.622 1.656 1.00 79.50 501 LEU A C 1
ATOM 4089 O O . LEU A 1 501 ? 25.305 -10.687 0.989 1.00 79.50 501 LEU A O 1
ATOM 4093 N N . PHE A 1 502 ? 23.720 -11.533 2.337 1.00 79.56 502 PHE A N 1
ATOM 4094 C CA . PHE A 1 502 ? 22.927 -10.312 2.445 1.00 79.56 502 PHE A CA 1
ATOM 4095 C C . PHE A 1 502 ? 23.740 -9.167 3.065 1.00 79.56 502 PHE A C 1
ATOM 4097 O O . PHE A 1 502 ? 23.832 -8.099 2.466 1.00 79.56 502 PHE A O 1
ATOM 4104 N N . LEU A 1 503 ? 24.374 -9.385 4.226 1.00 80.31 503 LEU A N 1
ATOM 4105 C CA . LEU A 1 503 ? 25.187 -8.359 4.895 1.00 80.31 503 LEU A CA 1
ATOM 4106 C C . LEU A 1 503 ? 26.416 -7.968 4.070 1.00 80.31 503 LEU A C 1
ATOM 4108 O O . LEU A 1 503 ? 26.738 -6.784 3.960 1.00 80.31 503 LEU A O 1
ATOM 4112 N N . TRP A 1 504 ? 27.076 -8.953 3.461 1.00 81.06 504 TRP A N 1
ATOM 4113 C CA . TRP A 1 504 ? 28.228 -8.735 2.600 1.00 81.06 504 TRP A CA 1
ATOM 4114 C C . TRP A 1 504 ? 27.864 -7.834 1.426 1.00 81.06 504 TRP A C 1
ATOM 4116 O O . TRP A 1 504 ? 28.531 -6.834 1.212 1.00 81.06 504 TRP A O 1
ATOM 4126 N N . ARG A 1 505 ? 26.770 -8.112 0.713 1.00 76.44 505 ARG A N 1
ATOM 4127 C CA . ARG A 1 505 ? 26.320 -7.276 -0.415 1.00 76.44 505 ARG A CA 1
ATOM 4128 C C . ARG A 1 505 ? 25.786 -5.924 0.030 1.00 76.44 505 ARG A C 1
ATOM 4130 O O . ARG A 1 505 ? 25.962 -4.925 -0.663 1.00 76.44 505 ARG A O 1
ATOM 4137 N N . LEU A 1 506 ? 25.156 -5.872 1.202 1.00 77.50 506 LEU A N 1
ATOM 4138 C CA . LEU A 1 506 ? 24.706 -4.617 1.782 1.00 77.50 506 LEU A CA 1
ATOM 4139 C C . LEU A 1 506 ? 25.884 -3.665 2.005 1.00 77.50 506 LEU A C 1
ATOM 4141 O O . LEU A 1 506 ? 25.743 -2.486 1.707 1.00 77.50 506 LEU A O 1
ATOM 4145 N N . LEU A 1 507 ? 27.037 -4.147 2.472 1.00 78.25 507 LEU A N 1
ATOM 4146 C CA . LEU A 1 507 ? 28.218 -3.313 2.734 1.00 78.25 507 LEU A CA 1
ATOM 4147 C C . LEU A 1 507 ? 29.156 -3.189 1.522 1.00 78.25 507 LEU A C 1
ATOM 4149 O O . LEU A 1 507 ? 29.693 -2.111 1.265 1.00 78.25 507 LEU A O 1
ATOM 4153 N N . PHE A 1 508 ? 29.298 -4.266 0.755 1.00 80.38 508 PHE A N 1
ATOM 4154 C CA . PHE A 1 508 ? 30.240 -4.439 -0.350 1.00 80.38 508 PHE A CA 1
ATOM 4155 C C . PHE A 1 508 ? 29.522 -4.901 -1.633 1.00 80.38 508 PHE A C 1
ATOM 4157 O O . PHE A 1 508 ? 29.754 -6.014 -2.114 1.00 80.38 508 PHE A O 1
ATOM 4164 N N . PRO A 1 509 ? 28.639 -4.066 -2.210 1.00 75.56 509 PRO A N 1
ATOM 4165 C CA . PRO A 1 509 ? 28.040 -4.347 -3.513 1.00 75.56 509 PRO A CA 1
ATOM 4166 C C . PRO A 1 509 ? 29.114 -4.363 -4.613 1.00 75.56 509 PRO A C 1
ATOM 4168 O O . PRO A 1 509 ? 30.205 -3.810 -4.430 1.00 75.56 509 PRO A O 1
ATOM 4171 N N . SER A 1 510 ? 28.842 -4.958 -5.777 1.00 75.50 510 SER A N 1
ATOM 4172 C CA . SER A 1 510 ? 29.787 -4.880 -6.904 1.00 75.50 510 SER A CA 1
ATOM 4173 C C . SER A 1 510 ? 30.017 -3.428 -7.362 1.00 75.50 510 SER A C 1
ATOM 4175 O O . SER A 1 510 ? 29.251 -2.520 -7.041 1.00 75.50 510 SER A O 1
ATOM 4177 N N . LYS A 1 511 ? 31.087 -3.164 -8.124 1.00 74.38 511 LYS A N 1
ATOM 4178 C CA . LYS A 1 511 ? 31.383 -1.795 -8.593 1.00 74.38 511 LYS A CA 1
ATOM 4179 C C . LYS A 1 511 ? 30.276 -1.224 -9.484 1.00 74.38 511 LYS A C 1
ATOM 4181 O O . LYS A 1 511 ? 29.993 -0.033 -9.393 1.00 74.38 511 LYS A O 1
ATOM 4186 N N . SER A 1 512 ? 29.648 -2.061 -10.312 1.00 67.94 512 SER A N 1
ATOM 4187 C CA . SER A 1 512 ? 28.501 -1.672 -11.139 1.00 67.94 512 SER A CA 1
ATOM 4188 C C . SER A 1 512 ? 27.286 -1.338 -10.271 1.00 67.94 512 SER A C 1
ATOM 4190 O O . SER A 1 512 ? 26.684 -0.283 -10.447 1.00 67.94 512 SER A O 1
ATOM 4192 N N . GLU A 1 513 ? 26.981 -2.150 -9.258 1.00 69.81 513 GLU A N 1
ATOM 4193 C CA . GLU A 1 513 ? 25.937 -1.838 -8.271 1.00 69.81 513 GLU A CA 1
ATOM 4194 C C . GLU A 1 513 ? 26.203 -0.529 -7.532 1.00 69.81 513 GLU A C 1
ATOM 4196 O O . GLU A 1 513 ? 25.311 0.301 -7.389 1.00 69.81 513 GLU A O 1
ATOM 4201 N N . LEU A 1 514 ? 27.432 -0.325 -7.058 1.00 72.62 514 LEU A N 1
ATOM 4202 C CA . LEU A 1 514 ? 27.772 0.871 -6.301 1.00 72.62 514 LEU A CA 1
ATOM 4203 C C . LEU A 1 514 ? 27.682 2.131 -7.169 1.00 72.62 514 LEU A C 1
ATOM 4205 O O . LEU A 1 514 ? 27.244 3.170 -6.676 1.00 72.62 514 LEU A O 1
ATOM 4209 N N . SER A 1 515 ? 28.032 2.024 -8.455 1.00 70.25 515 SER A N 1
ATOM 4210 C CA . SER A 1 515 ? 27.865 3.107 -9.427 1.00 70.25 515 SER A CA 1
ATOM 4211 C C . SER A 1 515 ? 26.388 3.466 -9.632 1.00 70.25 515 SER A C 1
ATOM 4213 O O . SER A 1 515 ? 26.035 4.640 -9.532 1.00 70.25 515 SER A O 1
ATOM 4215 N N . LEU A 1 516 ? 25.501 2.469 -9.758 1.00 65.44 516 LEU A N 1
ATOM 4216 C CA . LEU A 1 516 ? 24.049 2.674 -9.845 1.00 65.44 516 LEU A CA 1
ATOM 4217 C C . LEU A 1 516 ? 23.487 3.306 -8.563 1.00 65.44 516 LEU A C 1
ATOM 4219 O O . LEU A 1 516 ? 22.721 4.263 -8.619 1.00 65.44 516 LEU A O 1
ATOM 4223 N N . ILE A 1 517 ? 23.911 2.824 -7.391 1.00 68.38 517 ILE A N 1
ATOM 4224 C CA . ILE A 1 517 ? 23.442 3.335 -6.094 1.00 68.38 517 ILE A CA 1
ATOM 4225 C C . ILE A 1 517 ? 23.864 4.792 -5.872 1.00 68.38 517 ILE A C 1
ATOM 4227 O O . ILE A 1 517 ? 23.104 5.571 -5.299 1.00 68.38 517 ILE A O 1
ATOM 4231 N N . GLN A 1 518 ? 25.066 5.176 -6.308 1.00 67.75 518 GLN A N 1
ATOM 4232 C CA . GLN A 1 518 ? 25.535 6.565 -6.233 1.00 67.75 518 GLN A CA 1
ATOM 4233 C C . GLN A 1 518 ? 25.036 7.427 -7.406 1.00 67.75 518 GLN A C 1
ATOM 4235 O O . GLN A 1 518 ? 25.419 8.592 -7.475 1.00 67.75 518 GLN A O 1
ATOM 4240 N N . LYS A 1 519 ? 24.205 6.882 -8.312 1.00 65.06 519 LYS A N 1
ATOM 4241 C CA . LYS A 1 519 ? 23.764 7.536 -9.557 1.00 65.06 519 LYS A CA 1
ATOM 4242 C C . LYS A 1 519 ? 24.935 8.038 -10.425 1.00 65.06 519 LYS A C 1
ATOM 4244 O O . LYS A 1 519 ? 24.825 9.054 -11.100 1.00 65.06 519 LYS A O 1
ATOM 4249 N N . LYS A 1 520 ? 26.068 7.330 -10.388 1.00 60.16 520 LYS A N 1
ATOM 4250 C CA . LYS A 1 520 ? 27.283 7.588 -11.177 1.00 60.16 520 LYS A CA 1
ATOM 4251 C C . LYS A 1 520 ? 27.307 6.656 -12.388 1.00 60.16 520 LYS A C 1
ATOM 4253 O O . LYS A 1 520 ? 28.081 5.704 -12.433 1.00 60.16 520 LYS A O 1
ATOM 4258 N N . GLU A 1 521 ? 26.407 6.854 -13.342 1.00 53.78 521 GLU A N 1
ATOM 4259 C CA . GLU A 1 521 ? 26.340 5.976 -14.515 1.00 53.78 521 GLU A CA 1
ATOM 4260 C C . GLU A 1 521 ? 27.452 6.329 -15.520 1.00 53.78 521 GLU A C 1
ATOM 4262 O O . GLU A 1 521 ? 27.468 7.418 -16.082 1.00 53.78 521 GLU A O 1
ATOM 4267 N N . GLY A 1 522 ? 28.411 5.411 -15.713 1.00 52.12 522 GLY A N 1
ATOM 4268 C CA . GLY A 1 522 ? 29.565 5.570 -16.618 1.00 52.12 522 GLY A CA 1
ATOM 4269 C C . GLY A 1 522 ? 30.924 5.712 -15.917 1.00 52.12 522 GLY A C 1
ATOM 4270 O O . GLY A 1 522 ? 31.958 5.443 -16.528 1.00 52.12 522 GLY A O 1
ATOM 4271 N N . GLU A 1 523 ? 30.936 6.032 -14.621 1.00 54.84 523 GLU A N 1
ATOM 4272 C CA . GLU A 1 523 ? 32.149 6.105 -13.801 1.00 54.84 523 GLU A CA 1
ATOM 4273 C C . GLU A 1 523 ? 32.285 4.873 -12.896 1.00 54.84 523 GLU A C 1
ATOM 4275 O O . GLU A 1 523 ? 31.328 4.402 -12.277 1.00 54.84 523 GLU A O 1
ATOM 4280 N N . ARG A 1 524 ? 33.502 4.328 -12.782 1.00 60.38 524 ARG A N 1
ATOM 4281 C CA . ARG A 1 524 ? 33.758 3.205 -11.870 1.00 60.38 524 ARG A CA 1
ATOM 4282 C C . ARG A 1 524 ? 33.726 3.709 -10.431 1.00 60.38 524 ARG A C 1
ATOM 4284 O O . ARG A 1 524 ? 34.513 4.578 -10.069 1.00 60.38 524 ARG A O 1
ATOM 4291 N N . ALA A 1 525 ? 32.874 3.107 -9.600 1.00 70.25 525 ALA A N 1
ATOM 4292 C CA . ALA A 1 525 ? 32.847 3.401 -8.173 1.00 70.25 525 ALA A CA 1
ATOM 4293 C C . ALA A 1 525 ? 34.240 3.213 -7.540 1.00 70.25 525 ALA A C 1
ATOM 4295 O O . ALA A 1 525 ? 34.911 2.193 -7.757 1.00 70.25 525 ALA A O 1
ATOM 4296 N N . GLY A 1 526 ? 34.668 4.217 -6.776 1.00 78.75 526 GLY A N 1
ATOM 4297 C CA . GLY A 1 526 ? 35.978 4.261 -6.133 1.00 78.75 526 GLY A CA 1
ATOM 4298 C C . GLY A 1 526 ? 35.949 3.745 -4.695 1.00 78.75 526 GLY A C 1
ATOM 4299 O O . GLY A 1 526 ? 34.893 3.512 -4.110 1.00 78.75 526 GLY A O 1
ATOM 4300 N N . VAL A 1 527 ? 37.125 3.620 -4.075 1.00 80.50 527 VAL A N 1
ATOM 4301 C CA . VAL A 1 527 ? 37.258 3.192 -2.666 1.00 80.50 527 VAL A CA 1
ATOM 4302 C C . VAL A 1 527 ? 36.494 4.128 -1.717 1.00 80.50 527 VAL A C 1
ATOM 4304 O O . VAL A 1 527 ? 35.856 3.670 -0.771 1.00 80.50 527 VAL A O 1
ATOM 4307 N N . HIS A 1 528 ? 36.476 5.432 -2.007 1.00 82.50 528 HIS A N 1
ATOM 4308 C CA . HIS A 1 528 ? 35.718 6.420 -1.236 1.00 82.50 528 HIS A CA 1
ATOM 4309 C C . HIS A 1 528 ? 34.203 6.125 -1.196 1.00 82.50 528 HIS A C 1
ATOM 4311 O O . HIS A 1 528 ? 33.566 6.319 -0.160 1.00 82.50 528 HIS A O 1
ATOM 4317 N N . ASP A 1 529 ? 33.621 5.607 -2.285 1.00 81.31 529 ASP A N 1
ATOM 4318 C CA . ASP A 1 529 ? 32.190 5.278 -2.342 1.00 81.31 529 ASP A CA 1
ATOM 4319 C C . ASP A 1 529 ? 31.849 4.095 -1.414 1.00 81.31 529 ASP A C 1
ATOM 4321 O O . ASP A 1 529 ? 30.807 4.103 -0.750 1.00 81.31 529 ASP A O 1
ATOM 4325 N N . TYR A 1 530 ? 32.758 3.121 -1.286 1.00 81.81 530 TYR A N 1
ATOM 4326 C CA . TYR A 1 530 ? 32.632 2.029 -0.314 1.00 81.81 530 TYR A CA 1
ATOM 4327 C C . TYR A 1 530 ? 32.759 2.536 1.128 1.00 81.81 530 TYR A C 1
ATOM 4329 O O . TYR A 1 530 ? 31.949 2.167 1.978 1.00 81.81 530 TYR A O 1
ATOM 4337 N N . VAL A 1 531 ? 33.702 3.443 1.413 1.00 82.19 531 VAL A N 1
ATOM 4338 C CA . VAL A 1 531 ? 33.846 4.055 2.750 1.00 82.19 531 VAL A CA 1
ATOM 4339 C C . VAL A 1 531 ? 32.580 4.820 3.148 1.00 82.19 531 VAL A C 1
ATOM 4341 O O . VAL A 1 531 ? 32.087 4.662 4.268 1.00 82.19 531 VAL A O 1
ATOM 4344 N N . LYS A 1 532 ? 32.003 5.607 2.230 1.00 80.25 532 LYS A N 1
ATOM 4345 C CA . LYS A 1 532 ? 30.733 6.320 2.451 1.00 80.25 532 LYS A CA 1
ATOM 4346 C C . LYS A 1 532 ? 29.600 5.349 2.794 1.00 80.25 532 LYS A C 1
ATOM 4348 O O . LYS A 1 532 ? 28.812 5.619 3.701 1.00 80.25 532 LYS A O 1
ATOM 4353 N N . ARG A 1 533 ? 29.546 4.200 2.117 1.00 79.06 533 ARG A N 1
ATOM 4354 C CA . ARG A 1 533 ? 28.542 3.159 2.362 1.00 79.06 533 ARG A CA 1
ATOM 4355 C C . ARG A 1 533 ? 28.716 2.472 3.716 1.00 79.06 533 ARG A C 1
ATOM 4357 O O . ARG A 1 533 ? 27.735 2.335 4.441 1.00 79.06 533 ARG A O 1
ATOM 4364 N N . ILE A 1 534 ? 29.943 2.117 4.098 1.00 80.06 534 ILE A N 1
ATOM 4365 C CA . ILE A 1 534 ? 30.237 1.541 5.421 1.00 80.06 534 ILE A CA 1
ATOM 4366 C C . ILE A 1 534 ? 29.835 2.519 6.530 1.00 80.06 534 ILE A C 1
ATOM 4368 O O . ILE A 1 534 ? 29.170 2.120 7.484 1.00 80.06 534 ILE A O 1
ATOM 4372 N N . ARG A 1 535 ? 30.152 3.815 6.383 1.00 77.69 535 ARG A N 1
ATOM 4373 C CA . ARG A 1 535 ? 29.725 4.855 7.337 1.00 77.69 535 ARG A CA 1
ATOM 4374 C C . ARG A 1 535 ? 28.201 4.956 7.441 1.00 77.69 535 ARG A C 1
ATOM 4376 O O . ARG A 1 535 ? 27.678 5.043 8.549 1.00 77.69 535 ARG A O 1
ATOM 4383 N N . ALA A 1 536 ? 27.482 4.896 6.318 1.00 72.56 536 ALA A N 1
ATOM 4384 C CA . ALA A 1 536 ? 26.017 4.887 6.315 1.00 72.56 536 ALA A CA 1
ATOM 4385 C C . ALA A 1 536 ? 25.436 3.639 7.013 1.00 72.56 536 ALA A C 1
ATOM 4387 O O . ALA A 1 536 ? 24.472 3.743 7.779 1.00 72.56 536 ALA A O 1
ATOM 4388 N N . GLY A 1 537 ? 26.054 2.471 6.804 1.00 71.81 537 GLY A N 1
ATOM 4389 C CA . GLY A 1 537 ? 25.711 1.230 7.502 1.00 71.81 537 GLY A CA 1
ATOM 4390 C C . GLY A 1 537 ? 25.939 1.319 9.014 1.00 71.81 537 GLY A C 1
ATOM 4391 O O . GLY A 1 5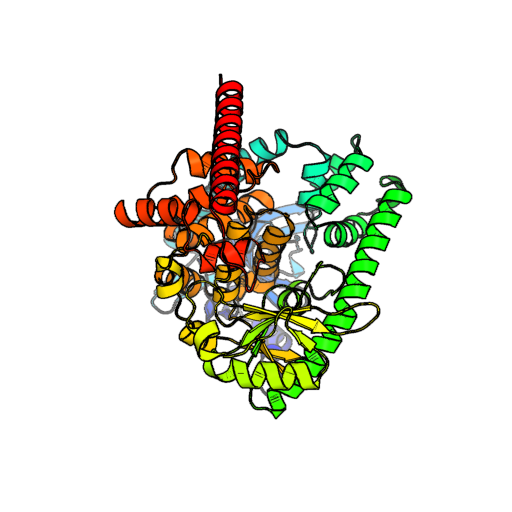37 ? 25.040 1.003 9.792 1.00 71.81 537 GLY A O 1
ATOM 4392 N N . ALA A 1 538 ? 27.096 1.832 9.440 1.00 73.44 538 ALA A N 1
ATOM 4393 C CA . ALA A 1 538 ? 27.419 2.039 10.852 1.00 73.44 538 ALA A CA 1
ATOM 4394 C C . ALA A 1 538 ? 26.464 3.039 11.528 1.00 73.44 538 ALA A C 1
ATOM 4396 O O . ALA A 1 538 ? 25.967 2.775 12.621 1.00 73.44 538 ALA A O 1
ATOM 4397 N N . GLY A 1 539 ? 26.136 4.149 10.857 1.00 71.50 539 GLY A N 1
ATOM 4398 C CA . GLY A 1 539 ? 25.152 5.118 11.350 1.00 71.50 539 GLY A CA 1
ATOM 4399 C C . GLY A 1 539 ? 23.759 4.507 11.531 1.00 71.50 539 GLY A C 1
ATOM 4400 O O . GLY A 1 539 ? 23.077 4.785 12.515 1.00 71.50 539 GLY A O 1
ATOM 4401 N N . THR A 1 540 ? 23.357 3.615 10.625 1.00 68.19 540 THR A N 1
ATOM 4402 C CA . THR A 1 540 ? 22.107 2.850 10.743 1.00 68.19 540 THR A CA 1
ATOM 4403 C C . THR A 1 540 ? 22.123 1.936 11.966 1.00 68.19 540 THR A C 1
ATOM 4405 O O . THR A 1 540 ? 21.205 1.998 12.782 1.00 68.19 540 THR A O 1
ATOM 4408 N N . ALA A 1 541 ? 23.189 1.152 12.152 1.00 70.75 541 ALA A N 1
ATOM 4409 C CA . ALA A 1 541 ? 23.340 0.282 13.317 1.00 70.75 541 ALA A CA 1
ATOM 4410 C C . ALA A 1 541 ? 23.323 1.069 14.643 1.00 70.75 541 ALA A C 1
ATOM 4412 O O . ALA A 1 541 ? 22.664 0.657 15.596 1.00 70.75 541 ALA A O 1
ATOM 4413 N N . LEU A 1 542 ? 23.980 2.234 14.692 1.00 74.56 542 LEU A N 1
ATOM 4414 C CA . LEU A 1 542 ? 23.974 3.123 15.859 1.00 74.56 542 LEU A CA 1
ATOM 4415 C C . LEU A 1 542 ? 22.576 3.667 16.174 1.00 74.56 542 LEU A C 1
ATOM 4417 O O . LEU A 1 542 ? 22.165 3.628 17.331 1.00 74.56 542 LEU A O 1
ATOM 4421 N N . ARG A 1 543 ? 21.813 4.122 15.167 1.00 70.00 543 ARG A N 1
ATOM 4422 C CA . ARG A 1 543 ? 20.421 4.584 15.358 1.00 70.00 543 ARG A CA 1
ATOM 4423 C C . ARG A 1 543 ? 19.534 3.490 15.936 1.00 70.00 543 ARG A C 1
ATOM 4425 O O . ARG A 1 543 ? 18.748 3.743 16.846 1.00 70.00 543 ARG A O 1
ATOM 4432 N N . VAL A 1 544 ? 19.690 2.274 15.420 1.00 68.12 544 VAL A N 1
ATOM 4433 C CA . VAL A 1 544 ? 18.988 1.089 15.909 1.00 68.12 544 VAL A CA 1
ATOM 4434 C C . VAL A 1 544 ? 19.351 0.848 17.378 1.00 68.12 544 VAL A C 1
ATOM 4436 O O . VAL A 1 544 ? 18.454 0.816 18.217 1.00 68.12 544 VAL A O 1
ATOM 4439 N N . MET A 1 545 ? 20.645 0.772 17.719 1.00 72.12 545 MET A N 1
ATOM 4440 C CA . MET A 1 545 ? 21.116 0.567 19.099 1.00 72.12 545 MET A CA 1
ATOM 4441 C C . MET A 1 545 ? 20.652 1.662 20.070 1.00 72.12 545 MET A C 1
ATOM 4443 O O . MET A 1 545 ? 20.222 1.347 21.177 1.00 72.12 545 MET A O 1
ATOM 4447 N N . PHE A 1 546 ? 20.673 2.930 19.655 1.00 74.56 546 PHE A N 1
ATOM 4448 C CA . PHE A 1 546 ? 20.185 4.048 20.466 1.00 74.56 546 PHE A CA 1
ATOM 4449 C C . PHE A 1 546 ? 18.679 3.949 20.746 1.00 74.56 546 PHE A C 1
ATOM 4451 O O . PHE A 1 546 ? 18.212 4.220 21.852 1.00 74.56 546 PHE A O 1
ATOM 4458 N N . HIS A 1 547 ? 17.892 3.514 19.760 1.00 67.44 547 HIS A N 1
ATOM 4459 C CA . HIS A 1 547 ? 16.466 3.291 19.971 1.00 67.44 547 HIS A CA 1
ATOM 4460 C C . HIS A 1 547 ? 16.212 2.098 20.913 1.00 67.44 547 HIS A C 1
ATOM 4462 O O . HIS A 1 547 ? 15.292 2.151 21.731 1.00 67.44 547 HIS A O 1
ATOM 4468 N N . PHE A 1 548 ? 17.050 1.052 20.860 1.00 66.06 548 PHE A N 1
ATOM 4469 C CA . PHE A 1 548 ? 17.014 -0.046 21.836 1.00 66.06 548 PHE A CA 1
ATOM 4470 C C . PHE A 1 548 ? 17.324 0.430 23.254 1.00 66.06 548 PHE A C 1
ATOM 4472 O O . PHE A 1 548 ? 16.556 0.119 24.163 1.00 66.06 548 PHE A O 1
ATOM 4479 N N . SER A 1 549 ? 18.399 1.198 23.456 1.00 63.88 549 SER A N 1
ATOM 4480 C CA . SER A 1 549 ? 18.784 1.662 24.795 1.00 63.88 549 SER A CA 1
ATOM 4481 C C . SER A 1 549 ? 17.712 2.559 25.417 1.00 63.88 549 SER A C 1
ATOM 4483 O O . SER A 1 549 ? 17.350 2.365 26.578 1.00 63.88 549 SER A O 1
ATOM 4485 N N . LYS A 1 550 ? 17.106 3.455 24.626 1.00 62.62 550 LYS A N 1
ATOM 4486 C CA . LYS A 1 550 ? 15.991 4.301 25.076 1.00 62.62 550 LYS A CA 1
ATOM 4487 C C . LYS A 1 550 ? 14.760 3.481 25.484 1.00 62.62 550 LYS A C 1
ATOM 4489 O O . LYS A 1 550 ? 14.090 3.825 26.450 1.00 62.62 550 LYS A O 1
ATOM 4494 N N . GLN A 1 551 ? 14.463 2.380 24.790 1.00 56.75 551 GLN A N 1
ATOM 4495 C CA . GLN A 1 551 ? 13.339 1.506 25.150 1.00 56.75 551 GLN A CA 1
ATOM 4496 C C . GLN A 1 551 ? 13.590 0.659 26.398 1.00 56.75 551 GLN A C 1
ATOM 4498 O O . GLN A 1 551 ? 12.642 0.397 27.136 1.00 56.75 551 GLN A O 1
ATOM 4503 N N . VAL A 1 552 ? 14.828 0.213 26.625 1.00 55.03 552 VAL A N 1
ATOM 4504 C CA . VAL A 1 552 ? 15.193 -0.521 27.847 1.00 55.03 552 VAL A CA 1
ATOM 4505 C C . VAL A 1 552 ? 15.114 0.412 29.056 1.00 55.03 552 VAL A C 1
ATOM 4507 O O . VAL A 1 552 ? 14.510 0.040 30.054 1.00 55.03 552 VAL A O 1
ATOM 4510 N N . SER A 1 553 ? 15.596 1.652 28.918 1.00 42.12 553 SER A N 1
ATOM 4511 C CA . SER A 1 553 ? 15.539 2.675 29.972 1.00 42.12 553 SER A CA 1
ATOM 4512 C C . SER A 1 553 ? 14.125 3.171 30.306 1.00 42.12 553 SER A C 1
ATOM 4514 O O . SER A 1 553 ? 13.928 3.700 31.388 1.00 42.12 553 SER A O 1
ATOM 4516 N N . LEU A 1 554 ? 13.152 3.042 29.397 1.00 42.56 554 LEU A N 1
ATOM 4517 C CA . LEU A 1 554 ? 11.737 3.367 29.656 1.00 42.56 554 LEU A CA 1
ATOM 4518 C C . LEU A 1 554 ? 10.962 2.201 30.303 1.00 42.56 554 LEU A C 1
ATOM 4520 O O . LEU A 1 554 ? 9.778 2.341 30.603 1.00 42.56 554 LEU A O 1
ATOM 4524 N N . ARG A 1 555 ? 11.587 1.022 30.434 1.00 38.47 555 ARG A N 1
ATOM 4525 C CA . ARG A 1 555 ? 11.004 -0.176 31.063 1.00 38.47 555 ARG A CA 1
ATOM 4526 C C . ARG A 1 555 ? 11.610 -0.503 32.431 1.00 38.47 555 ARG A C 1
ATOM 4528 O O . ARG A 1 555 ? 10.999 -1.296 33.144 1.00 38.47 555 ARG A O 1
ATOM 4535 N N . SER A 1 556 ? 12.783 0.049 32.742 1.00 33.16 556 SER A N 1
ATOM 4536 C CA . SER A 1 556 ? 13.370 0.147 34.087 1.00 33.16 556 SER A CA 1
ATOM 4537 C C . SER A 1 556 ? 12.811 1.360 34.807 1.00 33.16 556 SER A C 1
ATOM 4539 O O . SER A 1 556 ? 12.514 1.232 36.009 1.00 33.16 556 SER A O 1
#

Radius of gyration: 27.35 Å; chains: 1; bounding box: 88×62×65 Å

pLDDT: mean 81.5, std 15.36, range [24.47, 97.12]

Sequence (556 aa):
MDIEEKAGLFCVDYIKESVLNVKEWSFHTATGSMQPIINPMDRVVVQKSSASEVEPGDIILFERNSALILHRLVRKTVQHGEVILVPKADMAYTEEEAFKDRQLLGRVVKIHKKLFSICLDKWHGRAINVLFDFYQLFKMTAYRIKCRTMNRFSREMKAEDRLIRLCSVTVLDNEREMAVCKILDQYVDWDYFLKQLQGEDTASLVYRTLNKIEGIEHVAPCHVRGHLKDFYYSVSGKNIPMLHSLEMIAAAFNREKIEIIVFKGLALAQSVYKDVGMRPMGDIDLLVRKDDLAKADRTLRRHGFKPEFEIRDFSTVATGQYRNSIVYRSDGVSPVSLHVHWHIVNFSPFHLNVMQRIDMNRLWDESISMNLDNAHIRTFSLHHNIIYLCMHALNHSFHPLVRLCDINEVLRSKGEEIDWEMLVKDASAFNLSKSVYYTLYLVSGIFNADIPEEVLRRLRPRRIGLIERTFLSSVLRGTPILTGEWLICLGMNESIKDRFLFLWRLLFPSKSELSLIQKKEGERAGVHDYVKRIRAGAGTALRVMFHFSKQVSLRS

Foldseek 3Di:
DPDPVCPVVPDPPVCVVVLVPDQKDKDFAQDQLQPPVHHGRKIWMWGFDFLVRDDQLWFFWFDDPSDIDTFGFHDWDADPNFIKTWTGRLPDPDIDDIDGRVGTGGTTQKIHDPVDIDGCPDPVNVVVSVVSVVVSVVVVVVVVVLVVVLVVLLVLADLLLLLLLLQLAQDHDPVSLVVNVVSLVDDDPLVVNVVVCVFLVRLLSSLNRCVVRPPSPVRDDPVSNVVSVVLLVVQVVLQVVQLVVCLVLQLLCVVVVWAKAWADQNCCCVPQNVHSSRTHDQATEIATALVCVVVSQVSCVVVQWDWPDDDPDSVCQSPPPAAFWIWTWHDDPRIHIYIYGHFLDGDPPQDVLLRVLDDVVVQVVQWAWDDRPNHIHTHGDLLVNLLSLLVVCLVFLVPSVVSLNSNLSSCVRCVVVDPLVVNLVSCVSSLNLLSSLLSVSLSCSSVVRDDPVVSNVSSPDPDQDPLNVLQSSCSSNVRHLGVSSLVVSLVSDPDPVSSVVSVCCQLPPDQCNLCVVVVNPPDGDDPVSSVVSVVVVVVSVVSSVVSVVVVVVVVD